Protein AF-I0ELU7-F1 (afdb_monomer_lite)

Sequence (584 aa):
MRRLQNACLILASFFSEGEASPRSGVFVEFGFETGMLETQENSFQKVRKSVERPFVPLGAIQKMGSELFSNADSISKLKFSAKNPIQASFNSANNTILIQNFLPYNLDKVKIKLIDTQGNTHDIGILDALPKQSLMSIPKDIFDSLKGVDLTQAHFEVEVSQLSNTMTQRVFQAIDSINADIFLQYENVSYNPGLYCPNKDCNVEFNKEWAGLYTDLILNMAYVYSTDEWKNAILNAPFEFTNNSSNSEGNDAVPNSQGITSNSQYIVPKEEVIKNFTDTMTIQAHLIKENPQVEGYGAHLSSSSGALAISTNNLLPSNLYSPDYKEIKYALSVILHEYSHTRGYAHNGNMTYPVNGETYDVCATHPNYPNCAKVPAGFVGVTRMVWNDLLQKNALPINYADLKTQQDLLAPSQLATNTLISTISESISAIQSSSKSHKLALVGANFKLGYQQYFNRYFALAYYALVKYNYAKAPMIKQINQIGVGVGAEMLLDFTKSFGIFMGARALYKRYTLLKQSQNTGNIDFVGGINFWGKKSKYSIGVSIPLIPQNLKVSFNHGDIYGNIVLKESASHFNVFFNYGWVF

Secondary structure (DSSP, 8-state):
--SSHHHHHHHGGG-------TT-EEEEEEEEEEEEEEEEEEEEE------SS-EE-THHHHHHEEESS-SHHHHTT-EEESS-SEEEEEETTTTEEEEEE-SSS-EEEEEEEEEPTTS-EEEEEEEEEE-TTEEEEEEGGGSGGGTT---TT-EEEEEE-TTS-HHHHHHHHHHHT--S-EEEEE--S----GGG--SS--EE---HHHHHHHHHHHHHHHHHHHSHHHHHHHHT-SS--BEE---S--TTSS--TTS--S-GGGBPPHHHHHHHHHS-EEEEEEEE--BTTBSEEEEEEETTEEEEEEEHHHHSHHHHB-TTSSSB-HHHHHHHHHHHHHTT--SEESSS---S--EE--TTT-TTSTTGGGEEPHHHHHHHHHHHHHHHTT-SS--HHHHTT---SSS--TTTTSHHHHHHHHHS---EEEEEEEEEEEEEEEEEEEEEEESSSSEEEEEEEEEEEEEEEETTTEEEEEEEEEEEEEEEEEEETTEEEEEEEEEEEEEEEETTEEEEEEEEEEEEEEEEEETTEEEEEEEEEESS-EEEEEEEEETTEEEEEEEEESTTSPEEEEEEEEE-

pLDDT: mean 81.48, std 17.81, range [32.56, 98.62]

Foldseek 3Di:
DPPPVVVVVVVVVQQDDDDFPLQFFWKKKKWKWKWKWKKKWKKWFQPPPVPVFQEDDLLQFLVQKDACFAFLVSLLPDKAKLLCQWAWDADPVQQWIKIFHLALDWWAFKWKWKQDPVRDIDGQHTYRTHFHNIIGTGHQVSRVVCVPPDCPVIGMDIGDDPPIDPLNVLLRVQSNLQQQMEMEREDQDDDDPPPQCPDPDQFDRDGSVLSSLVSQLVSLLSSLLSDPLLLVLLVPQLAFFFFDLDPDPDLQAAADLQRYGPDPVGTDDSVNVSCLRRYAAYEHETEGEDDPRDQKAKAAPDSRYIYIYGYPVLSDVVQQADPLQLAGHLSVLQRQLRVLNNSSGDPRTQQNDDSHQAAHQNCVPCVPPVPSHGHRTGSSRSSRVSSSVCSVVVNGSDDPVVSVPHDRSNDPDPPSPPCVVVVVVVVSGPTPIDMDMDIWMKMWMKMWIWGKGDSHPFKIKIKIKMWMWIKTQDPPQRIKIKIKTWMWMKIWGAPDPFKTKIWTKIWIWMWIATPNDIDIDIFIWIKIFMWTDDSQKIKTWIKIFTDDWDWDWDWDDDPSMTIIMTIIRGRSIMMIMIMMMGGD

Radius of gyration: 44.96 Å; chains: 1; bounding box: 108×69×118 Å

Organism: Helicobacter cetorum (strain ATCC BAA-429 / MIT 00-7128) (NCBI:txid182217)

Structure (mmCIF, N/CA/C/O backbone):
data_AF-I0ELU7-F1
#
_entry.id   AF-I0ELU7-F1
#
loop_
_atom_site.group_PDB
_atom_site.id
_atom_site.type_symbol
_atom_site.label_atom_id
_atom_site.label_alt_id
_atom_site.label_comp_id
_atom_site.label_asym_id
_atom_site.label_entity_id
_atom_site.label_seq_id
_atom_site.pdbx_PDB_ins_code
_atom_site.Cartn_x
_atom_site.Cartn_y
_atom_site.Cartn_z
_atom_site.occupancy
_atom_site.B_iso_or_equiv
_atom_site.auth_seq_id
_atom_site.auth_comp_id
_atom_site.auth_asym_id
_atom_site.auth_atom_id
_atom_site.pdbx_PDB_model_num
ATOM 1 N N . MET A 1 1 ? -73.081 45.009 45.986 1.00 40.38 1 MET A N 1
ATOM 2 C CA . MET A 1 1 ? -72.390 43.702 46.101 1.00 40.38 1 MET A CA 1
ATOM 3 C C . MET A 1 1 ? -73.123 42.800 47.097 1.00 40.38 1 MET A C 1
ATOM 5 O O . MET A 1 1 ? -72.653 42.552 48.192 1.00 40.38 1 MET A O 1
ATOM 9 N N . ARG A 1 2 ? -74.329 42.354 46.718 1.00 38.94 2 ARG A N 1
ATOM 10 C CA . ARG A 1 2 ? -75.345 41.712 47.581 1.00 38.94 2 ARG A CA 1
ATOM 11 C C . ARG A 1 2 ? -75.603 40.239 47.193 1.00 38.94 2 ARG A C 1
ATOM 13 O O . ARG A 1 2 ? -76.700 39.735 47.381 1.00 38.94 2 ARG A O 1
ATOM 20 N N . ARG A 1 3 ? -74.620 39.556 46.584 1.00 40.62 3 ARG A N 1
ATOM 21 C CA . ARG A 1 3 ? -74.780 38.182 46.046 1.00 40.62 3 ARG A CA 1
ATOM 22 C C . ARG A 1 3 ? -73.632 37.198 46.330 1.00 40.62 3 ARG A C 1
ATOM 24 O O . ARG A 1 3 ? -73.681 36.083 45.836 1.00 40.62 3 ARG A O 1
ATOM 31 N N . LEU A 1 4 ? -72.651 37.557 47.163 1.00 36.66 4 LEU A N 1
ATOM 32 C CA . LEU A 1 4 ? -71.567 36.641 47.581 1.00 36.66 4 LEU A CA 1
ATOM 33 C C . LEU A 1 4 ? -71.612 36.249 49.069 1.00 36.66 4 LEU A C 1
ATOM 35 O O . LEU A 1 4 ? -70.936 35.309 49.469 1.00 36.66 4 LEU A O 1
ATOM 39 N N . GLN A 1 5 ? -72.465 36.885 49.880 1.00 35.56 5 GLN A N 1
ATOM 40 C CA . GLN A 1 5 ? -72.640 36.514 51.293 1.00 35.56 5 GLN A CA 1
ATOM 41 C C . GLN A 1 5 ? -73.420 35.201 51.490 1.00 35.56 5 GLN A C 1
ATOM 43 O O . GLN A 1 5 ? -73.221 34.531 52.496 1.00 35.56 5 GLN A O 1
ATOM 48 N N . ASN A 1 6 ? -74.223 34.758 50.515 1.00 38.69 6 ASN A N 1
ATOM 49 C CA . ASN A 1 6 ? -75.064 33.563 50.680 1.00 38.69 6 ASN A CA 1
ATOM 50 C C . ASN A 1 6 ? -74.369 32.233 50.328 1.00 38.69 6 ASN A C 1
ATOM 52 O O . ASN A 1 6 ? -74.920 31.182 50.634 1.00 38.69 6 ASN A O 1
ATOM 56 N N . ALA A 1 7 ? -73.167 32.249 49.736 1.00 41.06 7 ALA A N 1
ATOM 57 C CA . ALA A 1 7 ? -72.394 31.025 49.483 1.00 41.06 7 ALA A CA 1
ATOM 58 C C . ALA A 1 7 ? -71.485 30.654 50.674 1.00 41.06 7 ALA A C 1
ATOM 60 O O . ALA A 1 7 ? -71.398 29.485 51.042 1.00 41.06 7 ALA A O 1
ATOM 61 N N . CYS A 1 8 ? -70.887 31.643 51.354 1.00 37.69 8 CYS A N 1
ATOM 62 C CA . CYS A 1 8 ? -70.111 31.403 52.579 1.00 37.69 8 CYS A CA 1
ATOM 63 C C . CYS A 1 8 ? -70.988 31.065 53.796 1.00 37.69 8 CYS A C 1
ATOM 65 O O . CYS A 1 8 ? -70.530 30.352 54.685 1.00 37.69 8 CYS A O 1
ATOM 67 N N . LEU A 1 9 ? -72.252 31.504 53.834 1.00 38.78 9 LEU A N 1
ATOM 68 C CA . LEU A 1 9 ? -73.166 31.171 54.935 1.00 38.78 9 LEU A CA 1
ATOM 69 C C . LEU A 1 9 ? -73.667 29.712 54.924 1.00 38.78 9 LEU A C 1
ATOM 71 O O . LEU A 1 9 ? -74.124 29.232 55.959 1.00 38.78 9 LEU A O 1
ATOM 75 N N . ILE A 1 10 ? -73.532 28.981 53.810 1.00 43.50 10 ILE A N 1
ATOM 76 C CA . ILE A 1 10 ? -73.858 27.541 53.748 1.00 43.50 10 ILE A CA 1
ATOM 77 C C . ILE A 1 10 ? -72.664 26.676 54.197 1.00 43.50 10 ILE A C 1
ATOM 79 O O . ILE A 1 10 ? -72.863 25.601 54.748 1.00 43.50 10 ILE A O 1
ATOM 83 N N . LEU A 1 11 ? -71.423 27.162 54.068 1.00 41.25 11 LEU A N 1
ATOM 84 C CA . LEU A 1 11 ? -70.240 26.510 54.656 1.00 41.25 11 LEU A CA 1
ATOM 85 C C . LEU A 1 11 ? -70.050 26.855 56.145 1.00 41.25 11 LEU A C 1
ATOM 87 O O . LEU A 1 11 ? -69.582 26.018 56.912 1.00 41.25 11 LEU A O 1
ATOM 91 N N . ALA A 1 12 ? -70.457 28.053 56.574 1.00 43.47 12 ALA A N 1
ATOM 92 C CA . ALA A 1 12 ? -70.317 28.507 57.961 1.00 43.47 12 ALA A CA 1
ATOM 93 C C . ALA A 1 12 ? -71.417 27.999 58.918 1.00 43.47 12 ALA A C 1
ATOM 95 O O . ALA A 1 12 ? -71.263 28.117 60.129 1.00 43.47 12 ALA A O 1
ATOM 96 N N . SER A 1 13 ? -72.502 27.399 58.414 1.00 42.72 13 SER A N 1
ATOM 97 C CA . SER A 1 13 ? -73.583 26.820 59.237 1.00 42.72 13 SER A CA 1
ATOM 98 C C . SER A 1 13 ? -73.374 25.341 59.609 1.00 42.72 13 SER A C 1
ATOM 100 O O . SER A 1 13 ? -74.171 24.781 60.357 1.00 42.72 13 SER A O 1
ATOM 102 N N . PHE A 1 14 ? -72.272 24.713 59.175 1.00 44.00 14 PHE A N 1
ATOM 103 C CA . PHE A 1 14 ? -71.883 23.349 59.577 1.00 44.00 14 PHE A CA 1
ATOM 104 C C . PHE A 1 14 ? -71.070 23.271 60.882 1.00 44.00 14 PHE A C 1
ATOM 106 O O . PHE A 1 14 ? -70.670 22.178 61.290 1.00 44.00 14 PHE A O 1
ATOM 113 N N . PHE A 1 15 ? -70.831 24.409 61.537 1.00 48.88 15 PHE A N 1
ATOM 114 C CA . PHE A 1 15 ? -70.110 24.507 62.806 1.00 48.88 15 PHE A CA 1
ATOM 115 C C . PHE A 1 15 ? -71.053 25.013 63.905 1.00 48.88 15 PHE A C 1
ATOM 117 O O . PHE A 1 15 ? -70.924 26.129 64.398 1.00 48.88 15 PHE A O 1
ATOM 124 N N . SER A 1 16 ? -72.036 24.187 64.265 1.00 39.50 16 SER A N 1
ATOM 125 C CA . SER A 1 16 ? -72.879 24.369 65.449 1.00 39.50 16 SER A CA 1
ATOM 126 C C . SER A 1 16 ? -72.699 23.154 66.366 1.00 39.50 16 SER A C 1
ATOM 128 O O . SER A 1 16 ? -72.884 22.018 65.939 1.00 39.50 16 SER A O 1
ATOM 130 N N . GLU A 1 17 ? -72.245 23.452 67.585 1.00 40.66 17 GLU A N 1
ATOM 131 C CA . GLU A 1 17 ? -72.324 22.684 68.837 1.00 40.66 17 GLU A CA 1
ATOM 132 C C . GLU A 1 17 ? -71.969 21.176 68.811 1.00 40.66 17 GLU A C 1
ATOM 134 O O . GLU A 1 17 ? -72.775 20.298 68.528 1.00 40.66 17 GLU A O 1
ATOM 139 N N . GLY A 1 18 ? -70.743 20.868 69.251 1.00 53.31 18 GLY A N 1
ATOM 140 C CA . GLY A 1 18 ? -70.582 20.446 70.648 1.00 53.31 18 GLY A CA 1
ATOM 141 C C . GLY A 1 18 ? -70.979 19.024 71.056 1.00 53.31 18 GLY A C 1
ATOM 142 O O . GLY A 1 18 ? -71.391 18.840 72.192 1.00 53.31 18 GLY A O 1
ATOM 143 N N . GLU A 1 19 ? -70.776 18.011 70.217 1.00 44.19 19 GLU A N 1
ATOM 144 C CA . GLU A 1 19 ? -70.513 16.648 70.704 1.00 44.19 19 GLU A CA 1
ATOM 145 C C . GLU A 1 19 ? -69.273 16.116 69.988 1.00 44.19 19 GLU A C 1
ATOM 147 O O . GLU A 1 19 ? -69.250 16.022 68.757 1.00 44.19 19 GLU A O 1
ATOM 152 N N . ALA A 1 20 ? -68.225 15.767 70.742 1.00 51.53 20 ALA A N 1
ATOM 153 C CA . ALA A 1 20 ? -67.120 14.997 70.190 1.00 51.53 20 ALA A CA 1
ATOM 154 C C . ALA A 1 20 ? -67.715 13.711 69.605 1.00 51.53 20 ALA A C 1
ATOM 156 O O . ALA A 1 20 ? -68.236 12.872 70.341 1.00 51.53 20 ALA A O 1
ATOM 157 N N . SER A 1 21 ? -67.701 13.585 68.274 1.00 65.31 21 SER A N 1
ATOM 158 C CA . SER A 1 21 ? -68.142 12.358 67.617 1.00 65.31 21 SER A CA 1
ATOM 159 C C . SER A 1 21 ? -67.416 11.189 68.287 1.00 65.31 21 SER A C 1
ATOM 161 O O . SER A 1 21 ? -66.198 11.275 68.449 1.00 65.31 21 SER A O 1
ATOM 163 N N . PRO A 1 22 ? -68.086 10.073 68.627 1.00 66.62 22 PRO A N 1
ATOM 164 C CA . PRO A 1 22 ? -67.431 8.893 69.207 1.00 66.62 22 PRO A CA 1
ATOM 165 C C . PRO A 1 22 ? -66.422 8.232 68.246 1.00 66.62 22 PRO A C 1
ATOM 167 O O . PRO A 1 22 ? -65.869 7.178 68.547 1.00 66.62 22 PRO A O 1
ATOM 170 N N . ARG A 1 23 ? -66.230 8.830 67.063 1.00 77.19 23 ARG A N 1
ATOM 171 C CA . ARG A 1 23 ? -65.236 8.495 66.046 1.00 77.19 23 ARG A CA 1
ATOM 172 C C . ARG A 1 23 ? -64.035 9.431 66.052 1.00 77.19 23 ARG A C 1
ATOM 174 O O . ARG A 1 23 ? -63.113 9.177 65.293 1.00 77.19 23 ARG A O 1
ATOM 181 N N . SER A 1 24 ? -64.026 10.517 66.815 1.00 88.31 24 SER A N 1
ATOM 182 C CA . SER A 1 24 ? -62.791 11.270 67.018 1.00 88.31 24 SER A CA 1
ATOM 183 C C . SER A 1 24 ? -61.901 10.472 67.956 1.00 88.31 24 SER A C 1
ATOM 185 O O . SER A 1 24 ? -62.354 10.072 69.025 1.00 88.31 24 SER A O 1
ATOM 187 N N . GLY A 1 25 ? -60.662 10.217 67.555 1.00 90.44 25 GLY A N 1
ATOM 188 C CA . GLY A 1 25 ? -59.775 9.387 68.353 1.00 90.44 25 GLY A CA 1
ATOM 189 C C . GLY A 1 25 ? -58.559 8.887 67.598 1.00 90.44 25 GLY A C 1
ATOM 190 O O . GLY A 1 25 ? -58.414 9.059 66.381 1.00 90.44 25 GLY A O 1
ATOM 191 N N . VAL A 1 26 ? -57.679 8.245 68.362 1.00 94.06 26 VAL A N 1
ATOM 192 C CA . VAL A 1 26 ? -56.556 7.489 67.813 1.00 94.06 26 VAL A CA 1
ATOM 193 C C . VAL A 1 26 ? -57.122 6.264 67.115 1.00 94.06 26 VAL A C 1
ATOM 195 O O . VAL A 1 26 ? -57.989 5.580 67.654 1.00 94.06 26 VAL A O 1
ATOM 198 N N . PHE A 1 27 ? -56.632 5.972 65.920 1.00 94.62 27 PHE A N 1
ATOM 199 C CA . PHE A 1 27 ? -57.029 4.788 65.185 1.00 94.62 27 PHE A CA 1
ATOM 200 C C . PHE A 1 27 ? -55.825 3.957 64.781 1.00 94.62 27 PHE A C 1
ATOM 202 O O . PHE A 1 27 ? -54.735 4.468 64.515 1.00 94.62 27 PHE A O 1
ATOM 209 N N . VAL A 1 28 ? -56.073 2.658 64.689 1.00 94.31 28 VAL A N 1
ATOM 210 C CA . VAL A 1 28 ? -55.160 1.691 64.092 1.00 94.31 28 VAL A CA 1
ATOM 211 C C . VAL A 1 28 ? -55.901 1.004 62.960 1.00 94.31 28 VAL A C 1
ATOM 213 O O . VAL A 1 28 ? -57.014 0.531 63.171 1.00 94.31 28 VAL A O 1
ATOM 216 N N . GLU A 1 29 ? -55.298 0.942 61.777 1.00 94.12 29 GLU A N 1
ATOM 217 C CA . GLU A 1 29 ? -55.792 0.151 60.649 1.00 94.12 29 GLU A CA 1
ATOM 218 C C . GLU A 1 29 ? -54.735 -0.865 60.223 1.00 94.12 29 GLU A C 1
ATOM 220 O O . GLU A 1 29 ? -53.553 -0.546 60.114 1.00 94.12 29 GLU A O 1
ATOM 225 N N . PHE A 1 30 ? -55.174 -2.078 59.919 1.00 94.38 30 PHE A N 1
ATOM 226 C CA . PHE A 1 30 ? -54.374 -3.092 59.253 1.00 94.38 30 PHE A CA 1
ATOM 227 C C . PHE A 1 30 ? -55.146 -3.616 58.051 1.00 94.38 30 PHE A C 1
ATOM 229 O O . PHE A 1 30 ? -56.367 -3.787 58.104 1.00 94.38 30 PHE A O 1
ATOM 236 N N . GLY A 1 31 ? -54.448 -3.881 56.958 1.00 92.25 31 GLY A N 1
ATOM 237 C CA . GLY A 1 31 ? -55.107 -4.360 55.761 1.00 92.25 31 GLY A CA 1
ATOM 238 C C . GLY A 1 31 ? -54.177 -4.946 54.731 1.00 92.25 31 GLY A C 1
ATOM 239 O O . GLY A 1 31 ? -52.956 -4.933 54.876 1.00 92.25 31 GLY A O 1
ATOM 240 N N . PHE A 1 32 ? -54.791 -5.447 53.670 1.00 92.38 32 PHE A N 1
ATOM 241 C CA . PHE A 1 32 ? -54.095 -5.993 52.519 1.00 92.38 32 PHE A CA 1
ATOM 242 C C . PHE A 1 32 ? -54.245 -5.042 51.343 1.00 92.38 32 PHE A C 1
ATOM 244 O O . PHE A 1 32 ? -55.262 -4.361 51.199 1.00 92.38 32 PHE A O 1
ATOM 251 N N . GLU A 1 33 ? -53.228 -4.994 50.496 1.00 89.25 33 GLU A N 1
ATOM 252 C CA . GLU A 1 33 ? -53.287 -4.259 49.244 1.00 89.25 33 GLU A CA 1
ATOM 253 C C . GLU A 1 33 ? -52.908 -5.153 48.071 1.00 89.25 33 GLU A C 1
ATOM 255 O O . GLU A 1 33 ? -52.072 -6.050 48.179 1.00 89.25 33 GLU A O 1
ATOM 260 N N . THR A 1 34 ? -53.570 -4.913 46.947 1.00 86.44 34 THR A N 1
ATOM 261 C CA . THR A 1 34 ? -53.265 -5.532 45.665 1.00 86.44 34 THR A CA 1
ATOM 262 C C . THR A 1 34 ? -53.080 -4.439 44.632 1.00 86.44 34 THR A C 1
ATOM 264 O O . THR A 1 34 ? -53.749 -3.408 44.666 1.00 86.44 34 THR A O 1
ATOM 267 N N . GLY A 1 35 ? -52.183 -4.655 43.687 1.00 84.50 35 GLY A N 1
ATOM 268 C CA . GLY A 1 35 ? -51.900 -3.673 42.653 1.00 84.50 35 GLY A CA 1
ATOM 269 C C . GLY A 1 35 ? -51.281 -4.307 41.430 1.00 84.50 35 GLY A C 1
ATOM 270 O O . GLY A 1 35 ? -51.118 -5.525 41.345 1.00 84.50 35 GLY A O 1
ATOM 271 N N . MET A 1 36 ? -50.917 -3.461 40.480 1.00 81.44 36 MET A N 1
ATOM 272 C CA . MET A 1 36 ? -50.205 -3.875 39.283 1.00 81.44 36 MET A CA 1
ATOM 273 C C . MET A 1 36 ? -48.907 -3.088 39.177 1.00 81.44 36 MET A C 1
ATOM 275 O O . MET A 1 36 ? -48.919 -1.866 39.285 1.00 81.44 36 MET A O 1
ATOM 279 N N . LEU A 1 37 ? -47.802 -3.785 38.932 1.00 79.44 37 LEU A N 1
ATOM 280 C CA . LEU A 1 37 ? -46.502 -3.190 38.643 1.00 79.44 37 LEU A CA 1
ATOM 281 C C . LEU A 1 37 ? -46.106 -3.536 37.213 1.00 79.44 37 LEU A C 1
ATOM 283 O O . LEU A 1 37 ? -46.014 -4.715 36.869 1.00 79.44 37 LEU A O 1
ATOM 287 N N . GLU A 1 38 ? -45.858 -2.529 36.382 1.00 80.06 38 GLU A N 1
ATOM 288 C CA . GLU A 1 38 ? -45.261 -2.760 35.071 1.00 80.06 38 GLU A CA 1
ATOM 289 C C . GLU A 1 38 ? -43.743 -2.779 35.190 1.00 80.06 38 GLU A C 1
ATOM 291 O O . GLU A 1 38 ? -43.107 -1.871 35.738 1.00 80.06 38 GLU A O 1
ATOM 296 N N . THR A 1 39 ? -43.164 -3.835 34.637 1.00 74.56 39 THR A N 1
ATOM 297 C CA . THR A 1 39 ? -41.725 -3.996 34.510 1.00 74.56 39 THR A CA 1
ATOM 298 C C . THR A 1 39 ? -41.376 -4.085 33.039 1.00 74.56 39 THR A C 1
ATOM 300 O O . THR A 1 39 ? -41.941 -4.910 32.321 1.00 74.56 39 THR A O 1
ATOM 303 N N . GLN A 1 40 ? -40.435 -3.264 32.596 1.00 71.12 40 GLN A N 1
ATOM 304 C CA . GLN A 1 40 ? -39.855 -3.362 31.267 1.00 71.12 40 GLN A CA 1
ATOM 305 C C . GLN A 1 40 ? -38.442 -3.914 31.394 1.00 71.12 40 GLN A C 1
ATOM 307 O O . GLN A 1 40 ? -37.579 -3.289 32.005 1.00 71.12 40 GLN A O 1
ATOM 312 N N . GLU A 1 41 ? -38.221 -5.093 30.834 1.00 64.94 41 GLU A N 1
ATOM 313 C CA . GLU A 1 41 ? -36.905 -5.704 30.752 1.00 64.94 41 GLU A CA 1
ATOM 314 C C . GLU A 1 41 ? -36.294 -5.362 29.401 1.00 64.94 41 GLU A C 1
ATOM 316 O O . GLU A 1 41 ? -36.883 -5.651 28.361 1.00 64.94 41 GLU A O 1
ATOM 321 N N . ASN A 1 42 ? -35.114 -4.752 29.427 1.00 60.59 42 ASN A N 1
ATOM 322 C CA . ASN A 1 42 ? -34.266 -4.616 28.256 1.00 60.59 42 ASN A CA 1
ATOM 323 C C . ASN A 1 42 ? -33.055 -5.508 28.480 1.00 60.59 42 ASN A C 1
ATOM 325 O O . ASN A 1 42 ? -32.206 -5.205 29.323 1.00 60.59 42 ASN A O 1
ATOM 329 N N . SER A 1 43 ? -32.999 -6.611 27.745 1.00 48.72 43 SER A N 1
ATOM 330 C CA . SER A 1 43 ? -31.867 -7.523 27.769 1.00 48.72 43 SER A CA 1
ATOM 331 C C . SER A 1 43 ? -31.080 -7.417 26.471 1.00 48.72 43 SER A C 1
ATOM 333 O O . SER A 1 43 ? -31.628 -7.320 25.368 1.00 48.72 43 SER A O 1
ATOM 335 N N . PHE A 1 44 ? -29.766 -7.410 26.639 1.00 48.75 44 PHE A N 1
ATOM 336 C CA . PHE A 1 44 ? -28.776 -7.389 25.585 1.00 48.75 44 PHE A CA 1
ATOM 337 C C . PHE A 1 44 ? -27.990 -8.684 25.692 1.00 48.75 44 PHE A C 1
ATOM 339 O O . PHE A 1 44 ? -27.326 -8.953 26.699 1.00 48.75 44 PHE A O 1
ATOM 346 N N . GLN A 1 45 ? -28.092 -9.509 24.658 1.00 43.72 45 GLN A N 1
ATOM 347 C CA . GLN A 1 45 ? -27.226 -10.666 24.545 1.00 43.72 45 GLN A CA 1
ATOM 348 C C . GLN A 1 45 ? -25.850 -10.180 24.087 1.00 43.72 45 GLN A C 1
ATOM 350 O O . GLN A 1 45 ? -25.732 -9.497 23.068 1.00 43.72 45 GLN A O 1
ATOM 355 N N . LYS A 1 46 ? -24.803 -10.537 24.834 1.00 43.25 46 LYS A N 1
ATOM 356 C CA . LYS A 1 46 ? -23.428 -10.526 24.341 1.00 43.25 46 LYS A CA 1
ATOM 357 C C . LYS A 1 46 ? -23.379 -11.572 23.242 1.00 43.25 46 LYS A C 1
ATOM 359 O O . LYS A 1 46 ? -23.151 -12.754 23.486 1.00 43.25 46 LYS A O 1
ATOM 364 N N . VAL A 1 47 ? -23.656 -11.146 22.019 1.00 38.88 47 VAL A N 1
ATOM 365 C CA . VAL A 1 47 ? -23.354 -11.963 20.858 1.00 38.88 47 VAL A CA 1
ATOM 366 C C . VAL A 1 47 ? -21.835 -11.989 20.785 1.00 38.88 47 VAL A C 1
ATOM 368 O O . VAL A 1 47 ? -21.213 -11.054 20.288 1.00 38.88 47 VAL A O 1
ATOM 371 N N . ARG A 1 48 ? -21.220 -13.069 21.280 1.00 37.62 48 ARG A N 1
ATOM 372 C CA . ARG A 1 48 ? -19.945 -13.493 20.711 1.00 37.62 48 ARG A CA 1
ATOM 373 C C . ARG A 1 48 ? -20.266 -13.843 19.270 1.00 37.62 48 ARG A C 1
ATOM 375 O O . ARG A 1 48 ? -20.621 -14.978 18.966 1.00 37.62 48 ARG A O 1
ATOM 382 N N . LYS A 1 49 ? -20.158 -12.869 18.367 1.00 32.56 49 LYS A N 1
ATOM 383 C CA . LYS A 1 49 ? -19.776 -13.243 17.019 1.00 32.56 49 LYS A CA 1
ATOM 384 C C . LYS A 1 49 ? -18.436 -13.932 17.230 1.00 32.56 49 LYS A C 1
ATOM 386 O O . LYS A 1 49 ? -17.471 -13.284 17.627 1.00 32.56 49 LYS A O 1
ATOM 391 N N . SER A 1 50 ? -18.374 -15.233 16.974 1.00 35.88 50 SER A N 1
ATOM 392 C CA . SER A 1 50 ? -17.197 -15.745 16.298 1.00 35.88 50 SER A CA 1
ATOM 393 C C . SER A 1 50 ? -17.134 -14.951 14.997 1.00 35.88 50 SER A C 1
ATOM 395 O O . SER A 1 50 ? -17.706 -15.337 13.979 1.00 35.88 50 SER A O 1
ATOM 397 N N . VAL A 1 51 ? -16.562 -13.745 15.051 1.00 37.56 51 VAL A N 1
ATOM 398 C CA . VAL A 1 51 ? -16.009 -13.178 13.841 1.00 37.56 51 VAL A CA 1
ATOM 399 C C . VAL A 1 51 ? -14.923 -14.183 13.535 1.00 37.56 51 VAL A C 1
ATOM 401 O O . VAL A 1 51 ? -13.953 -14.298 14.276 1.00 37.56 51 VAL A O 1
ATOM 404 N N . GLU A 1 52 ? -15.163 -14.999 12.517 1.00 38.28 52 GLU A N 1
ATOM 405 C CA . GLU A 1 52 ? -14.267 -16.072 12.089 1.00 38.28 52 GLU A CA 1
ATOM 406 C C . GLU A 1 52 ? -12.855 -15.544 11.771 1.00 38.28 52 GLU A C 1
ATOM 408 O O . GLU A 1 52 ? -11.941 -16.325 11.547 1.00 38.28 52 GLU A O 1
ATOM 413 N N . ARG A 1 53 ? -12.662 -14.215 11.775 1.00 40.94 53 ARG A N 1
ATOM 414 C CA . ARG A 1 53 ? -11.384 -13.525 11.640 1.00 40.94 53 ARG A CA 1
ATOM 415 C C . ARG A 1 53 ? -11.335 -12.303 12.566 1.00 40.94 53 ARG A C 1
ATOM 417 O O . ARG A 1 53 ? -12.246 -11.478 12.499 1.00 40.94 53 ARG A O 1
ATOM 424 N N . PRO A 1 54 ? -10.312 -12.136 13.415 1.00 46.28 54 PRO A N 1
ATOM 425 C CA . PRO A 1 54 ? -10.196 -10.956 14.266 1.00 46.28 54 PRO A CA 1
ATOM 426 C C . PRO A 1 54 ? -10.056 -9.702 13.389 1.00 46.28 54 PRO A C 1
ATOM 428 O O . PRO A 1 54 ? -9.154 -9.571 12.564 1.00 46.28 54 PRO A O 1
ATOM 431 N N . PHE A 1 55 ? -11.013 -8.794 13.521 1.00 48.12 55 PHE A N 1
ATOM 432 C CA . PHE A 1 55 ? -11.014 -7.502 12.849 1.00 48.12 55 PHE A CA 1
ATOM 433 C C . PHE A 1 55 ? -10.280 -6.503 13.745 1.00 48.12 55 PHE A C 1
ATOM 435 O O . PHE A 1 55 ? -10.618 -6.397 14.923 1.00 48.12 55 PHE A O 1
ATOM 442 N N . VAL A 1 56 ? -9.287 -5.786 13.221 1.00 53.59 56 VAL A N 1
ATOM 443 C CA . VAL A 1 56 ? -8.577 -4.720 13.942 1.00 53.59 56 VAL A CA 1
ATOM 444 C C . VAL A 1 56 ? -9.222 -3.383 13.543 1.00 53.59 56 VAL A C 1
ATOM 446 O O . VAL A 1 56 ? -8.966 -2.899 12.437 1.00 53.59 56 VAL A O 1
ATOM 449 N N . PRO A 1 57 ? -10.097 -2.789 14.383 1.00 51.88 57 PRO A N 1
ATOM 450 C CA . PRO A 1 57 ? -10.859 -1.601 14.009 1.00 51.88 57 PRO A CA 1
ATOM 451 C C . PRO A 1 57 ? -10.012 -0.318 13.962 1.00 51.88 57 PRO A C 1
ATOM 453 O O . PRO A 1 57 ? -9.022 -0.158 14.681 1.00 51.88 57 PRO A O 1
ATOM 456 N N . LEU A 1 58 ? -10.495 0.625 13.148 1.00 44.59 58 LEU A N 1
ATOM 457 C CA . LEU A 1 58 ? -9.957 1.929 12.720 1.00 44.59 58 LEU A CA 1
ATOM 458 C C . LEU A 1 58 ? -9.218 2.823 13.750 1.00 44.59 58 LEU A C 1
ATOM 460 O O . LEU A 1 58 ? -8.488 3.726 13.353 1.00 44.59 58 LEU A O 1
ATOM 464 N N . GLY A 1 59 ? -9.379 2.619 15.062 1.00 46.62 59 GLY A N 1
ATOM 465 C CA . GLY A 1 59 ? -8.691 3.421 16.093 1.00 46.62 59 GLY A CA 1
ATOM 466 C C . GLY A 1 59 ? -7.252 2.987 16.353 1.00 46.62 59 GLY A C 1
ATOM 467 O O . GLY A 1 59 ? -6.434 3.732 16.891 1.00 46.62 59 GLY A O 1
ATOM 468 N N . ALA A 1 60 ? -6.951 1.766 15.945 1.00 40.84 60 ALA A N 1
ATOM 469 C CA . ALA A 1 60 ? -5.610 1.264 15.889 1.00 40.84 60 ALA A CA 1
ATOM 470 C C . ALA A 1 60 ? -4.803 2.193 15.043 1.00 40.84 60 ALA A C 1
ATOM 472 O O . ALA A 1 60 ? -3.756 2.726 15.403 1.00 40.84 60 ALA A O 1
ATOM 473 N N . ILE A 1 61 ? -5.315 2.258 13.843 1.00 51.06 61 ILE A N 1
ATOM 474 C CA . ILE A 1 61 ? -4.279 2.170 12.885 1.00 51.06 61 ILE A CA 1
ATOM 475 C C . ILE A 1 61 ? -3.673 3.579 12.787 1.00 51.06 61 ILE A C 1
ATOM 477 O O . ILE A 1 61 ? -2.461 3.707 12.765 1.00 51.06 61 ILE A O 1
ATOM 481 N N . GLN A 1 62 ? -4.457 4.631 13.036 1.00 48.41 62 GLN A N 1
ATOM 482 C CA . GLN A 1 62 ? -3.926 5.987 13.179 1.00 48.41 62 GLN A CA 1
ATOM 483 C C . GLN A 1 62 ? -3.020 6.201 14.409 1.00 48.41 62 GLN A C 1
ATOM 485 O O . GLN A 1 62 ? -2.051 6.941 14.315 1.00 48.41 62 GLN A O 1
ATOM 490 N N . LYS A 1 63 ? -3.288 5.574 15.568 1.00 55.38 63 LYS A N 1
ATOM 491 C CA . LYS A 1 63 ? -2.444 5.728 16.779 1.00 55.38 63 LYS A CA 1
ATOM 492 C C . LYS A 1 63 ? -1.240 4.783 16.831 1.00 55.38 63 LYS A C 1
ATOM 494 O O . LYS A 1 63 ? -0.332 5.006 17.625 1.00 55.38 63 LYS A O 1
ATOM 499 N N . MET A 1 64 ? -1.266 3.712 16.046 1.00 68.88 64 MET A N 1
ATOM 500 C CA . MET A 1 64 ? -0.224 2.684 15.956 1.00 68.88 64 MET A CA 1
ATOM 501 C C . MET A 1 64 ? 0.614 2.818 14.679 1.00 68.88 64 MET A C 1
ATOM 503 O O . MET A 1 64 ? 1.569 2.064 14.491 1.00 68.88 64 MET A O 1
ATOM 507 N N . GLY A 1 65 ? 0.231 3.739 13.797 1.00 75.06 65 GLY A N 1
ATOM 508 C CA . GLY A 1 65 ? 0.914 4.059 12.558 1.00 75.06 65 GLY A CA 1
ATOM 509 C C . GLY A 1 65 ? 1.758 5.314 12.690 1.00 75.06 65 GLY A C 1
ATOM 510 O O . GLY A 1 65 ? 1.367 6.279 13.342 1.00 75.06 65 GLY A O 1
ATOM 511 N N . SER A 1 66 ? 2.908 5.309 12.036 1.00 84.62 66 SER A N 1
ATOM 512 C CA . SER A 1 66 ? 3.700 6.505 11.775 1.00 84.62 66 SER A CA 1
ATOM 513 C C . SER A 1 66 ? 3.914 6.665 10.277 1.00 84.62 66 SER A C 1
ATOM 515 O O . SER A 1 66 ? 3.684 5.740 9.496 1.00 84.62 66 SER A O 1
ATOM 517 N N . GLU A 1 67 ? 4.382 7.837 9.863 1.00 88.94 67 GLU A N 1
ATOM 518 C CA . GLU A 1 67 ? 4.835 8.031 8.488 1.00 88.94 67 GLU A CA 1
ATOM 519 C C . GLU A 1 67 ? 6.005 7.082 8.198 1.00 88.94 67 GLU A C 1
ATOM 521 O O . GLU A 1 67 ? 6.920 6.950 9.016 1.00 88.94 67 GLU A O 1
ATOM 526 N N . LEU A 1 68 ? 5.959 6.399 7.050 1.00 93.19 68 LEU A N 1
ATOM 527 C CA . LEU A 1 68 ? 7.038 5.517 6.605 1.00 93.19 68 LEU A CA 1
ATOM 528 C C . LEU A 1 68 ? 8.255 6.341 6.175 1.00 93.19 68 LEU A C 1
ATOM 530 O O . LEU A 1 68 ? 9.374 6.097 6.623 1.00 93.19 68 LEU A O 1
ATOM 534 N N . PHE A 1 69 ? 8.012 7.344 5.330 1.00 92.88 69 PHE A N 1
ATOM 535 C CA . PHE A 1 69 ? 9.018 8.301 4.888 1.00 92.88 69 PHE A CA 1
ATOM 536 C C . PHE A 1 69 ? 9.022 9.502 5.835 1.00 92.88 69 PHE A C 1
ATOM 538 O O . PHE A 1 69 ? 8.222 10.421 5.682 1.00 92.88 69 PHE A O 1
ATOM 545 N N . SER A 1 70 ? 9.895 9.472 6.840 1.00 87.75 70 SER A N 1
ATOM 546 C CA . SER A 1 70 ? 9.948 10.499 7.886 1.00 87.75 70 SER A CA 1
ATOM 547 C C . SER A 1 70 ? 11.042 11.541 7.629 1.00 87.75 70 SER A C 1
ATOM 549 O O . SER A 1 70 ? 10.759 12.679 7.270 1.00 87.75 70 SER A O 1
ATOM 551 N N . ASN A 1 71 ? 12.307 11.158 7.789 1.00 90.00 71 ASN A N 1
ATOM 552 C CA . ASN A 1 71 ? 13.482 11.994 7.534 1.00 90.00 71 ASN A CA 1
ATOM 553 C C . ASN A 1 71 ? 14.513 11.238 6.693 1.00 90.00 71 ASN A C 1
ATOM 555 O O . ASN A 1 71 ? 14.467 10.009 6.617 1.00 90.00 71 ASN A O 1
ATOM 559 N N . ALA A 1 72 ? 15.455 11.979 6.107 1.00 89.56 72 ALA A N 1
ATOM 560 C CA . ALA A 1 72 ? 16.493 11.456 5.225 1.00 89.56 72 ALA A CA 1
ATOM 561 C C . ALA A 1 72 ? 17.202 10.216 5.813 1.00 89.56 72 ALA A C 1
ATOM 563 O O . ALA A 1 72 ? 17.242 9.171 5.164 1.00 89.56 72 ALA A O 1
ATOM 564 N N . ASP A 1 73 ? 17.666 10.278 7.066 1.00 90.38 73 ASP A N 1
ATOM 565 C CA . ASP A 1 73 ? 18.377 9.177 7.743 1.00 90.38 73 ASP A CA 1
ATOM 566 C C . ASP A 1 73 ? 17.540 7.910 7.956 1.00 90.38 73 ASP A C 1
ATOM 568 O O . ASP A 1 73 ? 18.073 6.803 8.061 1.00 90.38 73 ASP A O 1
ATOM 572 N N . SER A 1 74 ? 16.228 8.065 8.122 1.00 91.44 74 SER A N 1
ATOM 573 C CA . SER A 1 74 ? 15.310 6.935 8.272 1.00 91.44 74 SER A CA 1
ATOM 574 C C . SER A 1 74 ? 14.965 6.350 6.908 1.00 91.44 74 SER A C 1
ATOM 576 O O . SER A 1 74 ? 14.921 5.130 6.766 1.00 91.44 74 SER A O 1
ATOM 578 N N . ILE A 1 75 ? 14.790 7.214 5.902 1.00 94.31 75 ILE A N 1
ATOM 579 C CA . ILE A 1 75 ? 14.514 6.833 4.515 1.00 94.31 75 ILE A CA 1
ATOM 580 C C . ILE A 1 75 ? 15.680 6.027 3.929 1.00 94.31 75 ILE A C 1
ATOM 582 O O . ILE A 1 75 ? 15.437 4.986 3.325 1.00 94.31 75 ILE A O 1
ATOM 586 N N . SER A 1 76 ? 16.935 6.414 4.182 1.00 93.50 76 SER A N 1
ATOM 587 C CA . SER A 1 76 ? 18.115 5.687 3.675 1.00 93.50 76 SER A CA 1
ATOM 588 C C . SER A 1 76 ? 18.276 4.266 4.221 1.00 93.50 76 SER A C 1
ATOM 590 O O . SER A 1 76 ? 19.013 3.455 3.667 1.00 93.50 76 SER A O 1
ATOM 592 N N . LYS A 1 77 ? 17.570 3.931 5.306 1.00 94.06 77 LYS A N 1
ATOM 593 C CA . LYS A 1 77 ? 17.555 2.584 5.897 1.00 94.06 77 LYS A CA 1
ATOM 594 C C . LYS A 1 77 ? 16.409 1.722 5.372 1.00 94.06 77 LYS A C 1
ATOM 596 O O . LYS A 1 77 ? 16.381 0.522 5.657 1.00 94.06 77 LYS A O 1
ATOM 601 N N . LEU A 1 78 ? 15.454 2.310 4.650 1.00 94.81 78 LEU A N 1
ATOM 602 C CA . LEU A 1 78 ? 14.345 1.573 4.056 1.00 94.81 78 LEU A CA 1
ATOM 603 C C . LEU A 1 78 ? 14.843 0.715 2.894 1.00 94.81 78 LEU A C 1
ATOM 605 O O . LEU A 1 78 ? 15.732 1.101 2.139 1.00 94.81 78 LEU A O 1
ATOM 609 N N . LYS A 1 79 ? 14.218 -0.450 2.736 1.00 91.81 79 LYS A N 1
ATOM 610 C CA . LYS A 1 79 ? 14.425 -1.341 1.596 1.00 91.81 79 LYS A CA 1
ATOM 611 C C . LYS A 1 79 ? 13.089 -1.549 0.911 1.00 91.81 79 LYS A C 1
ATOM 613 O O . LYS A 1 79 ? 12.196 -2.176 1.473 1.00 91.81 79 LYS A O 1
ATOM 618 N N . PHE A 1 80 ? 12.947 -1.014 -0.289 1.00 97.06 80 PHE A N 1
ATOM 619 C CA . PHE A 1 80 ? 11.750 -1.224 -1.093 1.00 97.06 80 PHE A CA 1
ATOM 620 C C . PHE A 1 80 ? 12.005 -2.313 -2.138 1.00 97.06 80 PHE A C 1
ATOM 622 O O . PHE A 1 80 ? 13.107 -2.404 -2.672 1.00 97.06 80 PHE A O 1
ATOM 629 N N . SER A 1 81 ? 10.979 -3.116 -2.415 1.00 97.25 81 SER A N 1
ATOM 630 C CA . SER A 1 81 ? 10.922 -4.108 -3.493 1.00 97.25 81 SER A CA 1
ATOM 631 C C . SER A 1 81 ? 9.636 -3.859 -4.263 1.00 97.25 81 SER A C 1
ATOM 633 O O . SER A 1 81 ? 8.567 -3.795 -3.653 1.00 97.25 81 SER A O 1
ATOM 635 N N . ALA A 1 82 ? 9.722 -3.738 -5.585 1.00 97.44 82 ALA A N 1
ATOM 636 C CA . ALA A 1 82 ? 8.542 -3.536 -6.417 1.00 97.44 82 ALA A CA 1
ATOM 637 C C . ALA A 1 82 ? 7.595 -4.748 -6.406 1.00 97.44 82 ALA A C 1
ATOM 639 O O . ALA A 1 82 ? 6.391 -4.568 -6.561 1.00 97.44 82 ALA A O 1
ATOM 640 N N . LYS A 1 83 ? 8.113 -5.962 -6.163 1.00 95.69 83 LYS A N 1
ATOM 641 C CA . LYS A 1 83 ? 7.285 -7.160 -5.928 1.00 95.69 83 LYS A CA 1
ATOM 642 C C . LYS A 1 83 ? 6.570 -7.160 -4.586 1.00 95.69 83 LYS A C 1
ATOM 644 O O . LYS A 1 83 ? 5.510 -7.754 -4.458 1.00 95.69 83 LYS A O 1
ATOM 649 N N . ASN A 1 84 ? 7.163 -6.520 -3.582 1.00 94.88 84 ASN A N 1
ATOM 650 C CA . ASN A 1 84 ? 6.638 -6.489 -2.221 1.00 94.88 84 ASN A CA 1
ATOM 651 C C . ASN A 1 84 ? 6.519 -5.034 -1.739 1.00 94.88 84 ASN A C 1
ATOM 653 O O . ASN A 1 84 ? 7.255 -4.621 -0.834 1.00 94.88 84 ASN A O 1
ATOM 657 N N . PRO A 1 85 ? 5.617 -4.229 -2.340 1.00 96.94 85 PRO A N 1
ATOM 658 C CA . PRO A 1 85 ? 5.423 -2.831 -1.956 1.00 96.94 85 PRO A CA 1
ATOM 659 C C . PRO A 1 85 ? 4.670 -2.691 -0.623 1.00 96.94 85 PRO A C 1
ATOM 661 O O . PRO A 1 85 ? 4.617 -1.603 -0.047 1.00 96.94 85 PRO A O 1
ATOM 664 N N . ILE A 1 86 ? 4.099 -3.786 -0.116 1.00 97.19 86 ILE A N 1
ATOM 665 C CA . ILE A 1 86 ? 3.607 -3.909 1.253 1.00 97.19 86 ILE A CA 1
ATOM 666 C C . ILE A 1 86 ? 4.420 -5.012 1.920 1.00 97.19 86 ILE A C 1
ATOM 668 O O . ILE A 1 86 ? 4.415 -6.151 1.462 1.00 97.19 86 ILE A O 1
ATOM 672 N N . GLN A 1 87 ? 5.129 -4.678 2.992 1.00 95.06 87 GLN A N 1
ATOM 673 C CA . GLN A 1 87 ? 6.011 -5.614 3.687 1.00 95.06 87 GLN A CA 1
ATOM 674 C C . GLN A 1 87 ? 5.508 -5.822 5.104 1.00 95.06 87 GLN A C 1
ATOM 676 O O . GLN A 1 87 ? 5.224 -4.849 5.801 1.00 95.06 87 GLN A O 1
ATOM 681 N N . ALA A 1 88 ? 5.416 -7.074 5.542 1.00 91.94 88 ALA A N 1
ATOM 682 C CA . ALA A 1 88 ? 5.043 -7.411 6.907 1.00 91.94 88 ALA A CA 1
ATOM 683 C C . ALA A 1 88 ? 6.129 -8.260 7.575 1.00 91.94 88 ALA A C 1
ATOM 685 O O . ALA A 1 88 ? 6.703 -9.164 6.974 1.00 91.94 88 ALA A O 1
ATOM 686 N N . SER A 1 89 ? 6.439 -7.951 8.831 1.00 90.94 89 SER A N 1
ATOM 687 C CA . SER A 1 89 ? 7.473 -8.646 9.603 1.00 90.94 89 SER A CA 1
ATOM 688 C C . SER A 1 89 ? 7.167 -8.617 11.097 1.00 90.94 89 SER A C 1
ATOM 690 O O . SER A 1 89 ? 6.321 -7.851 11.556 1.00 90.94 89 SER A O 1
ATOM 692 N N . PHE A 1 90 ? 7.858 -9.447 11.876 1.00 85.50 90 PHE A N 1
ATOM 693 C CA . PHE A 1 90 ? 7.752 -9.437 13.332 1.00 85.50 90 PHE A CA 1
ATOM 694 C C . PHE A 1 90 ? 8.975 -8.782 13.971 1.00 85.50 90 PHE A C 1
ATOM 696 O O . PHE A 1 90 ? 10.115 -9.160 13.710 1.00 85.50 90 PHE A O 1
ATOM 703 N N . ASN A 1 91 ? 8.730 -7.814 14.851 1.00 85.31 91 ASN A N 1
ATOM 704 C CA . ASN A 1 91 ? 9.744 -7.198 15.689 1.00 85.31 91 ASN A CA 1
ATOM 705 C C . ASN A 1 91 ? 9.704 -7.821 17.089 1.00 85.31 91 ASN A C 1
ATOM 707 O O . ASN A 1 91 ? 8.846 -7.494 17.915 1.00 85.31 91 ASN A O 1
ATOM 711 N N . SER A 1 92 ? 10.675 -8.692 17.365 1.00 82.94 92 SER A N 1
ATOM 712 C CA . SER A 1 92 ? 10.803 -9.397 18.643 1.00 82.94 92 SER A CA 1
ATOM 713 C C . SER A 1 92 ? 11.164 -8.487 19.819 1.00 82.94 92 SER A C 1
ATOM 715 O O . SER A 1 92 ? 10.795 -8.802 20.947 1.00 82.94 92 SER A O 1
ATOM 717 N N . ALA A 1 93 ? 11.823 -7.345 19.586 1.00 84.81 93 ALA A N 1
ATOM 718 C CA . ALA A 1 93 ? 12.200 -6.422 20.659 1.00 84.81 93 ALA A CA 1
ATOM 719 C C . ALA A 1 93 ? 10.969 -5.796 21.329 1.00 84.81 93 ALA A C 1
ATOM 721 O O . ALA A 1 93 ? 10.941 -5.625 22.547 1.00 84.81 93 ALA A O 1
ATOM 722 N N . ASN A 1 94 ? 9.936 -5.508 20.533 1.00 81.31 94 ASN A N 1
ATOM 723 C CA . ASN A 1 94 ? 8.721 -4.838 20.996 1.00 81.31 94 ASN A CA 1
ATOM 724 C C . ASN A 1 94 ? 7.480 -5.750 20.973 1.00 81.31 94 ASN A C 1
ATOM 726 O O . ASN A 1 94 ? 6.395 -5.301 21.334 1.00 81.31 94 ASN A O 1
ATOM 730 N N . ASN A 1 95 ? 7.622 -7.018 20.563 1.00 80.88 95 ASN A N 1
ATOM 731 C CA . ASN A 1 95 ? 6.518 -7.962 20.349 1.00 80.88 95 ASN A CA 1
ATOM 732 C C . ASN A 1 95 ? 5.410 -7.405 19.431 1.00 80.88 95 ASN A C 1
ATOM 734 O O . ASN A 1 95 ? 4.214 -7.599 19.679 1.00 80.88 95 ASN A O 1
ATOM 738 N N . THR A 1 96 ? 5.807 -6.713 18.360 1.00 84.06 96 THR A N 1
ATOM 739 C CA . THR A 1 96 ? 4.882 -6.098 17.400 1.00 84.06 96 THR A CA 1
ATOM 740 C C . THR A 1 96 ? 5.038 -6.677 15.999 1.00 84.06 96 THR A C 1
ATOM 742 O O . THR A 1 96 ? 6.129 -7.045 15.574 1.00 84.06 96 THR A O 1
ATOM 745 N N . ILE A 1 97 ? 3.929 -6.750 15.269 1.00 85.00 97 ILE A N 1
ATOM 746 C CA . ILE A 1 97 ? 3.906 -6.989 13.828 1.00 85.00 97 ILE A CA 1
ATOM 747 C C . ILE A 1 97 ? 4.063 -5.629 13.151 1.00 85.00 97 ILE A C 1
ATOM 749 O O . ILE A 1 97 ? 3.253 -4.723 13.367 1.00 85.00 97 ILE A O 1
ATOM 753 N N . LEU A 1 98 ? 5.127 -5.481 12.370 1.00 90.88 98 LEU A N 1
ATOM 754 C CA . LEU A 1 98 ? 5.405 -4.299 11.572 1.00 90.88 98 LEU A CA 1
ATOM 755 C C . LEU A 1 98 ? 4.817 -4.484 10.178 1.00 90.88 98 LEU A C 1
ATOM 757 O O . LEU A 1 98 ? 5.089 -5.499 9.545 1.00 90.88 98 LEU A O 1
ATOM 761 N N . ILE A 1 99 ? 4.049 -3.510 9.693 1.00 92.88 99 ILE A N 1
ATOM 762 C CA . ILE A 1 99 ? 3.554 -3.487 8.313 1.00 92.88 99 ILE A CA 1
ATOM 763 C C . ILE A 1 99 ? 3.959 -2.162 7.676 1.00 92.88 99 ILE A C 1
ATOM 765 O O . ILE A 1 99 ? 3.531 -1.099 8.120 1.00 92.88 99 ILE A O 1
ATOM 769 N N . GLN A 1 100 ? 4.790 -2.225 6.644 1.00 95.44 100 GLN A N 1
ATOM 770 C CA . GLN A 1 100 ? 5.228 -1.084 5.852 1.00 95.44 100 GLN A CA 1
ATOM 771 C C . GLN A 1 100 ? 4.396 -1.037 4.578 1.00 95.44 100 GLN A C 1
ATOM 773 O O . GLN A 1 100 ? 4.484 -1.941 3.752 1.00 95.44 100 GLN A O 1
ATOM 778 N N . ASN A 1 101 ? 3.591 0.007 4.419 1.00 96.31 101 ASN A N 1
ATOM 779 C CA . ASN A 1 101 ? 2.876 0.283 3.182 1.00 96.31 101 ASN A CA 1
ATOM 780 C C . ASN A 1 101 ? 3.620 1.378 2.421 1.00 96.31 101 ASN A C 1
ATOM 782 O O . ASN A 1 101 ? 3.523 2.539 2.810 1.00 96.31 101 ASN A O 1
ATOM 786 N N . PHE A 1 102 ? 4.340 1.034 1.353 1.00 97.75 102 PHE A N 1
ATOM 787 C CA . PHE A 1 102 ? 5.024 2.024 0.513 1.00 97.75 102 PHE A CA 1
ATOM 788 C C . PHE A 1 102 ? 4.074 2.730 -0.464 1.00 97.75 102 PHE A C 1
ATOM 790 O O . PHE A 1 102 ? 4.436 3.750 -1.042 1.00 97.75 102 PHE A O 1
ATOM 797 N N . LEU A 1 103 ? 2.852 2.217 -0.630 1.00 97.44 103 LEU A N 1
ATOM 798 C CA . LEU A 1 103 ? 1.900 2.713 -1.615 1.00 97.44 103 LEU A CA 1
ATOM 799 C C . LEU A 1 103 ? 1.284 4.054 -1.187 1.00 97.44 103 LEU A C 1
ATOM 801 O O . LEU A 1 103 ? 1.012 4.269 -0.000 1.00 97.44 103 LEU A O 1
ATOM 805 N N . PRO A 1 104 ? 0.925 4.925 -2.145 1.00 95.56 104 PRO A N 1
ATOM 806 C CA . PRO A 1 104 ? 0.281 6.210 -1.892 1.00 95.56 104 PRO A CA 1
ATOM 807 C C . PRO A 1 104 ? -1.228 6.074 -1.596 1.00 95.56 104 PRO A C 1
ATOM 809 O O . PRO A 1 104 ? -1.956 7.069 -1.577 1.00 95.56 104 PRO A O 1
ATOM 812 N N . TYR A 1 105 ? -1.711 4.858 -1.319 1.00 94.81 105 TYR A N 1
ATOM 813 C CA . TYR A 1 105 ? -3.120 4.532 -1.097 1.00 94.81 105 TYR A CA 1
ATOM 814 C C . TYR A 1 105 ? -3.430 4.172 0.353 1.00 94.81 105 TYR A C 1
ATOM 816 O O . TYR A 1 105 ? -2.711 3.387 0.971 1.00 94.81 105 TYR A O 1
ATOM 824 N N . ASN A 1 106 ? -4.556 4.681 0.865 1.00 90.62 106 ASN A N 1
ATOM 825 C CA . ASN A 1 106 ? -5.192 4.089 2.035 1.00 90.62 106 ASN A CA 1
ATOM 826 C C . ASN A 1 106 ? -5.939 2.830 1.578 1.00 90.62 106 ASN A C 1
ATOM 828 O O . ASN A 1 106 ? -6.949 2.924 0.877 1.00 90.62 106 ASN A O 1
ATOM 832 N N . LEU A 1 107 ? -5.421 1.662 1.940 1.00 92.19 107 LEU A N 1
ATOM 833 C CA . LEU A 1 107 ? -5.963 0.378 1.507 1.00 92.19 107 LEU A CA 1
ATOM 834 C C . LEU A 1 107 ? -7.053 -0.073 2.476 1.00 92.19 107 LEU A C 1
ATOM 836 O O . LEU A 1 107 ? -6.849 -0.086 3.686 1.00 92.19 107 LEU A O 1
ATOM 840 N N . ASP A 1 108 ? -8.214 -0.430 1.943 1.00 88.12 108 ASP A N 1
ATOM 841 C CA . ASP A 1 108 ? -9.405 -0.794 2.711 1.00 88.12 108 ASP A CA 1
ATOM 842 C C . ASP A 1 108 ? -9.438 -2.303 2.974 1.00 88.12 108 ASP A C 1
ATOM 844 O O . ASP A 1 108 ? -9.328 -3.109 2.048 1.00 88.12 108 ASP A O 1
ATOM 848 N N . LYS A 1 109 ? -9.631 -2.692 4.237 1.00 84.56 109 LYS A N 1
ATOM 849 C CA . LYS A 1 109 ? -9.909 -4.076 4.655 1.00 84.56 109 LYS A CA 1
ATOM 850 C C . LYS A 1 109 ? -8.872 -5.094 4.189 1.00 84.56 109 LYS A C 1
ATOM 852 O O . LYS A 1 109 ? -9.233 -6.119 3.623 1.00 84.56 109 LYS A O 1
ATOM 857 N N . VAL A 1 110 ? -7.588 -4.853 4.428 1.00 89.25 110 VAL A N 1
ATOM 858 C CA . VAL A 1 110 ? -6.529 -5.806 4.052 1.00 89.25 110 VAL A CA 1
ATOM 859 C C . VAL A 1 110 ? -6.402 -6.935 5.079 1.00 89.25 110 VAL A C 1
ATOM 861 O O . VAL A 1 110 ? -6.504 -6.711 6.284 1.00 89.25 110 VAL A O 1
ATOM 864 N N . LYS A 1 111 ? -6.205 -8.170 4.618 1.00 86.62 111 LYS A N 1
ATOM 865 C CA . LYS A 1 111 ? -5.955 -9.344 5.464 1.00 86.62 111 LYS A CA 1
ATOM 866 C C . LYS A 1 111 ? -4.479 -9.405 5.830 1.00 86.62 111 LYS A C 1
ATOM 868 O O . LYS A 1 111 ? -3.635 -9.190 4.970 1.00 86.62 111 LYS A O 1
ATOM 873 N N . ILE A 1 112 ? -4.181 -9.768 7.071 1.00 83.19 112 ILE A N 1
ATOM 874 C CA . ILE A 1 112 ? -2.835 -10.149 7.495 1.00 83.19 112 ILE A CA 1
ATOM 875 C C . ILE A 1 112 ? -2.805 -11.666 7.640 1.00 83.19 112 ILE A C 1
ATOM 877 O O . ILE A 1 112 ? -3.672 -12.260 8.293 1.00 83.19 112 ILE A O 1
ATOM 881 N N . LYS A 1 113 ? -1.789 -12.275 7.043 1.00 81.25 113 LYS A N 1
ATOM 882 C CA . LYS A 1 113 ? -1.530 -13.706 7.084 1.00 81.25 113 LYS A CA 1
ATOM 883 C C . LYS A 1 113 ? -0.228 -13.995 7.804 1.00 81.25 113 LYS A C 1
ATOM 885 O O . LYS A 1 113 ? 0.741 -13.257 7.662 1.00 81.25 113 LYS A O 1
ATOM 890 N N . LEU A 1 114 ? -0.233 -15.082 8.561 1.00 77.25 114 LEU A N 1
ATOM 891 C CA . LEU A 1 114 ? 0.947 -15.718 9.121 1.00 77.25 114 LEU A CA 1
ATOM 892 C C . LEU A 1 114 ? 1.257 -16.955 8.284 1.00 77.25 114 LEU A C 1
ATOM 894 O O . LEU A 1 114 ? 0.396 -17.816 8.128 1.00 77.25 114 LEU A O 1
ATOM 898 N N . ILE A 1 115 ? 2.482 -17.061 7.795 1.00 74.31 115 ILE A N 1
ATOM 899 C CA . ILE A 1 115 ? 3.013 -18.280 7.199 1.00 74.31 115 ILE A CA 1
ATOM 900 C C . ILE A 1 115 ? 3.901 -18.937 8.250 1.00 74.31 115 ILE A C 1
ATOM 902 O O . ILE A 1 115 ? 4.880 -18.345 8.718 1.00 74.31 115 ILE A O 1
ATOM 906 N N . ASP A 1 116 ? 3.508 -20.136 8.671 1.00 65.25 116 ASP A N 1
ATOM 907 C CA . ASP A 1 116 ? 4.270 -20.914 9.640 1.00 65.25 116 ASP A CA 1
ATOM 908 C C . ASP A 1 116 ? 5.521 -21.552 9.008 1.00 65.25 116 ASP A C 1
ATOM 910 O O . ASP A 1 116 ? 5.733 -21.528 7.795 1.00 65.25 116 ASP A O 1
ATOM 914 N N . THR A 1 117 ? 6.374 -22.152 9.839 1.00 64.44 117 THR A N 1
ATOM 915 C CA . THR A 1 117 ? 7.627 -22.787 9.395 1.00 64.44 117 THR A CA 1
ATOM 916 C C . THR A 1 117 ? 7.420 -24.022 8.511 1.00 64.44 117 THR A C 1
ATOM 918 O O . THR A 1 117 ? 8.383 -24.529 7.940 1.00 64.44 117 THR A O 1
ATOM 921 N N . GLN A 1 118 ? 6.185 -24.515 8.390 1.00 60.41 118 GLN A N 1
ATOM 922 C CA . GLN A 1 118 ? 5.797 -25.619 7.512 1.00 60.41 118 GLN A CA 1
ATOM 923 C C . GLN A 1 118 ? 5.219 -25.105 6.181 1.00 60.41 118 GLN A C 1
ATOM 925 O O . GLN A 1 118 ? 4.900 -25.909 5.307 1.00 60.41 118 GLN A O 1
ATOM 930 N N . GLY A 1 119 ? 5.109 -23.782 6.013 1.00 64.69 119 GLY A N 1
ATOM 931 C CA . GLY A 1 119 ? 4.541 -23.132 4.838 1.00 64.69 119 GLY A CA 1
ATOM 932 C C . GLY A 1 119 ? 3.014 -23.034 4.856 1.00 64.69 119 GLY A C 1
ATOM 933 O O . GLY A 1 119 ? 2.436 -22.630 3.848 1.00 64.69 119 GLY A O 1
ATOM 934 N N . ASN A 1 120 ? 2.337 -23.383 5.959 1.00 59.94 120 ASN A N 1
ATOM 935 C CA . ASN A 1 120 ? 0.887 -23.225 6.034 1.00 59.94 120 ASN A CA 1
ATOM 936 C C . ASN A 1 120 ? 0.525 -21.775 6.341 1.00 59.94 120 ASN A C 1
ATOM 938 O O . ASN A 1 120 ? 1.104 -21.128 7.217 1.00 59.94 120 ASN A O 1
ATOM 942 N N . THR A 1 121 ? -0.491 -21.291 5.639 1.00 64.19 121 THR A N 1
ATOM 943 C CA . THR A 1 121 ? -1.000 -19.934 5.783 1.00 64.19 121 THR A CA 1
ATOM 944 C C . THR A 1 121 ? -2.169 -19.888 6.760 1.00 64.19 121 THR A C 1
ATOM 946 O O . THR A 1 121 ? -3.158 -20.602 6.596 1.00 64.19 121 THR A O 1
ATOM 949 N N . HIS A 1 122 ? -2.094 -18.980 7.727 1.00 66.56 122 HIS A N 1
ATOM 950 C CA . HIS A 1 122 ? -3.129 -18.730 8.723 1.00 66.56 122 HIS A CA 1
ATOM 951 C C . HIS A 1 122 ? -3.594 -17.278 8.628 1.00 66.56 122 HIS A C 1
ATOM 953 O O . HIS A 1 122 ? -2.793 -16.353 8.759 1.00 66.56 122 HIS A O 1
ATOM 959 N N . ASP A 1 123 ? -4.894 -17.063 8.421 1.00 69.69 123 ASP A N 1
ATOM 960 C CA . ASP A 1 123 ? -5.494 -15.728 8.490 1.00 69.69 123 ASP A CA 1
ATOM 961 C C . ASP A 1 123 ? -5.474 -15.266 9.955 1.00 69.69 123 ASP A C 1
ATOM 963 O O . ASP A 1 123 ? -6.197 -15.800 10.799 1.00 69.69 123 ASP A O 1
ATOM 967 N N . ILE A 1 124 ? -4.651 -14.264 10.268 1.00 68.81 124 ILE A N 1
ATOM 968 C CA . ILE A 1 124 ? -4.504 -13.781 11.645 1.00 68.81 124 ILE A CA 1
ATOM 969 C C . ILE A 1 124 ? -5.327 -12.540 11.934 1.00 68.81 124 ILE A C 1
ATOM 971 O O . ILE A 1 124 ? -5.518 -12.247 13.104 1.00 68.81 124 ILE A O 1
ATOM 975 N N . GLY A 1 125 ? -5.834 -11.839 10.915 1.00 72.00 125 GLY A N 1
ATOM 976 C CA . GLY A 1 125 ? -6.802 -10.758 11.085 1.00 72.00 125 GLY A CA 1
ATOM 977 C C . GLY A 1 125 ? -7.024 -9.899 9.844 1.00 72.00 125 GLY A C 1
ATOM 978 O O . GLY A 1 125 ? -6.376 -10.086 8.819 1.00 72.00 125 GLY A O 1
ATOM 979 N N . ILE A 1 126 ? -7.963 -8.955 9.936 1.00 76.62 126 ILE A N 1
ATOM 980 C CA . ILE A 1 126 ? -8.253 -7.962 8.888 1.00 76.62 126 ILE A CA 1
ATOM 981 C C . ILE A 1 126 ? -8.047 -6.561 9.464 1.00 76.62 126 ILE A C 1
ATOM 983 O O . ILE A 1 126 ? -8.636 -6.233 10.495 1.00 76.62 126 ILE A O 1
ATOM 987 N N . LEU A 1 127 ? -7.242 -5.737 8.797 1.00 77.94 127 LEU A N 1
ATOM 988 C CA . LEU A 1 127 ? -7.105 -4.311 9.082 1.00 77.94 127 LEU A CA 1
ATOM 989 C C . LEU A 1 127 ? -8.192 -3.537 8.359 1.00 77.94 127 LEU A C 1
ATOM 991 O O . LEU A 1 127 ? -8.253 -3.601 7.138 1.00 77.94 127 LEU A O 1
ATOM 995 N N . ASP A 1 128 ? -8.997 -2.768 9.088 1.00 76.50 128 ASP A N 1
ATOM 996 C CA . ASP A 1 128 ? -10.074 -1.965 8.494 1.00 76.50 128 ASP A CA 1
ATOM 997 C C . ASP A 1 128 ? -9.545 -0.957 7.456 1.00 76.50 128 ASP A C 1
ATOM 999 O O . ASP A 1 128 ? -10.083 -0.830 6.360 1.00 76.50 128 ASP A O 1
ATOM 1003 N N . ALA A 1 129 ? -8.415 -0.316 7.760 1.00 81.75 129 ALA A N 1
ATOM 1004 C CA . ALA A 1 129 ? -7.660 0.496 6.817 1.00 81.75 129 ALA A CA 1
ATOM 1005 C C . ALA A 1 129 ? -6.158 0.327 7.067 1.00 81.75 129 ALA A C 1
ATOM 1007 O O . ALA A 1 129 ? -5.741 0.238 8.219 1.00 81.75 129 ALA A O 1
ATOM 1008 N N . LEU A 1 130 ? -5.352 0.335 6.008 1.00 89.56 130 LEU A N 1
ATOM 1009 C CA . LEU A 1 130 ? -3.895 0.451 6.046 1.00 89.56 130 LEU A CA 1
ATOM 1010 C C . LEU A 1 130 ? -3.510 1.800 5.409 1.00 89.56 130 LEU A C 1
ATOM 1012 O O . LEU A 1 130 ? -3.649 1.949 4.193 1.00 89.56 130 LEU A O 1
ATOM 1016 N N . PRO A 1 131 ? -3.092 2.804 6.206 1.00 90.00 131 PRO A N 1
ATOM 1017 C CA . PRO A 1 131 ? -2.794 4.143 5.714 1.00 90.00 131 PRO A CA 1
ATOM 1018 C C . PRO A 1 131 ? -1.718 4.158 4.630 1.00 90.00 131 PRO A C 1
ATOM 1020 O O . PRO A 1 131 ? -0.792 3.342 4.655 1.00 90.00 131 PRO A O 1
ATOM 1023 N N . LYS A 1 132 ? -1.820 5.112 3.703 1.00 91.94 132 LYS A N 1
ATOM 1024 C CA . LYS A 1 132 ? -0.795 5.347 2.676 1.00 91.94 132 LYS A CA 1
ATOM 1025 C C . LYS A 1 132 ? 0.565 5.655 3.296 1.00 91.94 132 LYS A C 1
ATOM 1027 O O . LYS A 1 132 ? 0.614 6.343 4.314 1.00 91.94 132 LYS A O 1
ATOM 1032 N N . GLN A 1 133 ? 1.641 5.192 2.658 1.00 92.94 133 GLN A N 1
ATOM 1033 C CA . GLN A 1 133 ? 3.030 5.537 3.003 1.00 92.94 133 GLN A CA 1
ATOM 1034 C C . GLN A 1 133 ? 3.294 5.475 4.518 1.00 92.94 133 GLN A C 1
ATOM 1036 O O . GLN A 1 133 ? 3.808 6.422 5.121 1.00 92.94 133 GLN A O 1
ATOM 1041 N N . SER A 1 134 ? 2.877 4.373 5.146 1.00 92.38 134 SER A N 1
ATOM 1042 C CA . SER A 1 134 ? 2.834 4.225 6.603 1.00 92.38 134 SER A CA 1
ATOM 1043 C C . SER A 1 134 ? 3.651 3.042 7.107 1.00 92.38 134 SER A C 1
ATOM 1045 O O . SER A 1 134 ? 3.821 2.034 6.420 1.00 92.38 134 SER A O 1
ATOM 1047 N N . LEU A 1 135 ? 4.161 3.181 8.328 1.00 92.38 135 LEU A N 1
ATOM 1048 C CA . LEU A 1 135 ? 4.720 2.101 9.126 1.00 92.38 135 LEU A CA 1
ATOM 1049 C C . LEU A 1 135 ? 3.760 1.826 10.280 1.00 92.38 135 LEU A C 1
ATOM 1051 O O . LEU A 1 135 ? 3.645 2.615 11.216 1.00 92.38 135 LEU A O 1
ATOM 1055 N N . MET A 1 136 ? 3.085 0.690 10.217 1.00 87.00 136 MET A N 1
ATOM 1056 C CA . MET A 1 136 ? 2.211 0.202 11.268 1.00 87.00 136 MET A CA 1
ATOM 1057 C C . MET A 1 136 ? 2.981 -0.672 12.242 1.00 87.00 136 MET A C 1
ATOM 1059 O O . MET A 1 136 ? 3.641 -1.609 11.814 1.00 87.00 136 MET A O 1
ATOM 1063 N N . SER A 1 137 ? 2.855 -0.415 13.544 1.00 86.25 137 SER A N 1
ATOM 1064 C CA . SER A 1 137 ? 3.406 -1.271 14.599 1.00 86.25 137 SER A CA 1
ATOM 1065 C C . SER A 1 137 ? 2.279 -1.810 15.474 1.00 86.25 137 SER A C 1
ATOM 1067 O O . SER A 1 137 ? 1.761 -1.113 16.344 1.00 86.25 137 SER A O 1
ATOM 1069 N N . ILE A 1 138 ? 1.865 -3.051 15.220 1.00 82.69 138 ILE A N 1
ATOM 1070 C CA . ILE A 1 138 ? 0.675 -3.658 15.824 1.00 82.69 138 ILE A CA 1
ATOM 1071 C C . ILE A 1 138 ? 1.106 -4.657 16.906 1.00 82.69 138 ILE A C 1
ATOM 1073 O O . ILE A 1 138 ? 1.736 -5.661 16.576 1.00 82.69 138 ILE A O 1
ATOM 1077 N N . PRO A 1 139 ? 0.778 -4.445 18.193 1.00 80.75 139 PRO A N 1
ATOM 1078 C CA . PRO A 1 139 ? 1.065 -5.414 19.249 1.00 80.75 139 PRO A CA 1
ATOM 1079 C C . PRO A 1 139 ? 0.458 -6.786 18.952 1.00 80.75 139 PRO A C 1
ATOM 1081 O O . PRO A 1 139 ? -0.736 -6.887 18.664 1.00 80.75 139 PRO A O 1
ATOM 1084 N N . LYS A 1 140 ? 1.259 -7.854 19.069 1.00 73.38 140 LYS A N 1
ATOM 1085 C CA . LYS A 1 140 ? 0.803 -9.220 18.752 1.00 73.38 140 LYS A CA 1
ATOM 1086 C C . LYS A 1 140 ? -0.398 -9.661 19.594 1.00 73.38 140 LYS A C 1
ATOM 1088 O O . LYS A 1 140 ? -1.238 -10.410 19.114 1.00 73.38 140 LYS A O 1
ATOM 1093 N N . ASP A 1 141 ? -0.506 -9.152 20.822 1.00 71.12 141 ASP A N 1
ATOM 1094 C CA . ASP A 1 141 ? -1.550 -9.523 21.786 1.00 71.12 141 ASP A CA 1
ATOM 1095 C C . ASP A 1 141 ? -2.955 -9.034 21.396 1.00 71.12 141 ASP A C 1
ATOM 1097 O O . ASP A 1 141 ? -3.941 -9.468 21.998 1.00 71.12 141 ASP A O 1
ATOM 1101 N N . ILE A 1 142 ? -3.056 -8.160 20.383 1.00 71.94 142 ILE A N 1
ATOM 1102 C CA . ILE A 1 142 ? -4.329 -7.799 19.741 1.00 71.94 142 ILE A CA 1
ATOM 1103 C C . ILE A 1 142 ? -4.931 -9.013 19.022 1.00 71.94 142 ILE A C 1
ATOM 1105 O O . ILE A 1 142 ? -6.153 -9.146 18.953 1.00 71.94 142 ILE A O 1
ATOM 1109 N N . PHE A 1 143 ? -4.091 -9.915 18.514 1.00 68.56 143 PHE A N 1
ATOM 1110 C CA . PHE A 1 143 ? -4.521 -11.122 17.828 1.00 68.56 143 PHE A CA 1
ATOM 1111 C C . PHE A 1 143 ? -4.618 -12.274 18.831 1.00 68.56 143 PHE A C 1
ATOM 1113 O O . PHE A 1 143 ? -3.611 -12.847 19.247 1.00 68.56 143 PHE A O 1
ATOM 1120 N N . ASP A 1 144 ? -5.845 -12.641 19.216 1.00 62.97 144 ASP A N 1
ATOM 1121 C CA . ASP A 1 144 ? -6.093 -13.749 20.152 1.00 62.97 144 ASP A CA 1
ATOM 1122 C C . ASP A 1 144 ? -5.446 -15.068 19.691 1.00 62.97 144 ASP A C 1
ATOM 1124 O O . ASP A 1 144 ? -4.963 -15.835 20.522 1.00 62.97 144 ASP A O 1
ATOM 1128 N N . SER A 1 145 ? -5.376 -15.297 18.374 1.00 61.41 145 SER A N 1
ATOM 1129 C CA . SER A 1 145 ? -4.737 -16.462 17.748 1.00 61.41 145 SER A CA 1
ATOM 1130 C C . SER A 1 145 ? -3.220 -16.530 17.950 1.00 61.41 145 SER A C 1
ATOM 1132 O O . SER A 1 145 ? -2.641 -17.603 17.809 1.00 61.41 145 SER A O 1
ATOM 1134 N N . LEU A 1 146 ? -2.570 -15.414 18.294 1.00 63.66 146 LEU A N 1
ATOM 1135 C CA . LEU A 1 146 ? -1.114 -15.314 18.449 1.00 63.66 146 LEU A CA 1
ATOM 1136 C C . LEU A 1 146 ? -0.662 -15.276 19.916 1.00 63.66 146 LEU A C 1
ATOM 1138 O O . LEU A 1 146 ? 0.534 -15.154 20.218 1.00 63.66 146 LEU A O 1
ATOM 1142 N N . LYS A 1 147 ? -1.601 -15.395 20.860 1.00 64.50 147 LYS A N 1
ATOM 1143 C CA . LYS A 1 147 ? -1.291 -15.433 22.291 1.00 64.50 147 LYS A CA 1
ATOM 1144 C C . LYS A 1 147 ? -0.537 -16.714 22.636 1.00 64.50 147 LYS A C 1
ATOM 1146 O O . LYS A 1 147 ? -1.010 -17.817 22.391 1.00 64.50 147 LYS A O 1
ATOM 1151 N N . GLY A 1 148 ? 0.644 -16.555 23.231 1.00 56.91 148 GLY A N 1
ATOM 1152 C CA . GLY A 1 148 ? 1.517 -17.676 23.600 1.00 56.91 148 GLY A CA 1
ATOM 1153 C C . GLY A 1 148 ? 2.262 -18.336 22.432 1.00 56.91 148 GLY A C 1
ATOM 1154 O O . GLY A 1 148 ? 2.964 -19.314 22.665 1.00 56.91 148 GLY A O 1
ATOM 1155 N N . VAL A 1 149 ? 2.148 -17.803 21.209 1.00 63.25 149 VAL A N 1
ATOM 1156 C CA . VAL A 1 149 ? 2.880 -18.294 20.032 1.00 63.25 149 VAL A CA 1
ATOM 1157 C C . VAL A 1 149 ? 4.235 -17.585 19.927 1.00 63.25 149 VAL A C 1
ATOM 1159 O O . VAL A 1 149 ? 4.314 -16.358 20.084 1.00 63.25 149 VAL A O 1
ATOM 1162 N N . ASP A 1 150 ? 5.294 -18.359 19.678 1.00 65.44 150 ASP A N 1
ATOM 1163 C CA . ASP A 1 150 ? 6.612 -17.845 19.297 1.00 65.44 150 ASP A CA 1
ATOM 1164 C C . ASP A 1 150 ? 6.611 -17.506 17.800 1.00 65.44 150 ASP A C 1
ATOM 1166 O O . ASP A 1 150 ? 6.327 -18.354 16.956 1.00 65.44 150 ASP A O 1
ATOM 1170 N N . LEU A 1 151 ? 6.895 -16.242 17.488 1.00 69.88 151 LEU A N 1
ATOM 1171 C CA . LEU A 1 151 ? 6.835 -15.669 16.142 1.00 69.88 151 LEU A CA 1
ATOM 1172 C C . LEU A 1 151 ? 8.224 -15.267 15.627 1.00 69.88 151 LEU A C 1
ATOM 1174 O O . LEU A 1 151 ? 8.337 -14.559 14.634 1.00 69.88 151 LEU A O 1
ATOM 1178 N N . THR A 1 152 ? 9.301 -15.695 16.290 1.00 68.12 152 THR A N 1
ATOM 1179 C CA . THR A 1 152 ? 10.673 -15.316 15.911 1.00 68.12 152 THR A CA 1
ATOM 1180 C C . THR A 1 152 ? 11.086 -15.783 14.512 1.00 68.12 152 THR A C 1
ATOM 1182 O O . THR A 1 152 ? 11.950 -15.156 13.908 1.00 68.12 152 THR A O 1
ATOM 1185 N N . GLN A 1 153 ? 10.465 -16.844 13.988 1.00 66.56 153 GLN A N 1
ATOM 1186 C CA . GLN A 1 153 ? 10.670 -17.368 12.627 1.00 66.56 153 GLN A CA 1
ATOM 1187 C C . GLN A 1 153 ? 9.417 -17.221 11.744 1.00 66.56 153 GLN A C 1
ATOM 1189 O O . GLN A 1 153 ? 9.296 -17.876 10.713 1.00 66.56 153 GLN A O 1
ATOM 1194 N N . ALA A 1 154 ? 8.445 -16.419 12.180 1.00 70.38 154 ALA A N 1
ATOM 1195 C CA . ALA A 1 154 ? 7.187 -16.246 11.472 1.00 70.38 154 ALA A CA 1
ATOM 1196 C C . ALA A 1 154 ? 7.343 -15.308 10.270 1.00 70.38 154 ALA A C 1
ATOM 1198 O O . ALA A 1 154 ? 7.892 -14.209 10.394 1.00 70.38 154 ALA A O 1
ATOM 1199 N N . HIS A 1 155 ? 6.778 -15.712 9.135 1.00 80.00 155 HIS A N 1
ATOM 1200 C CA . HIS A 1 155 ? 6.643 -14.860 7.960 1.00 80.00 155 HIS A CA 1
ATOM 1201 C C . HIS A 1 155 ? 5.237 -14.268 7.911 1.00 80.00 155 HIS A C 1
ATOM 1203 O O . HIS A 1 155 ? 4.263 -14.943 8.241 1.00 80.00 155 HIS A O 1
ATOM 1209 N N . PHE A 1 156 ? 5.128 -13.000 7.521 1.00 84.19 156 PHE A N 1
ATOM 1210 C CA . PHE A 1 156 ? 3.848 -12.310 7.432 1.00 84.19 156 PHE A CA 1
ATOM 1211 C C . PHE A 1 156 ? 3.636 -11.775 6.030 1.00 84.19 156 PHE A C 1
ATOM 1213 O O . PHE A 1 156 ? 4.562 -11.259 5.408 1.00 84.19 156 PHE A O 1
ATOM 1220 N N . GLU A 1 157 ? 2.392 -11.839 5.580 1.00 88.88 157 GLU A N 1
ATOM 1221 C CA . GLU A 1 157 ? 1.963 -11.286 4.302 1.00 88.88 157 GLU A CA 1
ATOM 1222 C C . GLU A 1 157 ? 0.697 -10.458 4.489 1.00 88.88 157 GLU A C 1
ATOM 1224 O O . GLU A 1 157 ? -0.090 -10.673 5.420 1.00 88.88 157 GLU A O 1
ATOM 1229 N N . VAL A 1 158 ? 0.506 -9.496 3.591 1.00 91.38 158 VAL A N 1
ATOM 1230 C CA . VAL A 1 158 ? -0.705 -8.684 3.524 1.00 91.38 158 VAL A CA 1
ATOM 1231 C C . VAL A 1 158 ? -1.381 -8.959 2.195 1.00 91.38 158 VAL A C 1
ATOM 1233 O O . VAL A 1 158 ? -0.762 -8.828 1.148 1.00 91.38 158 VAL A O 1
ATOM 1236 N N . GLU A 1 159 ? -2.663 -9.298 2.241 1.00 90.19 159 GLU A N 1
ATOM 1237 C CA . GLU A 1 159 ? -3.464 -9.587 1.055 1.00 90.19 159 GLU A CA 1
ATOM 1238 C C . GLU A 1 159 ? -4.727 -8.737 1.005 1.00 90.19 159 GLU A C 1
ATOM 1240 O O . GLU A 1 159 ? -5.278 -8.319 2.027 1.00 90.19 159 GLU A O 1
ATOM 1245 N N . VAL A 1 160 ? -5.278 -8.586 -0.194 1.00 91.94 160 VAL A N 1
ATOM 1246 C CA . VAL A 1 160 ? -6.623 -8.043 -0.372 1.00 91.94 160 VAL A CA 1
ATOM 1247 C C . VAL A 1 160 ? -7.692 -8.954 0.237 1.00 91.94 160 VAL A C 1
ATOM 1249 O O . VAL A 1 160 ? -7.663 -10.178 0.092 1.00 91.94 160 VAL A O 1
ATOM 1252 N N . SER A 1 161 ? -8.684 -8.366 0.909 1.00 84.81 161 SER A N 1
ATOM 1253 C CA . SER A 1 161 ? -9.898 -9.076 1.322 1.00 84.81 161 SER A CA 1
ATOM 1254 C C . SER A 1 161 ? -10.971 -8.987 0.246 1.00 84.81 161 SER A C 1
ATOM 1256 O O . SER A 1 161 ? -11.115 -7.976 -0.432 1.00 84.81 161 SER A O 1
ATOM 1258 N N . GLN A 1 162 ? -11.848 -9.988 0.175 1.00 83.94 162 GLN A N 1
ATOM 1259 C CA . GLN A 1 162 ? -13.072 -9.889 -0.634 1.00 83.94 162 GLN A CA 1
ATOM 1260 C C . GLN A 1 162 ? -13.998 -8.748 -0.175 1.00 83.94 162 GLN A C 1
ATOM 1262 O O . GLN A 1 162 ? -14.889 -8.338 -0.911 1.00 83.94 162 GLN A O 1
ATOM 1267 N N . LEU A 1 163 ? -13.801 -8.242 1.047 1.00 82.50 163 LEU A N 1
ATOM 1268 C CA . LEU A 1 163 ? -14.545 -7.110 1.596 1.00 82.50 163 LEU A CA 1
ATOM 1269 C C . LEU A 1 163 ? -13.961 -5.747 1.200 1.00 82.50 163 LEU A C 1
ATOM 1271 O O . LEU A 1 163 ? -14.622 -4.740 1.452 1.00 82.50 163 LEU A O 1
ATOM 1275 N N . SER A 1 164 ? -12.744 -5.716 0.647 1.00 88.00 164 SER A N 1
ATOM 1276 C CA . SER A 1 164 ? -12.046 -4.493 0.254 1.00 88.00 164 SER A CA 1
ATOM 1277 C C . SER A 1 164 ? -12.799 -3.750 -0.843 1.00 88.00 164 SER A C 1
ATOM 1279 O O . SER A 1 164 ? -13.410 -4.365 -1.717 1.00 88.00 164 SER A O 1
ATOM 1281 N N . ASN A 1 165 ? -12.722 -2.423 -0.837 1.00 87.56 165 ASN A N 1
ATOM 1282 C CA . ASN A 1 165 ? -13.275 -1.602 -1.913 1.00 87.56 165 ASN A CA 1
ATOM 1283 C C . ASN A 1 165 ? -12.599 -1.848 -3.284 1.00 87.56 165 ASN A C 1
ATOM 1285 O O . ASN A 1 165 ? -11.504 -2.404 -3.384 1.00 87.56 165 ASN A O 1
ATOM 1289 N N . THR A 1 166 ? -13.245 -1.380 -4.357 1.00 90.56 166 THR A N 1
ATOM 1290 C CA . THR A 1 166 ? -12.794 -1.585 -5.746 1.00 90.56 166 THR A CA 1
ATOM 1291 C C . THR A 1 166 ? -11.393 -1.036 -6.018 1.00 90.56 166 THR A C 1
ATOM 1293 O O . THR A 1 166 ? -10.623 -1.668 -6.734 1.00 90.56 166 THR A O 1
ATOM 1296 N N . MET A 1 167 ? -11.032 0.112 -5.433 1.00 91.56 167 MET A N 1
ATOM 1297 C CA . MET A 1 167 ? -9.695 0.696 -5.596 1.00 91.56 167 MET A CA 1
ATOM 1298 C C . MET A 1 167 ? -8.621 -0.222 -5.004 1.00 91.56 167 MET A C 1
ATOM 1300 O O . MET A 1 167 ? -7.631 -0.508 -5.664 1.00 91.56 167 MET A O 1
ATOM 1304 N N . THR A 1 168 ? -8.834 -0.719 -3.786 1.00 93.75 168 THR A N 1
ATOM 1305 C CA . THR A 1 168 ? -7.895 -1.626 -3.116 1.00 93.75 168 THR A CA 1
ATOM 1306 C C . THR A 1 168 ? -7.754 -2.923 -3.907 1.00 93.75 168 THR A C 1
ATOM 1308 O O . THR A 1 168 ? -6.637 -3.360 -4.152 1.00 93.75 168 THR A O 1
ATOM 1311 N N . GLN A 1 169 ? -8.862 -3.495 -4.391 1.00 94.44 169 GLN A N 1
ATOM 1312 C CA . GLN A 1 169 ? -8.823 -4.687 -5.247 1.00 94.44 169 GLN A CA 1
ATOM 1313 C C . GLN A 1 169 ? -8.015 -4.465 -6.530 1.00 94.44 169 GLN A C 1
ATOM 1315 O O . GLN A 1 169 ? -7.166 -5.289 -6.856 1.00 94.44 169 GLN A O 1
ATOM 1320 N N . ARG A 1 170 ? -8.227 -3.335 -7.216 1.00 93.94 170 ARG A N 1
ATOM 1321 C CA . ARG A 1 170 ? -7.471 -2.955 -8.419 1.00 93.94 170 ARG A CA 1
ATOM 1322 C C . ARG A 1 170 ? -5.973 -2.843 -8.133 1.00 93.94 170 ARG A C 1
ATOM 1324 O O . ARG A 1 170 ? -5.166 -3.362 -8.896 1.00 93.94 170 ARG A O 1
ATOM 1331 N N . VAL A 1 171 ? -5.609 -2.169 -7.040 1.00 96.19 171 VAL A N 1
ATOM 1332 C CA . VAL A 1 171 ? -4.206 -1.979 -6.646 1.00 96.19 171 VAL A CA 1
ATOM 1333 C C . VAL A 1 171 ? -3.543 -3.323 -6.355 1.00 96.19 171 VAL A C 1
ATOM 1335 O O . VAL A 1 171 ? -2.477 -3.579 -6.906 1.00 96.19 171 VAL A O 1
ATOM 1338 N N . PHE A 1 172 ? -4.181 -4.197 -5.565 1.00 96.44 172 PHE A N 1
ATOM 1339 C CA . PHE A 1 172 ? -3.650 -5.534 -5.277 1.00 96.44 172 PHE A CA 1
ATOM 1340 C C . PHE A 1 172 ? -3.509 -6.389 -6.539 1.00 96.44 172 PHE A C 1
ATOM 1342 O O . PHE A 1 172 ? -2.451 -6.955 -6.773 1.00 96.44 172 PHE A O 1
ATOM 1349 N N . GLN A 1 173 ? -4.512 -6.386 -7.421 1.00 95.38 173 GLN A N 1
ATOM 1350 C CA . GLN A 1 173 ? -4.425 -7.093 -8.700 1.00 95.38 173 GLN A CA 1
ATOM 1351 C C . GLN A 1 173 ? -3.210 -6.648 -9.532 1.00 95.38 173 GLN A C 1
ATOM 1353 O O . GLN A 1 173 ? -2.569 -7.476 -10.177 1.00 95.38 173 GLN A O 1
ATOM 1358 N N . ALA A 1 174 ? -2.892 -5.351 -9.526 1.00 96.19 174 ALA A N 1
ATOM 1359 C CA . ALA A 1 174 ? -1.752 -4.828 -10.261 1.00 96.19 174 ALA A CA 1
ATOM 1360 C C . ALA A 1 174 ? -0.419 -5.205 -9.592 1.00 96.19 174 ALA A C 1
ATOM 1362 O O . ALA A 1 174 ? 0.456 -5.745 -10.267 1.00 96.19 174 ALA A O 1
ATOM 1363 N N . ILE A 1 175 ? -0.260 -4.986 -8.281 1.00 97.06 175 ILE A N 1
ATOM 1364 C CA . ILE A 1 175 ? 1.006 -5.289 -7.584 1.00 97.06 175 ILE A CA 1
ATOM 1365 C C . ILE A 1 175 ? 1.303 -6.796 -7.535 1.00 97.06 175 ILE A C 1
ATOM 1367 O O . ILE A 1 175 ? 2.454 -7.178 -7.713 1.00 97.06 175 ILE A O 1
ATOM 1371 N N . ASP A 1 176 ? 0.281 -7.649 -7.408 1.00 95.31 176 ASP A N 1
ATOM 1372 C CA . ASP A 1 176 ? 0.442 -9.111 -7.361 1.00 95.31 176 ASP A CA 1
ATOM 1373 C C . ASP A 1 176 ? 0.900 -9.692 -8.715 1.00 95.31 176 ASP A C 1
ATOM 1375 O O . ASP A 1 176 ? 1.438 -10.796 -8.778 1.00 95.31 176 ASP A O 1
ATOM 1379 N N . SER A 1 177 ? 0.712 -8.951 -9.815 1.00 95.94 177 SER A N 1
ATOM 1380 C CA . SER A 1 177 ? 1.182 -9.345 -11.152 1.00 95.94 177 SER A CA 1
ATOM 1381 C C . SER A 1 177 ? 2.622 -8.920 -11.471 1.00 95.94 177 SER A C 1
ATOM 1383 O O . SER A 1 177 ? 3.142 -9.270 -12.533 1.00 95.94 177 SER A O 1
ATOM 1385 N N . ILE A 1 178 ? 3.287 -8.178 -10.578 1.00 97.31 178 ILE A N 1
ATOM 1386 C CA . ILE A 1 178 ? 4.651 -7.696 -10.814 1.00 97.31 178 ILE A CA 1
ATOM 1387 C C . ILE A 1 178 ? 5.634 -8.871 -10.743 1.00 97.31 178 ILE A C 1
ATOM 1389 O O . ILE A 1 178 ? 5.797 -9.527 -9.715 1.00 97.31 178 ILE A O 1
ATOM 1393 N N . ASN A 1 179 ? 6.347 -9.119 -11.841 1.00 95.25 179 ASN A N 1
ATOM 1394 C CA . ASN A 1 179 ? 7.379 -10.150 -11.951 1.00 95.25 179 ASN A CA 1
ATOM 1395 C C . ASN A 1 179 ? 8.799 -9.568 -12.123 1.00 95.25 179 ASN A C 1
ATOM 1397 O O . ASN A 1 179 ? 9.766 -10.247 -11.762 1.00 95.25 179 ASN A O 1
ATOM 1401 N N . ALA A 1 180 ? 8.920 -8.317 -12.574 1.00 94.88 180 ALA A N 1
ATOM 1402 C CA . ALA A 1 180 ? 10.170 -7.580 -12.705 1.00 94.88 180 ALA A CA 1
ATOM 1403 C C . ALA A 1 180 ? 10.481 -6.851 -11.392 1.00 94.88 180 ALA A C 1
ATOM 1405 O O . ALA A 1 180 ? 9.920 -5.794 -11.110 1.00 94.88 180 ALA A O 1
ATOM 1406 N N . ASP A 1 181 ? 11.342 -7.426 -10.549 1.00 96.75 181 ASP A N 1
ATOM 1407 C CA . ASP A 1 181 ? 11.624 -6.829 -9.239 1.00 96.75 181 ASP A CA 1
ATOM 1408 C C . ASP A 1 181 ? 12.691 -5.739 -9.336 1.00 96.75 181 ASP A C 1
ATOM 1410 O O . ASP A 1 181 ? 13.819 -5.987 -9.772 1.00 96.75 181 ASP A O 1
ATOM 1414 N N . ILE A 1 182 ? 12.345 -4.539 -8.883 1.00 98.06 182 ILE A N 1
ATOM 1415 C CA . ILE A 1 182 ? 13.276 -3.423 -8.748 1.00 98.06 182 ILE A CA 1
ATOM 1416 C C . ILE A 1 182 ? 13.374 -3.095 -7.262 1.00 98.06 182 ILE A C 1
ATOM 1418 O O . ILE A 1 182 ? 12.395 -2.678 -6.640 1.00 98.06 182 ILE A O 1
ATOM 1422 N N . PHE A 1 183 ? 14.561 -3.291 -6.694 1.00 98.00 183 PHE A N 1
ATOM 1423 C CA . PHE A 1 183 ? 14.870 -2.904 -5.326 1.00 98.00 183 PHE A CA 1
ATOM 1424 C C . PHE A 1 183 ? 15.359 -1.463 -5.295 1.00 98.00 183 PHE A C 1
ATOM 1426 O O . PHE A 1 183 ? 16.241 -1.108 -6.072 1.00 98.00 183 PHE A O 1
ATOM 1433 N N . LEU A 1 184 ? 14.842 -0.648 -4.376 1.00 97.50 184 LEU A N 1
ATOM 1434 C CA . LEU A 1 184 ? 15.365 0.701 -4.151 1.00 97.50 184 LEU A CA 1
ATOM 1435 C C . LEU A 1 184 ? 16.201 0.765 -2.880 1.00 97.50 184 LEU A C 1
ATOM 1437 O O . LEU A 1 184 ? 15.773 0.320 -1.810 1.00 97.50 184 LEU A O 1
ATOM 1441 N N . GLN A 1 185 ? 17.378 1.368 -3.025 1.00 96.12 185 GLN A N 1
ATOM 1442 C CA . GLN A 1 185 ? 18.230 1.848 -1.946 1.00 96.12 185 GLN A CA 1
ATOM 1443 C C . GLN A 1 185 ? 18.254 3.372 -2.034 1.00 96.12 185 GLN A C 1
ATOM 1445 O O . GLN A 1 185 ? 18.741 3.926 -3.016 1.00 96.12 185 GLN A O 1
ATOM 1450 N N . TYR A 1 186 ? 17.664 4.045 -1.048 1.00 95.38 186 TYR A N 1
ATOM 1451 C CA . TYR A 1 186 ? 17.575 5.504 -1.038 1.00 95.38 186 TYR A CA 1
ATOM 1452 C C . TYR A 1 186 ? 18.900 6.092 -0.564 1.00 95.38 186 TYR A C 1
ATOM 1454 O O . TYR A 1 186 ? 19.275 5.940 0.599 1.00 95.38 186 TYR A O 1
ATOM 1462 N N . GLU A 1 187 ? 19.602 6.783 -1.452 1.00 90.69 187 GLU A N 1
ATOM 1463 C CA . GLU A 1 187 ? 20.919 7.331 -1.166 1.00 90.69 187 GLU A CA 1
ATOM 1464 C C . GLU A 1 187 ? 20.840 8.849 -0.970 1.00 90.69 187 GLU A C 1
ATOM 1466 O O . GLU A 1 187 ? 20.501 9.598 -1.885 1.00 90.69 187 GLU A O 1
ATOM 1471 N N . ASN A 1 188 ? 21.200 9.312 0.231 1.00 80.75 188 ASN A N 1
ATOM 1472 C CA . ASN A 1 188 ? 21.330 10.746 0.542 1.00 80.75 188 ASN A CA 1
ATOM 1473 C C . ASN A 1 188 ? 22.766 11.259 0.365 1.00 80.75 188 ASN A C 1
ATOM 1475 O O . ASN A 1 188 ? 23.059 12.420 0.645 1.00 80.75 188 ASN A O 1
ATOM 1479 N N . VAL A 1 189 ? 23.690 10.386 -0.039 1.00 69.38 189 VAL A N 1
ATOM 1480 C CA . VAL A 1 189 ? 25.080 10.769 -0.284 1.00 69.38 189 VAL A CA 1
ATOM 1481 C C . VAL A 1 189 ? 25.211 11.494 -1.614 1.00 69.38 189 VAL A C 1
ATOM 1483 O O . VAL A 1 189 ? 24.443 11.268 -2.549 1.00 69.38 189 VAL A O 1
ATOM 1486 N N . SER A 1 190 ? 26.224 12.359 -1.695 1.00 61.78 190 SER A N 1
ATOM 1487 C CA . SER A 1 190 ? 26.488 13.140 -2.895 1.00 61.78 190 SER A CA 1
ATOM 1488 C C . SER A 1 190 ? 26.709 12.236 -4.103 1.00 61.78 190 SER A C 1
ATOM 1490 O O . SER A 1 190 ? 27.752 11.590 -4.204 1.00 61.78 190 SER A O 1
ATOM 1492 N N . TYR A 1 191 ? 25.778 12.263 -5.052 1.00 64.44 191 TYR A N 1
ATOM 1493 C CA . TYR A 1 191 ? 25.957 11.636 -6.349 1.00 64.44 191 TYR A CA 1
ATOM 1494 C C . TYR A 1 191 ? 26.549 12.670 -7.296 1.00 64.44 191 TYR A C 1
ATOM 1496 O O . TYR A 1 191 ? 25.915 13.674 -7.613 1.00 64.44 191 TYR A O 1
ATOM 1504 N N . ASN A 1 192 ? 27.804 12.475 -7.698 1.00 63.44 192 ASN A N 1
ATOM 1505 C CA . ASN A 1 192 ? 28.458 13.376 -8.636 1.00 63.44 192 ASN A CA 1
ATOM 1506 C C . ASN A 1 192 ? 28.399 12.766 -10.046 1.00 63.44 192 ASN A C 1
ATOM 1508 O O . ASN A 1 192 ? 29.251 11.929 -10.348 1.00 63.44 192 ASN A O 1
ATOM 1512 N N . PRO A 1 193 ? 27.464 13.185 -10.924 1.00 58.91 193 PRO A N 1
ATOM 1513 C CA . PRO A 1 193 ? 27.389 12.718 -12.313 1.00 58.91 193 PRO A CA 1
ATOM 1514 C C . PRO A 1 193 ? 28.548 13.244 -13.195 1.00 58.91 193 PRO A C 1
ATOM 1516 O O . PRO A 1 193 ? 28.436 13.328 -14.416 1.00 58.91 193 PRO A O 1
ATOM 1519 N N . GLY A 1 194 ? 29.680 13.635 -12.602 1.00 61.94 194 GLY A N 1
ATOM 1520 C CA . GLY A 1 194 ? 30.862 14.113 -13.307 1.00 61.94 194 GLY A CA 1
ATOM 1521 C C . GLY A 1 194 ? 30.715 15.549 -13.815 1.00 61.94 194 GLY A C 1
ATOM 1522 O O . GLY A 1 194 ? 30.465 16.474 -13.043 1.00 61.94 194 GLY A O 1
ATOM 1523 N N . LEU A 1 195 ? 30.925 15.746 -15.122 1.00 53.47 195 LEU A N 1
ATOM 1524 C CA . LEU A 1 195 ? 31.080 17.055 -15.785 1.00 53.47 195 LEU A CA 1
ATOM 1525 C C . LEU A 1 195 ? 29.878 18.003 -15.639 1.00 53.47 195 LEU A C 1
ATOM 1527 O O . LEU A 1 195 ? 30.025 19.205 -15.851 1.00 53.47 195 LEU A O 1
ATOM 1531 N N . TYR A 1 196 ? 28.710 17.486 -15.264 1.00 59.59 196 TYR A N 1
ATOM 1532 C CA . TYR A 1 196 ? 27.454 18.230 -15.314 1.00 59.59 196 TYR A CA 1
ATOM 1533 C C . TYR A 1 196 ? 26.980 18.806 -13.969 1.00 59.59 196 TYR A C 1
ATOM 1535 O O . TYR A 1 196 ? 25.929 19.443 -13.890 1.00 59.59 196 TYR A O 1
ATOM 1543 N N . CYS A 1 197 ? 27.794 18.653 -12.920 1.00 63.41 197 CYS A N 1
ATOM 1544 C CA . CYS A 1 197 ? 27.621 19.324 -11.629 1.00 63.41 197 CYS A CA 1
ATOM 1545 C C . CYS A 1 197 ? 28.862 20.156 -11.251 1.00 63.41 197 CYS A C 1
ATOM 1547 O O . CYS A 1 197 ? 29.527 19.873 -10.252 1.00 63.41 197 CYS A O 1
ATOM 1549 N N . PRO A 1 198 ? 29.205 21.193 -12.044 1.00 52.69 198 PRO A N 1
ATOM 1550 C CA . PRO A 1 198 ? 30.496 21.881 -11.954 1.00 52.69 198 PRO A CA 1
ATOM 1551 C C . PRO A 1 198 ? 30.688 22.723 -10.680 1.00 52.69 198 PRO A C 1
ATOM 1553 O O . PRO A 1 198 ? 31.827 22.968 -10.288 1.00 52.69 198 PRO A O 1
ATOM 1556 N N . ASN A 1 199 ? 29.612 23.135 -9.997 1.00 54.66 199 ASN A N 1
ATOM 1557 C CA . ASN A 1 199 ? 29.675 23.953 -8.783 1.00 54.66 199 ASN A CA 1
ATOM 1558 C C . ASN A 1 199 ? 28.885 23.289 -7.643 1.00 54.66 199 ASN A C 1
ATOM 1560 O O . ASN A 1 199 ? 27.662 23.253 -7.679 1.00 54.66 199 ASN A O 1
ATOM 1564 N N . LYS A 1 200 ? 29.631 22.749 -6.668 1.00 58.59 200 LYS A N 1
ATOM 1565 C CA . LYS A 1 200 ? 29.238 22.113 -5.393 1.00 58.59 200 LYS A CA 1
ATOM 1566 C C . LYS A 1 200 ? 27.734 22.074 -5.056 1.00 58.59 200 LYS A C 1
ATOM 1568 O O . LYS A 1 200 ? 27.114 23.095 -4.782 1.00 58.59 200 LYS A O 1
ATOM 1573 N N . ASP A 1 201 ? 27.270 20.835 -4.900 1.00 64.00 201 ASP A N 1
ATOM 1574 C CA . ASP A 1 201 ? 25.982 20.381 -4.370 1.00 64.00 201 ASP A CA 1
ATOM 1575 C C . ASP A 1 201 ? 24.774 20.472 -5.319 1.00 64.00 201 ASP A C 1
ATOM 1577 O O . ASP A 1 201 ? 23.873 21.298 -5.167 1.00 64.00 201 ASP A O 1
ATOM 1581 N N . CYS A 1 202 ? 24.723 19.540 -6.272 1.00 71.44 202 CYS A N 1
ATOM 1582 C CA . CYS A 1 202 ? 23.512 19.210 -7.024 1.00 71.44 202 CYS A CA 1
ATOM 1583 C C . CYS A 1 202 ? 22.555 18.296 -6.251 1.00 71.44 202 CYS A C 1
ATOM 1585 O O . CYS A 1 202 ? 21.514 17.940 -6.794 1.00 71.44 202 CYS A O 1
ATOM 1587 N N . ASN A 1 203 ? 22.898 17.869 -5.036 1.00 75.81 203 ASN A N 1
ATOM 1588 C CA . ASN A 1 203 ? 22.169 16.798 -4.378 1.00 75.81 203 ASN A CA 1
ATOM 1589 C C . ASN A 1 203 ? 20.904 17.325 -3.724 1.00 75.81 203 ASN A C 1
ATOM 1591 O O . ASN A 1 203 ? 20.849 18.452 -3.224 1.00 75.81 203 ASN A O 1
ATOM 1595 N N . VAL A 1 204 ? 19.891 16.475 -3.707 1.00 85.75 204 VAL A N 1
ATOM 1596 C CA . VAL A 1 204 ? 18.704 16.674 -2.891 1.00 85.75 204 VAL A CA 1
ATOM 1597 C C . VAL A 1 204 ? 18.597 15.470 -1.969 1.00 85.75 204 VAL A C 1
ATOM 1599 O O . VAL A 1 204 ? 18.682 14.330 -2.414 1.00 85.75 204 VAL A O 1
ATOM 1602 N N . GLU A 1 205 ? 18.445 15.714 -0.673 1.00 89.25 205 GLU A N 1
ATOM 1603 C CA . GLU A 1 205 ? 18.154 14.635 0.267 1.00 89.25 205 GLU A CA 1
ATOM 1604 C C . GLU A 1 205 ? 16.711 14.165 0.091 1.00 89.25 205 GLU A C 1
ATOM 1606 O O . GLU A 1 205 ? 15.803 14.961 -0.182 1.00 89.25 205 GLU A O 1
ATOM 1611 N N . PHE A 1 206 ? 16.475 12.870 0.292 1.00 93.19 206 PHE A N 1
ATOM 1612 C CA . PHE A 1 206 ? 15.115 12.361 0.300 1.00 93.19 206 PHE A CA 1
ATOM 1613 C C . PHE A 1 206 ? 14.336 12.928 1.488 1.00 93.19 206 PHE A C 1
ATOM 1615 O O . PHE A 1 206 ? 14.734 12.830 2.649 1.00 93.19 206 PHE A O 1
ATOM 1622 N N . ASN A 1 207 ? 13.162 13.470 1.183 1.00 92.00 207 ASN A N 1
ATOM 1623 C CA . ASN A 1 207 ? 12.121 13.772 2.153 1.00 92.00 207 ASN A CA 1
ATOM 1624 C C . ASN A 1 207 ? 10.894 12.885 1.872 1.00 92.00 207 ASN A C 1
ATOM 1626 O O . ASN A 1 207 ? 10.906 12.069 0.946 1.00 92.00 207 ASN A O 1
ATOM 1630 N N . LYS A 1 208 ? 9.825 13.058 2.657 1.00 91.88 208 LYS A N 1
ATOM 1631 C CA . LYS A 1 208 ? 8.568 12.312 2.497 1.00 91.88 208 LYS A CA 1
ATOM 1632 C C . LYS A 1 208 ? 8.027 12.333 1.064 1.00 91.88 208 LYS A C 1
ATOM 1634 O O . LYS A 1 208 ? 7.651 11.291 0.536 1.00 91.88 208 LYS A O 1
ATOM 1639 N N . GLU A 1 209 ? 7.986 13.513 0.453 1.00 92.50 209 GLU A N 1
ATOM 1640 C CA . GLU A 1 209 ? 7.422 13.718 -0.882 1.00 92.50 209 GLU A CA 1
ATOM 1641 C C . GLU A 1 209 ? 8.265 13.028 -1.956 1.00 92.50 209 GLU A C 1
ATOM 1643 O O . GLU A 1 209 ? 7.745 12.210 -2.714 1.00 92.50 209 GLU A O 1
ATOM 1648 N N . TRP A 1 210 ? 9.572 13.299 -1.990 1.00 94.69 210 TRP A N 1
ATOM 1649 C CA . TRP A 1 210 ? 10.445 12.758 -3.029 1.00 94.69 210 TRP A CA 1
ATOM 1650 C C . TRP A 1 210 ? 10.638 11.252 -2.914 1.00 94.69 210 TRP A C 1
ATOM 1652 O O . TRP A 1 210 ? 10.662 10.573 -3.937 1.00 94.69 210 TRP A O 1
ATOM 1662 N N . ALA A 1 211 ? 10.720 10.712 -1.694 1.00 96.62 211 ALA A N 1
ATOM 1663 C CA . ALA A 1 211 ? 10.793 9.267 -1.498 1.00 96.62 211 ALA A CA 1
ATOM 1664 C C . ALA A 1 211 ? 9.512 8.587 -1.991 1.00 96.62 211 ALA A C 1
ATOM 1666 O O . ALA A 1 211 ? 9.589 7.596 -2.716 1.00 96.62 211 ALA A O 1
ATOM 1667 N N . GLY A 1 212 ? 8.349 9.167 -1.679 1.00 96.62 212 GLY A N 1
ATOM 1668 C CA . GLY A 1 212 ? 7.061 8.701 -2.179 1.00 96.62 212 GLY A CA 1
ATOM 1669 C C . GLY A 1 212 ? 6.985 8.689 -3.705 1.00 96.62 212 GLY A C 1
ATOM 1670 O O . GLY A 1 212 ? 6.781 7.633 -4.293 1.00 96.62 212 GLY A O 1
ATOM 1671 N N . LEU A 1 213 ? 7.225 9.833 -4.353 1.00 97.06 213 LEU A N 1
ATOM 1672 C CA . LEU A 1 213 ? 7.126 9.960 -5.814 1.00 97.06 213 LEU A CA 1
ATOM 1673 C C . LEU A 1 213 ? 8.119 9.063 -6.565 1.00 97.06 213 LEU A C 1
ATOM 1675 O O . LEU A 1 213 ? 7.765 8.469 -7.584 1.00 97.06 213 LEU A O 1
ATOM 1679 N N . TYR A 1 214 ? 9.349 8.935 -6.060 1.00 97.81 214 TYR A N 1
ATOM 1680 C CA . TYR A 1 214 ? 10.346 8.041 -6.649 1.00 97.81 214 TYR A CA 1
ATOM 1681 C C . TYR A 1 214 ? 9.893 6.577 -6.543 1.00 97.81 214 TYR A C 1
ATOM 1683 O O . TYR A 1 214 ? 9.960 5.829 -7.518 1.00 97.81 214 TYR A O 1
ATOM 1691 N N . THR A 1 215 ? 9.383 6.174 -5.376 1.00 98.19 215 THR A N 1
ATOM 1692 C CA . THR A 1 215 ? 8.860 4.817 -5.151 1.00 98.19 215 THR A CA 1
ATOM 1693 C C . THR A 1 215 ? 7.685 4.509 -6.075 1.00 98.19 215 THR A C 1
ATOM 1695 O O . THR A 1 215 ? 7.663 3.459 -6.716 1.00 98.19 215 THR A O 1
ATOM 1698 N N . ASP A 1 216 ? 6.741 5.444 -6.192 1.00 97.69 216 ASP A N 1
ATOM 1699 C CA . ASP A 1 216 ? 5.549 5.317 -7.032 1.00 97.69 216 ASP A CA 1
ATOM 1700 C C . ASP A 1 216 ? 5.914 5.135 -8.513 1.00 97.69 216 ASP A C 1
ATOM 1702 O O . ASP A 1 216 ? 5.359 4.278 -9.208 1.00 97.69 216 ASP A O 1
ATOM 1706 N N . LEU A 1 217 ? 6.875 5.928 -8.998 1.00 97.94 217 LEU A N 1
ATOM 1707 C CA . LEU A 1 217 ? 7.417 5.827 -10.350 1.00 97.94 217 LEU A CA 1
ATOM 1708 C C . LEU A 1 217 ? 8.011 4.439 -10.607 1.00 97.94 217 LEU A C 1
ATOM 1710 O O . LEU A 1 217 ? 7.649 3.792 -11.589 1.00 97.94 217 LEU A O 1
ATOM 1714 N N . ILE A 1 218 ? 8.896 3.977 -9.725 1.00 98.19 218 ILE A N 1
ATOM 1715 C CA . ILE A 1 218 ? 9.595 2.699 -9.891 1.00 98.19 218 ILE A CA 1
ATOM 1716 C C . ILE A 1 218 ? 8.620 1.527 -9.832 1.00 98.19 218 ILE A C 1
ATOM 1718 O O . ILE A 1 218 ? 8.760 0.585 -10.611 1.00 98.19 218 ILE A O 1
ATOM 1722 N N . LEU A 1 219 ? 7.603 1.595 -8.971 1.00 98.56 219 LEU A N 1
ATOM 1723 C CA . LEU A 1 219 ? 6.560 0.578 -8.915 1.00 98.56 219 LEU A CA 1
ATOM 1724 C C . LEU A 1 219 ? 5.785 0.488 -10.236 1.00 98.56 219 LEU A C 1
ATOM 1726 O O . LEU A 1 219 ? 5.574 -0.608 -10.754 1.00 98.56 219 LEU A O 1
ATOM 1730 N N . ASN A 1 220 ? 5.395 1.628 -10.814 1.00 98.25 220 ASN A N 1
ATOM 1731 C CA . ASN A 1 220 ? 4.751 1.633 -12.125 1.00 98.25 220 ASN A CA 1
ATOM 1732 C C . ASN A 1 220 ? 5.695 1.118 -13.225 1.00 98.25 220 ASN A C 1
ATOM 1734 O O . ASN A 1 220 ? 5.248 0.357 -14.077 1.00 98.25 220 ASN A O 1
ATOM 1738 N N . MET A 1 221 ? 6.988 1.471 -13.198 1.00 98.25 221 MET A N 1
ATOM 1739 C CA . MET A 1 221 ? 7.973 0.955 -14.162 1.00 98.25 221 MET A CA 1
ATOM 1740 C C . MET A 1 221 ? 8.085 -0.569 -14.088 1.00 98.25 221 MET A C 1
ATOM 1742 O O . MET A 1 221 ? 7.974 -1.247 -15.108 1.00 98.25 221 MET A O 1
ATOM 1746 N N . ALA A 1 222 ? 8.247 -1.103 -12.877 1.00 98.56 222 ALA A N 1
ATOM 1747 C CA . ALA A 1 222 ? 8.301 -2.536 -12.616 1.00 98.56 222 ALA A CA 1
ATOM 1748 C C . ALA A 1 222 ? 7.046 -3.252 -13.135 1.00 98.56 222 ALA A C 1
ATOM 1750 O O . ALA A 1 222 ? 7.143 -4.291 -13.790 1.00 98.56 222 ALA A O 1
ATOM 1751 N N . TYR A 1 223 ? 5.869 -2.667 -12.903 1.00 98.62 223 TYR A N 1
ATOM 1752 C CA . TYR A 1 223 ? 4.615 -3.187 -13.431 1.00 98.62 223 TYR A CA 1
ATOM 1753 C C . TYR A 1 223 ? 4.589 -3.211 -14.957 1.00 98.62 223 TYR A C 1
ATOM 1755 O O . TYR A 1 223 ? 4.290 -4.260 -15.519 1.00 98.62 223 TYR A O 1
ATOM 1763 N N . VAL A 1 224 ? 4.957 -2.117 -15.637 1.00 98.56 224 VAL A N 1
ATOM 1764 C CA . VAL A 1 224 ? 4.973 -2.078 -17.110 1.00 98.56 224 VAL A CA 1
ATOM 1765 C C . VAL A 1 224 ? 5.847 -3.194 -17.676 1.00 98.56 224 VAL A C 1
ATOM 1767 O O . VAL A 1 224 ? 5.371 -3.948 -18.522 1.00 98.56 224 VAL A O 1
ATOM 1770 N N . TYR A 1 225 ? 7.067 -3.373 -17.164 1.00 98.38 225 TYR A N 1
ATOM 1771 C CA . TYR A 1 225 ? 7.957 -4.453 -17.613 1.00 98.38 225 TYR A CA 1
ATOM 1772 C C . TYR A 1 225 ? 7.423 -5.856 -17.305 1.00 98.38 225 TYR A C 1
ATOM 1774 O O . TYR A 1 225 ? 7.794 -6.814 -17.978 1.00 98.38 225 TYR A O 1
ATOM 1782 N N . SER A 1 226 ? 6.534 -5.978 -16.319 1.00 98.12 226 SER A N 1
ATOM 1783 C CA . SER A 1 226 ? 5.913 -7.249 -15.944 1.00 98.12 226 SER A CA 1
ATOM 1784 C C . SER A 1 226 ? 4.738 -7.649 -16.838 1.00 98.12 226 SER A C 1
ATOM 1786 O O . SER A 1 226 ? 4.318 -8.805 -16.789 1.00 98.12 226 SER A O 1
ATOM 1788 N N . THR A 1 227 ? 4.204 -6.723 -17.642 1.00 98.38 227 THR A N 1
ATOM 1789 C CA . THR A 1 227 ? 3.020 -6.972 -18.476 1.00 98.38 227 THR A CA 1
ATOM 1790 C C . THR A 1 227 ? 3.328 -7.796 -19.727 1.00 98.38 227 THR A C 1
ATOM 1792 O O . THR A 1 227 ? 4.364 -7.629 -20.381 1.00 98.38 227 THR A O 1
ATOM 1795 N N . ASP A 1 228 ? 2.373 -8.643 -20.120 1.00 97.50 228 ASP A N 1
ATOM 1796 C CA . ASP A 1 228 ? 2.427 -9.346 -21.403 1.00 97.50 228 ASP A CA 1
ATOM 1797 C C . ASP A 1 228 ? 2.332 -8.360 -22.576 1.00 97.50 228 ASP A C 1
ATOM 1799 O O . ASP A 1 228 ? 2.947 -8.584 -23.618 1.00 97.50 228 ASP A O 1
ATOM 1803 N N . GLU A 1 229 ? 1.608 -7.247 -22.421 1.00 97.75 229 GLU A N 1
ATOM 1804 C CA . GLU A 1 229 ? 1.541 -6.166 -23.404 1.00 97.75 229 GLU A CA 1
ATOM 1805 C C . GLU A 1 229 ? 2.929 -5.611 -23.729 1.00 97.75 229 GLU A C 1
ATOM 1807 O O . GLU A 1 229 ? 3.278 -5.498 -24.906 1.00 97.75 229 GLU A O 1
ATOM 1812 N N . TRP A 1 230 ? 3.743 -5.316 -22.710 1.00 98.50 230 TRP A N 1
ATOM 1813 C CA . TRP A 1 230 ? 5.099 -4.809 -22.913 1.00 98.50 230 TRP A CA 1
ATOM 1814 C C . TRP A 1 230 ? 6.002 -5.850 -23.568 1.00 98.50 230 TRP A C 1
ATOM 1816 O O . TRP A 1 230 ? 6.639 -5.571 -24.587 1.00 98.50 230 TRP A O 1
ATOM 1826 N N . LYS A 1 231 ? 5.990 -7.081 -23.049 1.00 98.25 231 LYS A N 1
ATOM 1827 C CA . LYS A 1 231 ? 6.760 -8.195 -23.611 1.00 98.25 231 LYS A CA 1
ATOM 1828 C C . LYS A 1 231 ? 6.432 -8.426 -25.089 1.00 98.25 231 LYS A C 1
ATOM 1830 O O . LYS A 1 231 ? 7.331 -8.531 -25.923 1.00 98.25 231 LYS A O 1
ATOM 1835 N N . ASN A 1 232 ? 5.146 -8.476 -25.427 1.00 98.19 232 ASN A N 1
ATOM 1836 C CA . ASN A 1 232 ? 4.690 -8.674 -26.798 1.00 98.19 232 ASN A CA 1
ATOM 1837 C C . ASN A 1 232 ? 5.020 -7.475 -27.690 1.00 98.19 232 ASN A C 1
ATOM 1839 O O . ASN A 1 232 ? 5.339 -7.675 -28.861 1.00 98.19 232 ASN A O 1
ATOM 1843 N N . ALA A 1 233 ? 4.982 -6.248 -27.169 1.00 97.81 233 ALA A N 1
ATOM 1844 C CA . ALA A 1 233 ? 5.375 -5.067 -27.930 1.00 97.81 233 ALA A CA 1
ATOM 1845 C C . ALA A 1 233 ? 6.870 -5.092 -28.297 1.00 97.81 233 ALA A C 1
ATOM 1847 O O . ALA A 1 233 ? 7.217 -4.749 -29.425 1.00 97.81 233 ALA A O 1
ATOM 1848 N N . ILE A 1 234 ? 7.742 -5.566 -27.399 1.00 98.31 234 ILE A N 1
ATOM 1849 C CA . ILE A 1 234 ? 9.171 -5.759 -27.694 1.00 98.31 234 ILE A CA 1
ATOM 1850 C C . ILE A 1 234 ? 9.378 -6.875 -28.728 1.00 98.31 234 ILE A C 1
ATOM 1852 O O . ILE A 1 234 ? 10.041 -6.6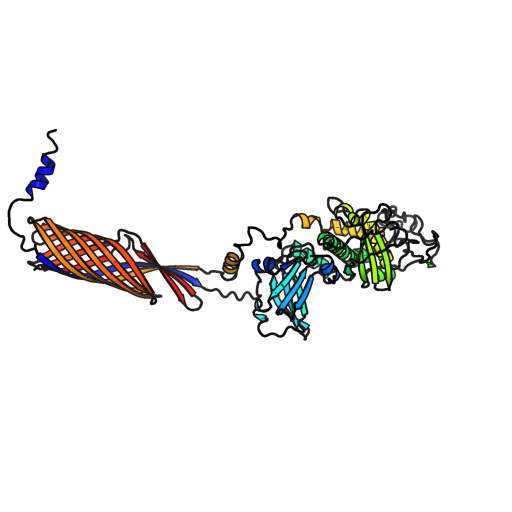47 -29.740 1.00 98.31 234 ILE A O 1
ATOM 1856 N N . LEU A 1 235 ? 8.777 -8.059 -28.536 1.00 98.25 235 LEU A N 1
ATOM 1857 C CA . LEU A 1 235 ? 8.912 -9.187 -29.477 1.00 98.25 235 LEU A CA 1
ATOM 1858 C C . LEU A 1 235 ? 8.439 -8.824 -30.893 1.00 98.25 235 LEU A C 1
ATOM 1860 O O . LEU A 1 235 ? 9.087 -9.165 -31.886 1.00 98.25 235 LEU A O 1
ATOM 1864 N N . ASN A 1 236 ? 7.334 -8.087 -30.992 1.00 96.06 236 ASN A N 1
ATOM 1865 C CA . ASN A 1 236 ? 6.705 -7.743 -32.265 1.00 96.06 236 ASN A CA 1
ATOM 1866 C C . ASN A 1 236 ? 7.160 -6.395 -32.843 1.00 96.06 236 ASN A C 1
ATOM 1868 O O . ASN A 1 236 ? 6.635 -5.988 -33.879 1.00 96.06 236 ASN A O 1
ATOM 1872 N N . ALA A 1 237 ? 8.127 -5.707 -32.224 1.00 96.31 237 ALA A N 1
ATOM 1873 C CA . ALA A 1 237 ? 8.660 -4.453 -32.753 1.00 96.31 237 ALA A CA 1
ATOM 1874 C C . ALA A 1 237 ? 9.167 -4.658 -34.201 1.00 96.31 237 ALA A C 1
ATOM 1876 O O . ALA A 1 237 ? 9.990 -5.549 -34.427 1.00 96.31 237 ALA A O 1
ATOM 1877 N N . PRO A 1 238 ? 8.709 -3.878 -35.197 1.00 95.50 238 PRO A N 1
ATOM 1878 C CA . PRO A 1 238 ? 9.039 -4.085 -36.612 1.00 95.50 238 PRO A CA 1
ATOM 1879 C C . PRO A 1 238 ? 10.390 -3.451 -37.000 1.00 95.50 238 PRO A C 1
ATOM 1881 O O . PRO A 1 238 ? 10.564 -2.957 -38.112 1.00 95.50 238 PRO A O 1
ATOM 1884 N N . PHE A 1 239 ? 11.326 -3.411 -36.054 1.00 94.50 239 PHE A N 1
ATOM 1885 C CA . PHE A 1 239 ? 12.664 -2.845 -36.184 1.00 94.50 239 PHE A CA 1
ATOM 1886 C C . PHE A 1 239 ? 13.635 -3.596 -35.267 1.00 94.50 239 PHE A C 1
ATOM 1888 O O . PHE A 1 239 ? 13.211 -4.301 -34.346 1.00 94.50 239 PHE A O 1
ATOM 1895 N N . GLU A 1 240 ? 14.934 -3.422 -35.505 1.00 92.94 240 GLU A N 1
ATOM 1896 C CA . GLU A 1 240 ? 15.973 -4.038 -34.678 1.00 92.94 240 GLU A CA 1
ATOM 1897 C C . GLU A 1 240 ? 16.335 -3.152 -33.484 1.00 92.94 240 GLU A C 1
ATOM 1899 O O . GLU A 1 240 ? 16.537 -1.940 -33.623 1.00 92.94 240 GLU A O 1
ATOM 1904 N N . PHE A 1 241 ? 16.437 -3.759 -32.301 1.00 95.81 241 PHE A N 1
ATOM 1905 C CA . PHE A 1 241 ? 17.034 -3.098 -31.145 1.00 95.81 241 PHE A CA 1
ATOM 1906 C C . PHE A 1 241 ? 18.548 -3.147 -31.272 1.00 95.81 241 PHE A C 1
ATOM 1908 O O . PHE A 1 241 ? 19.101 -4.183 -31.637 1.00 95.81 241 PHE A O 1
ATOM 1915 N N . THR A 1 242 ? 19.231 -2.046 -30.978 1.00 94.62 242 THR A N 1
ATOM 1916 C CA . THR A 1 242 ? 20.682 -1.962 -31.130 1.00 94.62 242 THR A CA 1
ATOM 1917 C C . THR A 1 242 ? 21.355 -1.233 -29.981 1.00 94.62 242 THR A C 1
ATOM 1919 O O . THR A 1 242 ? 20.811 -0.283 -29.414 1.00 94.62 242 THR A O 1
ATOM 1922 N N . ASN A 1 243 ? 22.568 -1.672 -29.654 1.00 93.31 243 ASN A N 1
ATOM 1923 C CA . ASN A 1 243 ? 23.419 -1.050 -28.653 1.00 93.31 243 ASN A CA 1
ATOM 1924 C C . ASN A 1 243 ? 24.896 -1.263 -28.994 1.00 93.31 243 ASN A C 1
ATOM 1926 O O . ASN A 1 243 ? 25.377 -2.394 -29.048 1.00 93.31 243 ASN A O 1
ATOM 1930 N N . ASN A 1 244 ? 25.628 -0.169 -29.160 1.00 90.50 244 ASN A N 1
ATOM 1931 C CA . ASN A 1 244 ? 27.079 -0.160 -29.225 1.00 90.50 244 ASN A CA 1
ATOM 1932 C C . ASN A 1 244 ? 27.622 0.429 -27.920 1.00 90.50 244 ASN A C 1
ATOM 1934 O O . ASN A 1 244 ? 27.438 1.607 -27.628 1.00 90.50 244 ASN A O 1
ATOM 1938 N N . SER A 1 245 ? 28.326 -0.397 -27.147 1.00 81.50 245 SER A N 1
ATOM 1939 C CA . SER A 1 245 ? 28.893 -0.027 -25.847 1.00 81.50 245 SER A CA 1
ATOM 1940 C C . SER A 1 245 ? 30.079 0.942 -25.930 1.00 81.50 245 SER A C 1
ATOM 1942 O O . SER A 1 245 ? 30.652 1.290 -24.899 1.00 81.50 245 SER A O 1
ATOM 1944 N N . SER A 1 246 ? 30.518 1.334 -27.131 1.00 71.88 246 SER A N 1
ATOM 1945 C CA . SER A 1 246 ? 31.610 2.292 -27.298 1.00 71.88 246 SER A CA 1
ATOM 1946 C C . SER A 1 246 ? 31.161 3.716 -26.944 1.00 71.88 246 SER A C 1
ATOM 1948 O O . SER A 1 246 ? 30.118 4.183 -27.393 1.00 71.88 246 SER A O 1
ATOM 1950 N N . ASN A 1 247 ? 31.992 4.431 -26.181 1.00 58.28 247 ASN A N 1
ATOM 1951 C CA . ASN A 1 247 ? 31.777 5.844 -25.833 1.00 58.28 247 ASN A CA 1
ATOM 1952 C C . ASN A 1 247 ? 32.075 6.807 -27.000 1.00 58.28 247 ASN A C 1
ATOM 1954 O O . ASN A 1 247 ? 31.998 8.022 -26.838 1.00 58.28 247 ASN A O 1
ATOM 1958 N N . SER A 1 248 ? 32.494 6.284 -28.153 1.00 56.56 248 SER A N 1
ATOM 1959 C CA . SER A 1 248 ? 32.747 7.063 -29.361 1.00 56.56 248 SER A CA 1
ATOM 1960 C C . SER A 1 248 ? 31.430 7.409 -30.053 1.00 56.56 248 SER A C 1
ATOM 1962 O O . SER A 1 248 ? 30.640 6.516 -30.350 1.00 56.56 248 SER A O 1
ATOM 1964 N N . GLU A 1 249 ? 31.226 8.698 -30.335 1.00 51.62 249 GLU A N 1
ATOM 1965 C CA . GLU A 1 249 ? 30.102 9.261 -31.100 1.00 51.62 249 GLU A CA 1
ATOM 1966 C C . GLU A 1 249 ? 30.106 8.777 -32.565 1.00 51.62 249 GLU A C 1
ATOM 1968 O O . GLU A 1 249 ? 30.391 9.523 -33.501 1.00 51.62 249 GLU A O 1
ATOM 1973 N N . GLY A 1 250 ? 29.836 7.494 -32.788 1.00 57.84 250 GLY A N 1
ATOM 1974 C CA . GLY A 1 250 ? 29.561 6.939 -34.106 1.00 57.84 250 GLY A CA 1
ATOM 1975 C C . GLY A 1 250 ? 28.082 6.610 -34.204 1.00 57.84 250 GLY A C 1
ATOM 1976 O O . GLY A 1 250 ? 27.596 5.829 -33.411 1.00 57.84 250 GLY A O 1
ATOM 1977 N N . ASN A 1 251 ? 27.349 7.135 -35.183 1.00 64.50 251 ASN A N 1
ATOM 1978 C CA . ASN A 1 251 ? 25.954 6.726 -35.430 1.00 64.50 251 ASN A CA 1
ATOM 1979 C C . ASN A 1 251 ? 25.863 5.343 -36.115 1.00 64.50 251 ASN A C 1
ATOM 1981 O O . ASN A 1 251 ? 24.977 5.103 -36.929 1.00 64.50 251 ASN A O 1
ATOM 1985 N N . ASP A 1 252 ? 26.820 4.450 -35.860 1.00 72.81 252 ASP A N 1
ATOM 1986 C CA . ASP A 1 252 ? 26.996 3.189 -36.582 1.00 72.81 252 ASP A CA 1
ATOM 1987 C C . ASP A 1 252 ? 26.052 2.078 -36.106 1.00 72.81 252 ASP A C 1
ATOM 1989 O O . ASP A 1 252 ? 25.816 1.122 -36.846 1.00 72.81 252 ASP A O 1
ATOM 1993 N N . ALA A 1 253 ? 25.488 2.207 -34.902 1.00 81.94 253 ALA A N 1
ATOM 1994 C CA . ALA A 1 253 ? 24.494 1.279 -34.373 1.00 81.94 253 ALA A CA 1
ATOM 1995 C C . ALA A 1 253 ? 23.055 1.796 -34.474 1.00 81.94 253 ALA A C 1
ATOM 1997 O O . ALA A 1 253 ? 22.125 0.993 -34.404 1.00 81.94 253 ALA A O 1
ATOM 1998 N N . VAL A 1 254 ? 22.847 3.107 -34.633 1.00 84.75 254 VAL A N 1
ATOM 1999 C CA . VAL A 1 254 ? 21.512 3.723 -34.642 1.00 84.75 254 VAL A CA 1
ATOM 2000 C C . VAL A 1 254 ? 20.747 3.301 -35.904 1.00 84.75 254 VAL A C 1
ATOM 2002 O O . VAL A 1 254 ? 21.236 3.530 -37.014 1.00 84.75 254 VAL A O 1
ATOM 2005 N N . PRO A 1 255 ? 19.546 2.704 -35.785 1.00 88.75 255 PRO A N 1
ATOM 2006 C CA . PRO A 1 255 ? 18.750 2.357 -36.954 1.00 88.75 255 PRO A CA 1
ATOM 2007 C C . PRO A 1 255 ? 18.327 3.598 -37.742 1.00 88.75 255 PRO A C 1
ATOM 2009 O O . PRO A 1 255 ? 18.077 4.663 -37.176 1.00 88.75 255 PRO A O 1
ATOM 2012 N N . ASN A 1 256 ? 18.214 3.453 -39.061 1.00 88.44 256 ASN A N 1
ATOM 2013 C CA . ASN A 1 256 ? 17.717 4.516 -39.930 1.00 88.44 256 ASN A CA 1
ATOM 2014 C C . ASN A 1 256 ? 16.211 4.781 -39.708 1.00 88.44 256 ASN A C 1
ATOM 2016 O O . ASN A 1 256 ? 15.549 4.121 -38.907 1.00 88.44 256 ASN A O 1
ATOM 2020 N N . SER A 1 257 ? 15.630 5.717 -40.467 1.00 88.00 257 SER A N 1
ATOM 2021 C CA . SER A 1 257 ? 14.200 6.050 -40.369 1.00 88.00 257 SER A CA 1
ATOM 2022 C C . SER A 1 257 ? 13.249 4.879 -40.656 1.00 88.00 257 SER A C 1
ATOM 2024 O O . SER A 1 257 ? 12.077 4.978 -40.313 1.00 88.00 257 SER A O 1
ATOM 2026 N N . GLN A 1 258 ? 13.733 3.779 -41.243 1.00 89.19 258 GLN A N 1
ATOM 2027 C CA . GLN A 1 258 ? 12.976 2.550 -41.496 1.00 89.19 258 GLN A CA 1
ATOM 2028 C C . GLN A 1 258 ? 13.192 1.471 -40.425 1.00 89.19 258 GLN A C 1
ATOM 2030 O O . GLN A 1 258 ? 12.749 0.338 -40.605 1.00 89.19 258 GLN A O 1
ATOM 2035 N N . GLY A 1 259 ? 13.890 1.789 -39.329 1.00 87.56 259 GLY A N 1
ATOM 2036 C CA . GLY A 1 259 ? 14.160 0.847 -38.243 1.00 87.56 259 GLY A CA 1
ATOM 2037 C C . GLY A 1 259 ? 15.218 -0.213 -38.573 1.00 87.56 259 GLY A C 1
ATOM 2038 O O . GLY A 1 259 ? 15.286 -1.240 -37.899 1.00 87.56 259 GLY A O 1
ATOM 2039 N N . ILE A 1 260 ? 16.044 0.017 -39.600 1.00 86.25 260 ILE A N 1
ATOM 2040 C CA . ILE A 1 260 ? 17.076 -0.923 -40.056 1.00 86.25 260 ILE A CA 1
ATOM 2041 C C . ILE A 1 260 ? 18.455 -0.404 -39.647 1.00 86.25 260 ILE A C 1
ATOM 2043 O O . ILE A 1 260 ? 18.799 0.744 -39.937 1.00 86.25 260 ILE A O 1
ATOM 2047 N N . THR A 1 261 ? 19.264 -1.257 -39.019 1.00 85.50 261 THR A N 1
ATOM 2048 C CA . THR A 1 261 ? 20.684 -0.979 -38.769 1.00 85.50 261 THR A CA 1
ATOM 2049 C C . THR A 1 261 ? 21.559 -1.485 -39.915 1.00 85.50 261 THR A C 1
ATOM 2051 O O . THR A 1 261 ? 21.295 -2.535 -40.500 1.00 85.50 261 THR A O 1
ATOM 2054 N N . SER A 1 262 ? 22.614 -0.741 -40.247 1.00 80.81 262 SER A N 1
ATOM 2055 C CA . SER A 1 262 ? 23.619 -1.155 -41.233 1.00 80.81 262 SER A CA 1
ATOM 2056 C C . SER A 1 262 ? 24.658 -2.118 -40.653 1.00 80.81 262 SER A C 1
ATOM 2058 O O . SER A 1 262 ? 25.399 -2.735 -41.419 1.00 80.81 262 SER A O 1
ATOM 2060 N N . ASN A 1 263 ? 24.713 -2.269 -39.323 1.00 86.12 263 ASN A N 1
ATOM 2061 C CA . ASN A 1 263 ? 25.696 -3.099 -38.643 1.00 86.12 263 ASN A CA 1
ATOM 2062 C C . ASN A 1 263 ? 25.036 -4.097 -37.682 1.00 86.12 263 ASN A C 1
ATOM 2064 O O . ASN A 1 263 ? 24.673 -3.774 -36.550 1.00 86.12 263 ASN A O 1
ATOM 2068 N N . SER A 1 264 ? 24.922 -5.345 -38.138 1.00 86.81 264 SER A N 1
ATOM 2069 C CA . SER A 1 264 ? 24.248 -6.417 -37.403 1.00 86.81 264 SER A CA 1
ATOM 2070 C C . SER A 1 264 ? 24.950 -6.830 -36.107 1.00 86.81 264 SER A C 1
ATOM 2072 O O . SER A 1 264 ? 24.325 -7.478 -35.275 1.00 86.81 264 SER A O 1
ATOM 2074 N N . GLN A 1 265 ? 26.226 -6.473 -35.906 1.00 90.06 265 GLN A N 1
ATOM 2075 C CA . GLN A 1 265 ? 26.972 -6.852 -34.697 1.00 90.06 265 GLN A CA 1
ATOM 2076 C C . GLN A 1 265 ? 26.459 -6.160 -33.426 1.00 90.06 265 GLN A C 1
ATOM 2078 O O . GLN A 1 265 ? 26.745 -6.617 -32.326 1.00 90.06 265 GLN A O 1
ATOM 2083 N N . TYR A 1 266 ? 25.728 -5.053 -33.583 1.00 91.88 266 TYR A N 1
ATOM 2084 C CA . TYR A 1 266 ? 25.172 -4.281 -32.473 1.00 91.88 266 TYR A CA 1
ATOM 2085 C C . TYR A 1 266 ? 23.708 -4.608 -32.192 1.00 91.88 266 TYR A C 1
ATOM 2087 O O . TYR A 1 266 ? 23.107 -3.947 -31.349 1.00 91.88 266 TYR A O 1
ATOM 2095 N N . ILE A 1 267 ? 23.114 -5.571 -32.906 1.00 94.12 267 ILE A N 1
ATOM 2096 C CA . ILE A 1 267 ? 21.730 -5.983 -32.669 1.00 94.12 267 ILE A CA 1
ATOM 2097 C C . ILE A 1 267 ? 21.640 -6.649 -31.297 1.00 94.12 267 ILE A C 1
ATOM 2099 O O . ILE A 1 267 ? 22.369 -7.595 -31.004 1.00 94.12 267 ILE A O 1
ATOM 2103 N N . VAL A 1 268 ? 20.717 -6.157 -30.477 1.00 96.00 268 VAL A N 1
ATOM 2104 C CA . VAL A 1 268 ? 20.343 -6.748 -29.196 1.00 96.00 268 VAL A CA 1
ATOM 2105 C C . VAL A 1 268 ? 19.130 -7.647 -29.444 1.00 96.00 268 VAL A C 1
ATOM 2107 O O . VAL A 1 268 ? 18.080 -7.141 -29.853 1.00 96.00 268 VAL A O 1
ATOM 2110 N N . PRO A 1 269 ? 19.230 -8.967 -29.210 1.00 97.50 269 PRO A N 1
ATOM 2111 C CA . PRO A 1 269 ? 18.091 -9.869 -29.326 1.00 97.50 269 PRO A CA 1
ATOM 2112 C C . PRO A 1 269 ? 16.905 -9.395 -28.478 1.00 97.50 269 PRO A C 1
ATOM 2114 O O . PRO A 1 269 ? 17.065 -8.968 -27.334 1.00 97.50 269 PRO A O 1
ATOM 2117 N N . LYS A 1 270 ? 15.687 -9.502 -29.011 1.00 98.00 270 LYS A N 1
ATOM 2118 C CA . LYS A 1 270 ? 14.468 -9.020 -28.336 1.00 98.00 270 LYS A CA 1
ATOM 2119 C C . LYS A 1 270 ? 14.220 -9.739 -27.010 1.00 98.00 270 LYS A C 1
ATOM 2121 O O . LYS A 1 270 ? 13.786 -9.129 -26.036 1.00 98.00 270 LYS A O 1
ATOM 2126 N N . GLU A 1 271 ? 14.541 -11.027 -26.952 1.00 98.12 271 GLU A N 1
ATOM 2127 C CA . GLU A 1 271 ? 14.488 -11.842 -25.741 1.00 98.12 271 GLU A CA 1
ATOM 2128 C C . GLU A 1 271 ? 15.497 -11.364 -24.693 1.00 98.12 271 GLU A C 1
ATOM 2130 O O . GLU A 1 271 ? 15.196 -11.398 -23.501 1.00 98.12 271 GLU A O 1
ATOM 2135 N N . GLU A 1 272 ? 16.669 -10.889 -25.124 1.00 97.62 272 GLU A N 1
ATOM 2136 C CA . GLU A 1 272 ? 17.671 -10.299 -24.237 1.00 97.62 272 GLU A CA 1
ATOM 2137 C C . GLU A 1 272 ? 17.191 -8.956 -23.687 1.00 97.62 272 GLU A C 1
ATOM 2139 O O . GLU A 1 272 ? 17.331 -8.725 -22.489 1.00 97.62 272 GLU A O 1
ATOM 2144 N N . VAL A 1 273 ? 16.550 -8.117 -24.511 1.00 98.06 273 VAL A N 1
ATOM 2145 C CA . VAL A 1 273 ? 15.900 -6.883 -24.038 1.00 98.06 273 VAL A CA 1
ATOM 2146 C C . VAL A 1 273 ? 14.879 -7.214 -22.950 1.00 98.06 273 VAL A C 1
ATOM 2148 O O . VAL A 1 273 ? 14.964 -6.683 -21.845 1.00 98.06 273 VAL A O 1
ATOM 2151 N N . ILE A 1 274 ? 13.949 -8.135 -23.216 1.00 98.38 274 ILE A N 1
ATOM 2152 C CA . ILE A 1 274 ? 12.932 -8.536 -22.233 1.00 98.38 274 ILE A CA 1
ATOM 2153 C C . ILE A 1 274 ? 13.595 -9.027 -20.954 1.00 98.38 274 ILE A C 1
ATOM 2155 O O . ILE A 1 274 ? 13.319 -8.493 -19.883 1.00 98.38 274 ILE A O 1
ATOM 2159 N N . LYS A 1 275 ? 14.514 -9.990 -21.074 1.00 97.56 275 LYS A N 1
ATOM 2160 C CA . LYS A 1 275 ? 15.218 -10.565 -19.932 1.00 97.56 275 LYS A CA 1
ATOM 2161 C C . LYS A 1 275 ? 15.913 -9.479 -19.115 1.00 97.56 275 LYS A C 1
ATOM 2163 O O . LYS A 1 275 ? 15.698 -9.418 -17.911 1.00 97.56 275 LYS A O 1
ATOM 2168 N N . ASN A 1 276 ? 16.677 -8.593 -19.751 1.00 96.69 276 ASN A N 1
ATOM 2169 C CA . ASN A 1 276 ? 17.452 -7.571 -19.056 1.00 96.69 276 ASN A CA 1
ATOM 2170 C C . ASN A 1 276 ? 16.561 -6.585 -18.287 1.00 96.69 276 ASN A C 1
ATOM 2172 O O . ASN A 1 276 ? 16.926 -6.197 -17.187 1.00 96.69 276 ASN A O 1
ATOM 2176 N N . PHE A 1 277 ? 15.383 -6.209 -18.796 1.00 97.31 277 PHE A N 1
ATOM 2177 C CA . PHE A 1 277 ? 14.468 -5.308 -18.074 1.00 97.31 277 PHE A CA 1
ATOM 2178 C C . PHE A 1 277 ? 13.566 -6.020 -17.050 1.00 97.31 277 PHE A C 1
ATOM 2180 O O . PHE A 1 277 ? 13.113 -5.372 -16.106 1.00 97.31 277 PHE A O 1
ATOM 2187 N N . THR A 1 278 ? 13.350 -7.334 -17.181 1.00 96.69 278 THR A N 1
ATOM 2188 C CA . THR A 1 278 ? 12.606 -8.140 -16.191 1.00 96.69 278 THR A CA 1
ATOM 2189 C C . THR A 1 278 ? 13.481 -8.741 -15.090 1.00 96.69 278 THR A C 1
ATOM 2191 O O . THR A 1 278 ? 12.982 -9.059 -14.011 1.00 96.69 278 THR A O 1
ATOM 2194 N N . ASP A 1 279 ? 14.785 -8.893 -15.332 1.00 96.56 279 ASP A N 1
ATOM 2195 C CA . ASP A 1 279 ? 15.731 -9.396 -14.342 1.00 96.56 279 ASP A CA 1
ATOM 2196 C C . ASP A 1 279 ? 15.803 -8.445 -13.141 1.00 96.56 279 ASP A C 1
ATOM 2198 O O . ASP A 1 279 ? 15.778 -7.212 -13.279 1.00 96.56 279 ASP A O 1
ATOM 2202 N N . THR A 1 280 ? 15.930 -9.035 -11.952 1.00 96.12 280 THR A N 1
ATOM 2203 C CA . THR A 1 280 ? 15.999 -8.296 -10.692 1.00 96.12 280 THR A CA 1
ATOM 2204 C C . THR A 1 280 ? 17.140 -7.283 -10.695 1.00 96.12 280 THR A C 1
ATOM 2206 O O . THR A 1 280 ? 18.290 -7.628 -10.967 1.00 96.12 280 THR A O 1
ATOM 2209 N N . MET A 1 281 ? 16.827 -6.040 -10.328 1.00 96.12 281 MET A N 1
ATOM 2210 C CA . MET A 1 281 ? 17.788 -4.939 -10.286 1.00 96.12 281 MET A CA 1
ATOM 2211 C C . MET A 1 281 ? 17.714 -4.199 -8.963 1.00 96.12 281 MET A C 1
ATOM 2213 O O . MET A 1 281 ? 16.634 -3.822 -8.519 1.00 96.12 281 MET A O 1
ATOM 2217 N N . THR A 1 282 ? 18.868 -3.942 -8.359 1.0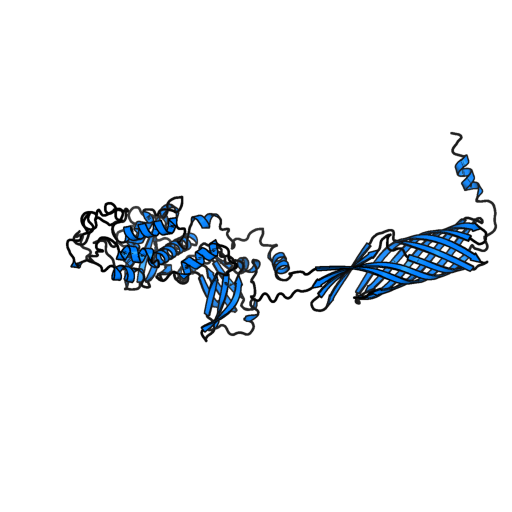0 98.12 282 THR A N 1
ATOM 2218 C CA . THR A 1 282 ? 18.985 -2.990 -7.254 1.00 98.12 282 THR A CA 1
ATOM 2219 C C . THR A 1 282 ? 19.363 -1.625 -7.804 1.00 98.12 282 THR A C 1
ATOM 2221 O O . THR A 1 282 ? 20.392 -1.480 -8.453 1.00 98.12 282 THR A O 1
ATOM 2224 N N . ILE A 1 283 ? 18.542 -0.619 -7.539 1.00 97.44 283 ILE A N 1
ATOM 2225 C CA . ILE A 1 283 ? 18.796 0.762 -7.923 1.00 97.44 283 ILE A CA 1
ATOM 2226 C C . ILE A 1 283 ? 19.200 1.560 -6.687 1.00 97.44 283 ILE A C 1
ATOM 2228 O O . ILE A 1 283 ? 18.432 1.686 -5.730 1.00 97.44 283 ILE A O 1
ATOM 2232 N N . GLN A 1 284 ? 20.403 2.123 -6.744 1.00 95.25 284 GLN A N 1
ATOM 2233 C CA . GLN A 1 284 ? 20.817 3.233 -5.897 1.00 95.25 284 GLN A CA 1
ATOM 2234 C C . GLN A 1 284 ? 20.085 4.482 -6.389 1.00 95.25 284 GLN A C 1
ATOM 2236 O O . GLN A 1 284 ? 20.401 5.044 -7.441 1.00 95.25 284 GLN A O 1
ATOM 2241 N N . ALA A 1 285 ? 19.024 4.842 -5.674 1.00 94.88 285 ALA A N 1
ATOM 2242 C CA . ALA A 1 285 ? 18.159 5.956 -6.008 1.00 94.88 285 ALA A CA 1
ATOM 2243 C C . ALA A 1 285 ? 18.778 7.248 -5.482 1.00 94.88 285 ALA A C 1
ATOM 2245 O O . ALA A 1 285 ? 19.022 7.371 -4.284 1.00 94.88 285 ALA A O 1
ATOM 2246 N N . HIS A 1 286 ? 18.979 8.215 -6.372 1.00 92.44 286 HIS A N 1
ATOM 2247 C CA . HIS A 1 286 ? 19.494 9.538 -6.043 1.00 92.44 286 HIS A CA 1
ATOM 2248 C C . HIS A 1 286 ? 18.547 10.627 -6.553 1.00 92.44 286 HIS A C 1
ATOM 2250 O O . HIS A 1 286 ? 17.838 10.453 -7.548 1.00 92.44 286 HIS A O 1
ATOM 2256 N N . LEU A 1 287 ? 18.569 11.784 -5.897 1.00 90.75 287 LEU A N 1
ATOM 2257 C CA . LEU A 1 287 ? 17.868 12.978 -6.355 1.00 90.75 287 LEU A CA 1
ATOM 2258 C C . LEU A 1 287 ? 18.874 14.064 -6.709 1.00 90.75 287 LEU A C 1
ATOM 2260 O O . LEU A 1 287 ? 19.833 14.309 -5.972 1.00 90.75 287 LEU A O 1
ATOM 2264 N N . ILE A 1 288 ? 18.603 14.757 -7.809 1.00 87.25 288 ILE A N 1
ATOM 2265 C CA . ILE A 1 288 ? 19.363 15.938 -8.210 1.00 87.25 288 ILE A CA 1
ATOM 2266 C C . ILE A 1 288 ? 18.455 17.162 -8.299 1.00 87.25 288 ILE A C 1
ATOM 2268 O O . ILE A 1 288 ? 17.254 17.068 -8.566 1.00 87.25 288 ILE A O 1
ATOM 2272 N N . LYS A 1 289 ? 19.037 18.333 -8.045 1.00 83.25 289 LYS A N 1
ATOM 2273 C CA . LYS A 1 289 ? 18.373 19.626 -8.221 1.00 83.25 289 LYS A CA 1
ATOM 2274 C C . LYS A 1 289 ? 17.992 19.810 -9.688 1.00 83.25 289 LYS A C 1
ATOM 2276 O O . LYS A 1 289 ? 18.595 19.225 -10.587 1.00 83.25 289 LYS A O 1
ATOM 2281 N N . GLU A 1 290 ? 16.987 20.641 -9.928 1.00 77.44 290 GLU A N 1
ATOM 2282 C CA . GLU A 1 290 ? 16.657 21.080 -11.280 1.00 77.44 290 GLU A CA 1
ATOM 2283 C C . GLU A 1 290 ? 17.876 21.757 -11.918 1.00 77.44 290 GLU A C 1
ATOM 2285 O O . GLU A 1 290 ? 18.417 22.728 -11.383 1.00 77.44 290 GLU A O 1
ATOM 2290 N N . ASN A 1 291 ? 18.329 21.211 -13.045 1.00 72.62 291 ASN A N 1
ATOM 2291 C CA . ASN A 1 291 ? 19.445 21.735 -13.813 1.00 72.62 291 ASN A CA 1
ATOM 2292 C C . ASN A 1 291 ? 19.086 21.670 -15.306 1.00 72.62 291 ASN A C 1
ATOM 2294 O O . ASN A 1 291 ? 18.818 20.579 -15.805 1.00 72.62 291 ASN A O 1
ATOM 2298 N N . PRO A 1 292 ? 19.138 22.792 -16.045 1.00 67.44 292 PRO A N 1
ATOM 2299 C CA . PRO A 1 292 ? 18.889 22.805 -17.488 1.00 67.44 292 PRO A CA 1
ATOM 2300 C C . PRO A 1 292 ? 19.815 21.892 -18.309 1.00 67.44 292 PRO A C 1
ATOM 2302 O O . PRO A 1 292 ? 19.537 21.640 -19.475 1.00 67.44 292 PRO A O 1
ATOM 2305 N N . GLN A 1 293 ? 20.943 21.455 -17.739 1.00 68.88 293 GLN A N 1
ATOM 2306 C CA . GLN A 1 293 ? 21.933 20.602 -18.401 1.00 68.88 293 GLN A CA 1
ATOM 2307 C C . GLN A 1 293 ? 21.815 19.118 -18.026 1.00 68.88 293 GLN A C 1
ATOM 2309 O O . GLN A 1 293 ? 22.402 18.291 -18.717 1.00 68.88 293 GLN A O 1
ATOM 2314 N N . VAL A 1 294 ? 21.105 18.778 -16.941 1.00 73.69 294 VAL A N 1
ATOM 2315 C CA . VAL A 1 294 ? 20.966 17.397 -16.447 1.00 73.69 294 VAL A CA 1
ATOM 2316 C C . VAL A 1 294 ? 19.546 17.168 -15.967 1.00 73.69 294 VAL A C 1
ATOM 2318 O O . VAL A 1 294 ? 19.149 17.614 -14.891 1.00 73.69 294 VAL A O 1
ATOM 2321 N N . GLU A 1 295 ? 18.789 16.434 -16.767 1.00 77.44 295 GLU A N 1
ATOM 2322 C CA . GLU A 1 295 ? 17.406 16.065 -16.465 1.00 77.44 295 GLU A CA 1
ATOM 2323 C C . GLU A 1 295 ? 17.317 14.736 -15.684 1.00 77.44 295 GLU A C 1
ATOM 2325 O O . GLU A 1 295 ? 16.334 14.484 -14.976 1.00 77.44 295 GLU A O 1
ATOM 2330 N N . GLY A 1 296 ? 18.377 13.928 -15.749 1.00 86.00 296 GLY A N 1
ATOM 2331 C CA . GLY A 1 296 ? 18.598 12.702 -14.993 1.00 86.00 296 GLY A CA 1
ATOM 2332 C C . GLY A 1 296 ? 20.002 12.151 -15.262 1.00 86.00 296 GLY A C 1
ATOM 2333 O O . GLY A 1 296 ? 20.772 12.748 -16.013 1.00 86.00 296 GLY A O 1
ATOM 2334 N N . TYR A 1 297 ? 20.360 11.062 -14.589 1.00 88.69 297 TYR A N 1
ATOM 2335 C CA . TYR A 1 297 ? 21.594 10.326 -14.851 1.00 88.69 297 TYR A CA 1
ATOM 2336 C C . TYR A 1 297 ? 21.441 8.863 -14.441 1.00 88.69 297 TYR A C 1
ATOM 2338 O O . TYR A 1 297 ? 21.129 8.568 -13.286 1.00 88.69 297 TYR A O 1
ATOM 2346 N N . GLY A 1 298 ? 21.717 7.945 -15.355 1.00 92.06 298 GLY A N 1
ATOM 2347 C CA . GLY A 1 298 ? 21.806 6.519 -15.091 1.00 92.06 298 GLY A CA 1
ATOM 2348 C C . GLY A 1 298 ? 23.226 5.983 -15.239 1.00 92.06 298 GLY A C 1
ATOM 2349 O O . GLY A 1 298 ? 23.952 6.341 -16.163 1.00 92.06 298 GLY A O 1
ATOM 2350 N N . ALA A 1 299 ? 23.621 5.066 -14.359 1.00 91.56 299 ALA A N 1
ATOM 2351 C CA . ALA A 1 299 ? 24.863 4.315 -14.504 1.00 91.56 299 ALA A CA 1
ATOM 2352 C C . ALA A 1 299 ? 24.679 2.833 -14.204 1.00 91.56 299 ALA A C 1
ATOM 2354 O O . ALA A 1 299 ? 24.059 2.443 -13.212 1.00 91.56 299 ALA A O 1
ATOM 2355 N N . HIS A 1 300 ? 25.297 2.012 -15.046 1.00 94.06 300 HIS A N 1
ATOM 2356 C CA . HIS A 1 300 ? 25.465 0.590 -14.807 1.00 94.06 300 HIS A CA 1
ATOM 2357 C C . HIS A 1 300 ? 26.586 0.364 -13.789 1.00 94.06 300 HIS A C 1
ATOM 2359 O O . HIS A 1 300 ? 27.715 0.804 -14.010 1.00 94.06 300 HIS A O 1
ATOM 2365 N N . LEU A 1 301 ? 26.293 -0.323 -12.683 1.00 93.31 301 LEU A N 1
ATOM 2366 C CA . LEU A 1 301 ? 27.296 -0.664 -11.668 1.00 93.31 301 LEU A CA 1
ATOM 2367 C C . LEU A 1 301 ? 27.689 -2.142 -11.754 1.00 93.31 301 LEU A C 1
ATOM 2369 O O . LEU A 1 301 ? 28.863 -2.488 -11.630 1.00 93.31 301 LEU A O 1
ATOM 2373 N N . SER A 1 302 ? 26.709 -3.018 -11.965 1.00 94.56 302 SER A N 1
ATOM 2374 C CA . SER A 1 302 ? 26.889 -4.447 -12.209 1.00 94.56 302 SER A CA 1
ATOM 2375 C C . SER A 1 302 ? 25.660 -5.027 -12.912 1.00 94.56 302 SER A C 1
ATOM 2377 O O . SER A 1 302 ? 24.641 -4.357 -13.059 1.00 94.56 302 SER A O 1
ATOM 2379 N N . SER A 1 303 ? 25.701 -6.310 -13.277 1.00 90.06 303 SER A N 1
ATOM 2380 C CA . SER A 1 303 ? 24.573 -7.004 -13.919 1.00 90.06 303 SER A CA 1
ATOM 2381 C C . SER A 1 303 ? 23.256 -6.980 -13.128 1.00 90.06 303 SER A C 1
ATOM 2383 O O . SER A 1 303 ? 22.204 -7.204 -13.716 1.00 90.06 303 SER A O 1
ATOM 2385 N N . SER A 1 304 ? 23.295 -6.714 -11.819 1.00 94.31 304 SER A N 1
ATOM 2386 C CA . SER A 1 304 ? 22.115 -6.643 -10.945 1.00 94.31 304 SER A CA 1
ATOM 2387 C C . SER A 1 304 ? 22.076 -5.372 -10.087 1.00 94.31 304 SER A C 1
ATOM 2389 O O . SER A 1 304 ? 21.333 -5.325 -9.101 1.00 94.31 304 SER A O 1
ATOM 2391 N N . SER A 1 305 ? 22.909 -4.373 -10.401 1.00 96.56 305 SER A N 1
ATOM 2392 C CA . SER A 1 305 ? 22.955 -3.098 -9.683 1.00 96.56 305 SER A CA 1
ATOM 2393 C C . SER A 1 305 ? 23.187 -1.916 -10.623 1.00 96.56 305 SER A C 1
ATOM 2395 O O . SER A 1 305 ? 24.045 -1.959 -11.506 1.00 96.56 305 SER A O 1
ATOM 2397 N N . GLY A 1 306 ? 22.475 -0.822 -10.385 1.00 95.44 306 GLY A N 1
ATOM 2398 C CA . GLY A 1 306 ? 22.642 0.435 -11.099 1.00 95.44 306 GLY A CA 1
ATOM 2399 C C . GLY A 1 306 ? 22.393 1.633 -10.193 1.00 95.44 306 GLY A C 1
ATOM 2400 O O . GLY A 1 306 ? 21.839 1.497 -9.105 1.00 95.44 306 GLY A O 1
ATOM 2401 N N . ALA A 1 307 ? 22.793 2.814 -10.645 1.00 93.94 307 ALA A N 1
ATOM 2402 C CA . ALA A 1 307 ? 22.479 4.077 -9.987 1.00 93.94 307 ALA A CA 1
ATOM 2403 C C . ALA A 1 307 ? 21.589 4.918 -10.896 1.00 93.94 307 ALA A C 1
ATOM 2405 O O . ALA A 1 307 ? 21.874 5.035 -12.086 1.00 93.94 307 ALA A O 1
ATOM 2406 N N . LEU A 1 308 ? 20.529 5.497 -10.336 1.00 94.50 308 LEU A N 1
ATOM 2407 C CA . LEU A 1 308 ? 19.590 6.342 -11.064 1.00 94.50 308 LEU A CA 1
ATOM 2408 C C . LEU A 1 308 ? 19.348 7.633 -10.284 1.00 94.50 308 LEU A C 1
ATOM 2410 O O . LEU A 1 308 ? 18.688 7.646 -9.242 1.00 94.50 308 LEU A O 1
ATOM 2414 N N . ALA A 1 309 ? 19.871 8.729 -10.813 1.00 92.25 309 ALA A N 1
ATOM 2415 C CA . ALA A 1 309 ? 19.616 10.071 -10.333 1.00 92.25 309 ALA A CA 1
ATOM 2416 C C . ALA A 1 309 ? 18.509 10.720 -11.166 1.00 92.25 309 ALA A C 1
ATOM 2418 O O . ALA A 1 309 ? 18.598 10.769 -12.391 1.00 92.25 309 ALA A O 1
ATOM 2419 N N . ILE A 1 310 ? 17.471 11.237 -10.510 1.00 92.12 310 ILE A N 1
ATOM 2420 C CA . ILE A 1 310 ? 16.356 11.908 -11.192 1.00 92.12 310 ILE A CA 1
ATOM 2421 C C . ILE A 1 310 ? 16.242 13.335 -10.672 1.00 92.12 310 ILE A C 1
ATOM 2423 O O . ILE A 1 310 ? 16.324 13.576 -9.464 1.00 92.12 310 ILE A O 1
ATOM 2427 N N . SER A 1 311 ? 16.050 14.291 -11.583 1.00 90.38 311 SER A N 1
ATOM 2428 C CA . SER A 1 311 ? 15.724 15.655 -11.184 1.00 90.38 311 SER A CA 1
ATOM 2429 C C . SER A 1 311 ? 14.387 15.692 -10.449 1.00 90.38 311 SER A C 1
ATOM 2431 O O . SER A 1 311 ? 13.400 15.132 -10.925 1.00 90.38 311 SER A O 1
ATOM 2433 N N . THR A 1 312 ? 14.317 16.387 -9.314 1.00 90.25 312 THR A N 1
ATOM 2434 C CA . THR A 1 312 ? 13.062 16.520 -8.553 1.00 90.25 312 THR A CA 1
ATOM 2435 C C . THR A 1 312 ? 11.921 17.092 -9.397 1.00 90.25 312 THR A C 1
ATOM 2437 O O . THR A 1 312 ? 10.783 16.646 -9.274 1.00 90.25 312 THR A O 1
ATOM 2440 N N . ASN A 1 313 ? 12.223 18.000 -10.332 1.00 90.50 313 ASN A N 1
ATOM 2441 C CA . ASN A 1 313 ? 11.240 18.526 -11.279 1.00 90.50 313 ASN A CA 1
ATOM 2442 C C . ASN A 1 313 ? 10.663 17.417 -12.183 1.00 90.50 313 ASN A C 1
ATOM 2444 O O . ASN A 1 313 ? 9.460 17.378 -12.433 1.00 90.50 313 ASN A O 1
ATOM 2448 N N . ASN A 1 314 ? 11.489 16.463 -12.614 1.00 92.06 314 ASN A N 1
ATOM 2449 C CA . ASN A 1 314 ? 11.066 15.343 -13.457 1.00 92.06 314 ASN A CA 1
ATOM 2450 C C . ASN A 1 314 ? 10.338 14.230 -12.691 1.00 92.06 314 ASN A C 1
ATOM 2452 O O . ASN A 1 314 ? 9.709 13.392 -13.326 1.00 92.06 314 ASN A O 1
ATOM 2456 N N . LEU A 1 315 ? 10.356 14.236 -11.354 1.00 93.25 315 LEU A N 1
ATOM 2457 C CA . LEU A 1 315 ? 9.563 13.315 -10.528 1.00 93.25 315 LEU A CA 1
ATOM 2458 C C . LEU A 1 315 ? 8.122 13.780 -10.303 1.00 93.25 315 LEU A C 1
ATOM 2460 O O . LEU A 1 315 ? 7.276 12.986 -9.891 1.00 93.25 315 LEU A O 1
ATOM 2464 N N . LEU A 1 316 ? 7.818 15.054 -10.558 1.00 94.31 316 LEU A N 1
ATOM 2465 C CA . LEU A 1 316 ? 6.479 15.587 -10.335 1.00 94.31 316 LEU A CA 1
ATOM 2466 C C . LEU A 1 316 ? 5.463 14.932 -11.288 1.00 94.31 316 LEU A C 1
ATOM 2468 O O . LEU A 1 316 ? 5.659 14.966 -12.508 1.00 94.31 316 LEU A O 1
ATOM 2472 N N . PRO A 1 317 ? 4.315 14.426 -10.793 1.00 94.75 317 PRO A N 1
ATOM 2473 C CA . PRO A 1 317 ? 3.306 13.788 -11.643 1.00 94.75 317 PRO A CA 1
ATOM 2474 C C . PRO A 1 317 ? 2.803 14.683 -12.783 1.00 94.75 317 PRO A C 1
ATOM 2476 O O . PRO A 1 317 ? 2.491 14.193 -13.865 1.00 94.75 317 PRO A O 1
ATOM 2479 N N . SER A 1 318 ? 2.775 16.005 -12.579 1.00 94.56 318 SER A N 1
ATOM 2480 C CA . SER A 1 318 ? 2.406 16.985 -13.608 1.00 94.56 318 SER A CA 1
ATOM 2481 C C . SER A 1 318 ? 3.388 17.055 -14.777 1.00 94.56 318 SER A C 1
ATOM 2483 O O . SER A 1 318 ? 2.993 17.473 -15.866 1.00 94.56 318 SER A O 1
ATOM 2485 N N . ASN A 1 319 ? 4.645 16.665 -14.566 1.00 94.81 319 ASN A N 1
ATOM 2486 C CA . ASN A 1 319 ? 5.692 16.634 -15.587 1.00 94.81 319 ASN A CA 1
ATOM 2487 C C . ASN A 1 319 ? 5.859 15.241 -16.193 1.00 94.81 319 ASN A C 1
ATOM 2489 O O . ASN A 1 319 ? 6.287 15.138 -17.338 1.00 94.81 319 ASN A O 1
ATOM 2493 N N . LEU A 1 320 ? 5.451 14.194 -15.471 1.00 95.12 320 LEU A N 1
ATOM 2494 C CA . LEU A 1 320 ? 5.408 12.817 -15.961 1.00 95.12 320 LEU A CA 1
ATOM 2495 C C . LEU A 1 320 ? 4.188 12.535 -16.846 1.00 95.12 320 LEU A C 1
ATOM 2497 O O . LEU A 1 320 ? 4.304 11.775 -17.805 1.00 95.12 320 LEU A O 1
ATOM 2501 N N . TYR A 1 321 ? 3.039 13.158 -16.562 1.00 95.25 321 TYR A N 1
ATOM 2502 C CA . TYR A 1 321 ? 1.756 12.825 -17.189 1.00 95.25 321 TYR A CA 1
ATOM 2503 C C . TYR A 1 321 ? 0.974 14.054 -17.679 1.00 95.25 321 TYR A C 1
ATOM 2505 O O . TYR A 1 321 ? 1.150 15.184 -17.208 1.00 95.25 321 TYR A O 1
ATOM 2513 N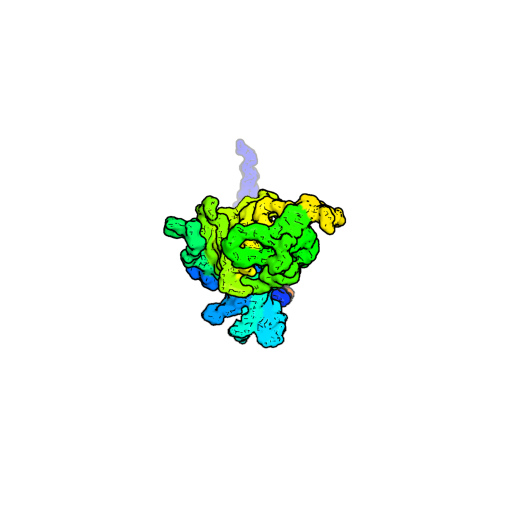 N . SER A 1 322 ? 0.079 13.837 -18.644 1.00 94.50 322 SER A N 1
ATOM 2514 C CA . SER A 1 322 ? -0.961 14.788 -19.045 1.00 94.50 322 SER A CA 1
ATOM 2515 C C . SER A 1 322 ? -1.902 15.109 -17.867 1.00 94.50 322 SER A C 1
ATOM 2517 O O . SER A 1 322 ? -2.036 14.302 -16.947 1.00 94.50 322 SER A O 1
ATOM 2519 N N . PRO A 1 323 ? -2.580 16.277 -17.850 1.00 91.69 323 PRO A N 1
ATOM 2520 C CA . PRO A 1 323 ? -3.467 16.658 -16.740 1.00 91.69 323 PRO A CA 1
ATOM 2521 C C . PRO A 1 323 ? -4.617 15.677 -16.450 1.00 91.69 323 PRO A C 1
ATOM 2523 O O . PRO A 1 323 ? -5.137 15.654 -15.333 1.00 91.69 323 PRO A O 1
ATOM 2526 N N . ASP A 1 324 ? -5.025 14.894 -17.450 1.00 89.69 324 ASP A N 1
ATOM 2527 C CA . ASP A 1 324 ? -6.041 13.843 -17.356 1.00 89.69 324 ASP A CA 1
ATOM 2528 C C . ASP A 1 324 ? -5.459 12.445 -17.071 1.00 89.69 324 ASP A C 1
ATOM 2530 O O . ASP A 1 324 ? -6.223 11.487 -16.979 1.00 89.69 324 ASP A O 1
ATOM 2534 N N . TYR A 1 325 ? -4.136 12.338 -16.893 1.00 90.25 325 TYR A N 1
ATOM 2535 C CA . TYR A 1 325 ? -3.395 11.104 -16.613 1.00 90.25 325 TYR A CA 1
ATOM 2536 C C . TYR A 1 325 ? -3.613 9.992 -17.650 1.00 90.25 325 TYR A C 1
ATOM 2538 O O . TYR A 1 325 ? -3.682 8.818 -17.299 1.00 90.25 325 TYR A O 1
ATOM 2546 N N . LYS A 1 326 ? -3.726 10.355 -18.932 1.00 90.69 326 LYS A N 1
ATOM 2547 C CA . LYS A 1 326 ? -3.904 9.397 -20.040 1.00 90.69 326 LYS A CA 1
ATOM 2548 C C . LYS A 1 326 ? -2.689 9.247 -20.940 1.00 90.69 326 LYS A C 1
ATOM 2550 O O . LYS A 1 326 ? -2.588 8.256 -21.658 1.00 90.69 326 LYS A O 1
ATOM 2555 N N . GLU A 1 327 ? -1.781 10.212 -20.900 1.00 92.56 327 GLU A N 1
ATOM 2556 C CA . GLU A 1 327 ? -0.579 10.215 -21.718 1.00 92.56 327 GLU A CA 1
ATOM 2557 C C . GLU A 1 327 ? 0.635 10.582 -20.876 1.00 92.56 327 GLU A C 1
ATOM 2559 O O . GLU A 1 327 ? 0.575 11.442 -19.994 1.00 92.56 327 GLU A O 1
ATOM 2564 N N . ILE A 1 328 ? 1.761 9.952 -21.171 1.00 94.38 328 ILE A N 1
ATOM 2565 C CA . ILE A 1 328 ? 3.040 10.291 -20.566 1.00 94.38 328 ILE A CA 1
ATOM 2566 C C . ILE A 1 328 ? 3.724 11.437 -21.316 1.00 94.38 328 ILE A C 1
ATOM 2568 O O . ILE A 1 328 ? 3.688 11.551 -22.546 1.00 94.38 328 ILE A O 1
ATOM 2572 N N . LYS A 1 329 ? 4.435 12.266 -20.567 1.00 94.94 329 LYS A N 1
ATOM 2573 C CA . LYS A 1 329 ? 5.178 13.424 -21.064 1.00 94.94 329 LYS A CA 1
ATOM 2574 C C . LYS A 1 329 ? 6.655 13.103 -21.278 1.00 94.94 329 LYS A C 1
ATOM 2576 O O . LYS A 1 329 ? 7.099 11.967 -21.115 1.00 94.94 329 LYS A O 1
ATOM 2581 N N . TYR A 1 330 ? 7.401 14.117 -21.700 1.00 93.88 330 TYR A N 1
ATOM 2582 C CA . TYR A 1 330 ? 8.824 14.026 -22.005 1.00 93.88 330 TYR A CA 1
ATOM 2583 C C . TYR A 1 330 ? 9.679 13.611 -20.794 1.00 93.88 330 TYR A C 1
ATOM 2585 O O . TYR A 1 330 ? 10.527 12.739 -20.943 1.00 93.88 330 TYR A O 1
ATOM 2593 N N . ALA A 1 331 ? 9.399 14.115 -19.586 1.00 94.50 331 ALA A N 1
ATOM 2594 C CA . ALA A 1 331 ? 10.186 13.781 -18.391 1.00 94.50 331 ALA A CA 1
ATOM 2595 C C . ALA A 1 331 ? 10.256 12.266 -18.118 1.00 94.50 331 ALA A C 1
ATOM 2597 O O . ALA A 1 331 ? 11.311 11.745 -17.762 1.00 94.50 331 ALA A O 1
ATOM 2598 N N . LEU A 1 332 ? 9.161 11.529 -18.358 1.00 95.94 332 LEU A N 1
ATOM 2599 C CA . LEU A 1 332 ? 9.176 10.073 -18.212 1.00 95.94 332 LEU A CA 1
ATOM 2600 C C . LEU A 1 332 ? 10.018 9.387 -19.301 1.00 95.94 332 LEU A C 1
ATOM 2602 O O . LEU A 1 332 ? 10.654 8.384 -19.008 1.00 95.94 332 LEU A O 1
ATOM 2606 N N . SER A 1 333 ? 10.091 9.926 -20.528 1.00 95.69 333 SER A N 1
ATOM 2607 C CA . SER A 1 333 ? 11.041 9.409 -21.533 1.00 95.69 333 SER A CA 1
ATOM 2608 C C . SER A 1 333 ? 12.474 9.500 -21.051 1.00 95.69 333 SER A C 1
ATOM 2610 O O . SER A 1 333 ? 13.233 8.559 -21.251 1.00 95.69 333 SER A O 1
ATOM 2612 N N . VAL A 1 334 ? 12.835 10.639 -20.458 1.00 94.75 334 VAL A N 1
ATOM 2613 C CA . VAL A 1 334 ? 14.186 10.877 -19.954 1.00 94.75 334 VAL A CA 1
ATOM 2614 C C . VAL A 1 334 ? 14.498 9.864 -18.864 1.00 94.75 334 VAL A C 1
ATOM 2616 O O . VAL A 1 334 ? 15.517 9.197 -18.916 1.00 94.75 334 VAL A O 1
ATOM 2619 N N . ILE A 1 335 ? 13.571 9.636 -17.937 1.00 96.81 335 ILE A N 1
ATOM 2620 C CA . ILE A 1 335 ? 13.748 8.621 -16.893 1.00 96.81 335 ILE A CA 1
ATOM 2621 C C . ILE A 1 335 ? 13.896 7.212 -17.481 1.00 96.81 335 ILE A C 1
ATOM 2623 O O . ILE A 1 335 ? 14.743 6.456 -17.016 1.00 96.81 335 ILE A O 1
ATOM 2627 N N . LEU A 1 336 ? 13.106 6.840 -18.495 1.00 97.69 336 LEU A N 1
ATOM 2628 C CA . LEU A 1 336 ? 13.251 5.544 -19.172 1.00 97.69 336 LEU A CA 1
ATOM 2629 C C . LEU A 1 336 ? 14.618 5.415 -19.857 1.00 97.69 336 LEU A C 1
ATOM 2631 O O . LEU A 1 336 ? 15.235 4.355 -19.788 1.00 97.69 336 LEU A O 1
ATOM 2635 N N . HIS A 1 337 ? 15.098 6.495 -20.472 1.00 95.75 337 HIS A N 1
ATOM 2636 C CA . HIS A 1 337 ? 16.434 6.597 -21.051 1.00 95.75 337 HIS A CA 1
ATOM 2637 C C . HIS A 1 337 ? 17.529 6.400 -19.995 1.00 95.75 337 HIS A C 1
ATOM 2639 O O . HIS A 1 337 ? 18.377 5.523 -20.151 1.00 95.75 337 HIS A O 1
ATOM 2645 N N . GLU A 1 338 ? 17.464 7.124 -18.877 1.00 95.50 338 GLU A N 1
ATOM 2646 C CA . GLU A 1 338 ? 18.433 6.974 -17.788 1.00 95.50 338 GLU A CA 1
ATOM 2647 C C . GLU A 1 338 ? 18.362 5.578 -17.163 1.00 95.50 338 GLU A C 1
ATOM 2649 O O . GLU A 1 338 ? 19.375 4.958 -16.843 1.00 95.50 338 GLU A O 1
ATOM 2654 N N . TYR A 1 339 ? 17.163 5.011 -17.044 1.00 97.44 339 TYR A N 1
ATOM 2655 C CA . TYR A 1 339 ? 17.003 3.649 -16.561 1.00 97.44 339 TYR A CA 1
ATOM 2656 C C . TYR A 1 339 ? 17.657 2.623 -17.497 1.00 97.44 339 TYR A C 1
ATOM 2658 O O . TYR A 1 339 ? 18.280 1.677 -17.013 1.00 97.44 339 TYR A O 1
ATOM 2666 N N . SER A 1 340 ? 17.614 2.820 -18.818 1.00 96.81 340 SER A N 1
ATOM 2667 C CA . SER A 1 340 ? 18.355 1.978 -19.766 1.00 96.81 340 SER A CA 1
ATOM 2668 C C . SER A 1 340 ? 19.869 1.999 -19.517 1.00 96.81 340 SER A C 1
ATOM 2670 O O . SER A 1 340 ? 20.513 0.954 -19.641 1.00 96.81 340 SER A O 1
ATOM 2672 N N . HIS A 1 341 ? 20.446 3.124 -19.080 1.00 95.25 341 HIS A N 1
ATOM 2673 C CA . HIS A 1 341 ? 21.857 3.166 -18.677 1.00 95.25 341 HIS A CA 1
ATOM 2674 C C . HIS A 1 341 ? 22.150 2.296 -17.461 1.00 95.25 341 HIS A C 1
ATOM 2676 O O . HIS A 1 341 ? 23.180 1.626 -17.427 1.00 95.25 341 HIS A O 1
ATOM 2682 N N . THR A 1 342 ? 21.231 2.210 -16.497 1.00 96.00 342 THR A N 1
ATOM 2683 C CA . THR A 1 342 ? 21.381 1.287 -15.354 1.00 96.00 342 THR A CA 1
ATOM 2684 C C . THR A 1 342 ? 21.455 -0.178 -15.793 1.00 96.00 342 THR A C 1
ATOM 2686 O O . THR A 1 342 ? 22.094 -1.003 -15.139 1.00 96.00 342 THR A O 1
ATOM 2689 N N . ARG A 1 343 ? 20.868 -0.489 -16.955 1.00 95.81 343 ARG A N 1
ATOM 2690 C CA . ARG A 1 343 ? 20.841 -1.810 -17.593 1.00 95.81 343 ARG A CA 1
ATOM 2691 C C . ARG A 1 343 ? 22.015 -2.062 -18.551 1.00 95.81 343 ARG A C 1
ATOM 2693 O O . ARG A 1 343 ? 22.040 -3.102 -19.204 1.00 95.81 343 ARG A O 1
ATOM 2700 N N . GLY A 1 344 ? 22.993 -1.154 -18.615 1.00 94.25 344 GLY A N 1
ATOM 2701 C CA . GLY A 1 344 ? 24.217 -1.321 -19.408 1.00 94.25 344 GLY A CA 1
ATOM 2702 C C . GLY A 1 344 ? 24.107 -0.878 -20.868 1.00 94.25 344 GLY A C 1
ATOM 2703 O O . GLY A 1 344 ? 25.029 -1.116 -21.649 1.00 94.25 344 GLY A O 1
ATOM 2704 N N . TYR A 1 345 ? 23.008 -0.227 -21.253 1.00 94.31 345 TYR A N 1
ATOM 2705 C CA . TYR A 1 345 ? 22.859 0.327 -22.596 1.00 94.31 345 TYR A CA 1
ATOM 2706 C C . TYR A 1 345 ? 23.511 1.709 -22.691 1.00 94.31 345 TYR A C 1
ATOM 2708 O O . TYR A 1 345 ? 23.424 2.504 -21.761 1.00 94.31 345 TYR A O 1
ATOM 2716 N N . ALA A 1 346 ? 24.183 1.996 -23.803 1.00 91.69 346 ALA A N 1
ATOM 2717 C CA . ALA A 1 346 ? 24.867 3.260 -24.067 1.00 91.69 346 ALA A CA 1
ATOM 2718 C C . ALA A 1 346 ? 23.985 4.212 -24.897 1.00 91.69 346 ALA A C 1
ATOM 2720 O O . ALA A 1 346 ? 22.874 3.864 -25.297 1.00 91.69 346 ALA A O 1
ATOM 2721 N N . HIS A 1 347 ? 24.475 5.425 -25.175 1.00 89.25 347 HIS A N 1
ATOM 2722 C CA . HIS A 1 347 ? 23.792 6.380 -26.065 1.00 89.25 347 HIS A CA 1
ATOM 2723 C C . HIS A 1 347 ? 23.781 5.945 -27.537 1.00 89.25 347 HIS A C 1
ATOM 2725 O O . HIS A 1 347 ? 22.945 6.411 -28.307 1.00 89.25 347 HIS A O 1
ATOM 2731 N N . ASN A 1 348 ? 24.712 5.082 -27.948 1.00 87.88 348 ASN A N 1
ATOM 2732 C CA . ASN A 1 348 ? 24.844 4.670 -29.338 1.00 87.88 348 ASN A CA 1
ATOM 2733 C C . ASN A 1 348 ? 23.972 3.441 -29.631 1.00 87.88 348 ASN A C 1
ATOM 2735 O O . ASN A 1 348 ? 24.332 2.309 -29.312 1.00 87.88 348 ASN A O 1
ATOM 2739 N N . GLY A 1 349 ? 22.813 3.681 -30.234 1.00 89.62 349 GLY A N 1
ATOM 2740 C CA . GLY A 1 349 ? 21.804 2.671 -30.532 1.00 89.62 349 GLY A CA 1
ATOM 2741 C C . GLY A 1 349 ? 20.402 3.223 -30.297 1.00 89.62 349 GLY A C 1
ATOM 2742 O O . GLY A 1 349 ? 20.217 4.438 -30.223 1.00 89.62 349 GLY A O 1
ATOM 2743 N N . ASN A 1 350 ? 19.412 2.341 -30.164 1.00 93.69 350 ASN A N 1
ATOM 2744 C CA . ASN A 1 350 ? 18.024 2.740 -29.894 1.00 93.69 350 ASN A CA 1
ATOM 2745 C C . ASN A 1 350 ? 17.461 2.219 -28.555 1.00 93.69 350 ASN A C 1
ATOM 2747 O O . ASN A 1 350 ? 16.246 2.168 -28.343 1.00 93.69 350 ASN A O 1
ATOM 2751 N N . MET A 1 351 ? 18.346 1.814 -27.641 1.00 95.19 351 MET A N 1
ATOM 2752 C CA . MET A 1 351 ? 17.967 1.377 -26.291 1.00 95.19 351 MET A CA 1
ATOM 2753 C C . MET A 1 351 ? 17.771 2.542 -25.309 1.00 95.19 351 MET A C 1
ATOM 2755 O O . MET A 1 351 ? 17.068 2.402 -24.309 1.00 95.19 351 MET A O 1
ATOM 2759 N N . THR A 1 352 ? 18.366 3.696 -25.600 1.00 91.94 352 THR A N 1
ATOM 2760 C CA . THR A 1 352 ? 18.322 4.923 -24.785 1.00 91.94 352 THR A CA 1
ATOM 2761 C C . THR A 1 352 ? 17.683 6.075 -25.565 1.00 91.94 352 THR A C 1
ATOM 2763 O O . THR A 1 352 ? 16.894 6.836 -25.012 1.00 91.94 352 THR A O 1
ATOM 2766 N N . TYR A 1 353 ? 17.943 6.173 -26.868 1.00 87.75 353 TYR A N 1
ATOM 2767 C CA . TYR A 1 353 ? 17.285 7.104 -27.785 1.00 87.75 353 TYR A CA 1
ATOM 2768 C C . TYR A 1 353 ? 16.321 6.378 -28.736 1.00 87.75 353 TYR A C 1
ATOM 2770 O O . TYR A 1 353 ? 16.436 5.171 -28.926 1.00 87.75 353 TYR A O 1
ATOM 2778 N N . PRO A 1 354 ? 15.370 7.081 -29.366 1.00 87.25 354 PRO A N 1
ATOM 2779 C CA . PRO A 1 354 ? 15.018 8.482 -29.153 1.00 87.25 354 PRO A CA 1
ATOM 2780 C C . PRO A 1 354 ? 14.126 8.699 -27.923 1.00 87.25 354 PRO A C 1
ATOM 2782 O O . PRO A 1 354 ? 13.261 7.888 -27.597 1.00 87.25 354 PRO A O 1
ATOM 2785 N N . VAL A 1 355 ? 14.294 9.851 -27.266 1.00 84.38 355 VAL A N 1
ATOM 2786 C CA . VAL A 1 355 ? 13.509 10.247 -26.078 1.00 84.38 355 VAL A CA 1
ATOM 2787 C C . VAL A 1 355 ? 12.291 11.112 -26.419 1.00 84.38 355 VAL A C 1
ATOM 2789 O O . VAL A 1 355 ? 11.293 11.108 -25.698 1.00 84.38 355 VAL A O 1
ATOM 2792 N N . ASN A 1 356 ? 12.313 11.802 -27.561 1.00 83.94 356 ASN A N 1
ATOM 2793 C CA . ASN A 1 356 ? 11.303 12.793 -27.960 1.00 83.94 356 ASN A CA 1
ATOM 2794 C C . ASN A 1 356 ? 10.061 12.201 -28.649 1.00 83.94 356 ASN A C 1
ATOM 2796 O O . ASN A 1 356 ? 9.319 12.920 -29.312 1.00 83.94 356 ASN A O 1
ATOM 2800 N N . GLY A 1 357 ? 9.820 10.894 -28.507 1.00 79.44 357 GLY A N 1
ATOM 2801 C CA . GLY A 1 357 ? 8.684 10.229 -29.153 1.00 79.44 357 GLY A CA 1
ATOM 2802 C C . GLY A 1 357 ? 8.798 10.170 -30.677 1.00 79.44 357 GLY A C 1
ATOM 2803 O O . GLY A 1 357 ? 7.780 10.144 -31.364 1.00 79.44 357 GLY A O 1
ATOM 2804 N N . GLU A 1 358 ? 10.024 10.167 -31.201 1.00 89.56 358 GLU A N 1
ATOM 2805 C CA . GLU A 1 358 ? 10.271 9.946 -32.623 1.00 89.56 358 GLU A CA 1
ATOM 2806 C C . GLU A 1 358 ? 9.744 8.573 -33.060 1.00 89.56 358 GLU A C 1
ATOM 2808 O O . GLU A 1 358 ? 9.579 7.643 -32.260 1.00 89.56 358 GLU A O 1
ATOM 2813 N N . THR A 1 359 ? 9.466 8.456 -34.354 1.00 93.19 359 THR A N 1
ATOM 2814 C CA . THR A 1 359 ? 8.872 7.259 -34.941 1.00 93.19 359 THR A CA 1
ATOM 2815 C C . THR A 1 359 ? 9.643 6.797 -36.164 1.00 93.19 359 THR A C 1
ATOM 2817 O O . THR A 1 359 ? 10.141 7.623 -36.928 1.00 93.19 359 THR A O 1
ATOM 2820 N N . TYR A 1 360 ? 9.661 5.489 -36.393 1.00 95.06 360 TYR A N 1
ATOM 2821 C CA . TYR A 1 360 ? 10.118 4.884 -37.636 1.00 95.06 360 TYR A CA 1
ATOM 2822 C C . TYR A 1 360 ? 8.969 4.747 -38.645 1.00 95.06 360 TYR A C 1
ATOM 2824 O O . TYR A 1 360 ? 7.825 4.467 -38.273 1.00 95.06 360 TYR A O 1
ATOM 2832 N N . ASP A 1 361 ? 9.301 4.905 -39.926 1.00 95.31 361 ASP A N 1
ATOM 2833 C CA . ASP A 1 361 ? 8.471 4.521 -41.067 1.00 95.31 361 ASP A CA 1
ATOM 2834 C C . ASP A 1 361 ? 8.954 3.174 -41.611 1.00 95.31 361 ASP A C 1
ATOM 2836 O O . ASP A 1 361 ? 9.841 3.081 -42.462 1.00 95.31 361 ASP A O 1
ATOM 2840 N N . VAL A 1 362 ? 8.354 2.109 -41.092 1.00 95.00 362 VAL A N 1
ATOM 2841 C CA . VAL A 1 362 ? 8.677 0.727 -41.450 1.00 95.00 362 VAL A CA 1
ATOM 2842 C C . VAL A 1 362 ? 7.790 0.201 -42.579 1.00 95.00 362 VAL A C 1
ATOM 2844 O O . VAL A 1 362 ? 7.844 -0.988 -42.875 1.00 95.00 362 VAL A O 1
ATOM 2847 N N . CYS A 1 363 ? 6.958 1.025 -43.232 1.00 94.81 363 CYS A N 1
ATOM 2848 C CA . CYS A 1 363 ? 5.996 0.530 -44.228 1.00 94.81 363 CYS A CA 1
ATOM 2849 C C . CYS A 1 363 ? 6.660 -0.197 -45.405 1.00 94.81 363 CYS A C 1
ATOM 2851 O O . CYS A 1 363 ? 6.057 -1.089 -45.998 1.00 94.81 363 CYS A O 1
ATOM 2853 N N . ALA A 1 364 ? 7.904 0.158 -45.734 1.00 92.12 364 ALA A N 1
ATOM 2854 C CA . ALA A 1 364 ? 8.662 -0.505 -46.789 1.00 92.12 364 ALA A CA 1
ATOM 2855 C C . ALA A 1 364 ? 9.034 -1.959 -46.440 1.00 92.12 364 ALA A C 1
ATOM 2857 O O . ALA A 1 364 ? 9.063 -2.808 -47.328 1.00 92.12 364 ALA A O 1
ATOM 2858 N N . THR A 1 365 ? 9.311 -2.254 -45.166 1.00 90.06 365 THR A N 1
ATOM 2859 C CA . THR A 1 365 ? 9.724 -3.588 -44.695 1.00 90.06 365 THR A CA 1
ATOM 2860 C C . THR A 1 365 ? 8.573 -4.381 -44.078 1.00 90.06 365 THR A C 1
ATOM 2862 O O . THR A 1 365 ? 8.526 -5.601 -44.210 1.00 90.06 365 THR A O 1
ATOM 2865 N N . HIS A 1 366 ? 7.613 -3.694 -43.460 1.00 92.50 366 HIS A N 1
ATOM 2866 C CA . HIS A 1 366 ? 6.468 -4.263 -42.755 1.00 92.50 366 HIS A CA 1
ATOM 2867 C C . HIS A 1 366 ? 5.162 -3.549 -43.161 1.00 92.50 366 HIS A C 1
ATOM 2869 O O . HIS A 1 366 ? 4.523 -2.896 -42.331 1.00 92.50 366 HIS A O 1
ATOM 2875 N N . PRO A 1 367 ? 4.713 -3.679 -44.426 1.00 91.19 367 PRO A N 1
ATOM 2876 C CA . PRO A 1 367 ? 3.565 -2.929 -44.959 1.00 91.19 367 PRO A CA 1
ATOM 2877 C C . PRO A 1 367 ? 2.233 -3.230 -44.257 1.00 91.19 367 PRO A C 1
ATOM 2879 O O . PRO A 1 367 ? 1.317 -2.415 -44.298 1.00 91.19 367 PRO A O 1
ATOM 2882 N N . ASN A 1 368 ? 2.122 -4.388 -43.601 1.00 92.62 368 ASN A N 1
ATOM 2883 C CA . ASN A 1 368 ? 0.915 -4.806 -42.882 1.00 92.62 368 ASN A CA 1
ATOM 2884 C C . ASN A 1 368 ? 0.943 -4.447 -41.385 1.00 92.62 368 ASN A C 1
ATOM 2886 O O . ASN A 1 368 ? -0.005 -4.772 -40.671 1.00 92.62 368 ASN A O 1
ATOM 2890 N N . TYR A 1 369 ? 2.015 -3.820 -40.886 1.00 91.12 369 TYR A N 1
ATOM 2891 C CA . TYR A 1 369 ? 2.088 -3.417 -39.484 1.00 91.12 369 TYR A CA 1
ATOM 2892 C C . TYR A 1 369 ? 1.131 -2.238 -39.222 1.00 91.12 369 TYR A C 1
ATOM 2894 O O . TYR A 1 369 ? 1.142 -1.267 -39.990 1.00 91.12 369 TYR A O 1
ATOM 2902 N N . PRO A 1 370 ? 0.303 -2.272 -38.160 1.00 90.81 370 PRO A N 1
ATOM 2903 C CA . PRO A 1 370 ? -0.615 -1.180 -37.853 1.00 90.81 370 PRO A CA 1
ATOM 2904 C C . PRO A 1 370 ? 0.119 0.159 -37.717 1.00 90.81 370 PRO A C 1
ATOM 2906 O O . PRO A 1 370 ? 1.053 0.281 -36.930 1.00 90.81 370 PRO A O 1
ATOM 2909 N N . ASN A 1 371 ? -0.310 1.172 -38.477 1.00 91.94 371 ASN A N 1
ATOM 2910 C CA . ASN A 1 371 ? 0.344 2.485 -38.531 1.00 91.94 371 ASN A CA 1
ATOM 2911 C C . ASN A 1 371 ? 1.858 2.406 -38.820 1.00 91.94 371 ASN A C 1
ATOM 2913 O O . ASN A 1 371 ? 2.638 3.136 -38.210 1.00 91.94 371 ASN A O 1
ATOM 2917 N N . CYS A 1 372 ? 2.269 1.559 -39.774 1.00 93.38 372 CYS A N 1
ATOM 2918 C CA . CYS A 1 372 ? 3.674 1.337 -40.145 1.00 93.38 372 CYS A CA 1
ATOM 2919 C C . CYS A 1 372 ? 4.498 2.617 -40.405 1.00 93.38 372 CYS A C 1
ATOM 2921 O O . CYS A 1 372 ? 5.708 2.590 -40.232 1.00 93.38 372 CYS A O 1
ATOM 2923 N N . ALA A 1 373 ? 3.872 3.746 -40.757 1.00 94.38 373 ALA A N 1
ATOM 2924 C CA . ALA A 1 373 ? 4.561 5.016 -41.011 1.00 94.38 373 ALA A CA 1
ATOM 2925 C C . ALA A 1 373 ? 4.944 5.795 -39.736 1.00 94.38 373 ALA A C 1
ATOM 2927 O O . ALA A 1 373 ? 5.637 6.807 -39.812 1.00 94.38 373 ALA A O 1
ATOM 2928 N N . LYS A 1 374 ? 4.415 5.396 -38.573 1.00 94.06 374 LYS A N 1
ATOM 2929 C CA . LYS A 1 374 ? 4.572 6.096 -37.289 1.00 94.06 374 LYS A CA 1
ATOM 2930 C C . LYS A 1 374 ? 4.759 5.107 -36.139 1.00 94.06 374 LYS A C 1
ATOM 2932 O O . LYS A 1 374 ? 4.080 5.195 -35.115 1.00 94.06 374 LYS A O 1
ATOM 2937 N N . VAL A 1 375 ? 5.661 4.146 -36.312 1.00 95.12 375 VAL A N 1
ATOM 2938 C CA . VAL A 1 375 ? 5.972 3.166 -35.265 1.00 95.12 375 VAL A CA 1
ATOM 2939 C C . VAL A 1 375 ? 6.850 3.820 -34.199 1.00 95.12 375 VAL A C 1
ATOM 2941 O O . VAL A 1 375 ? 7.890 4.366 -34.558 1.00 95.12 375 VAL A O 1
ATOM 2944 N N . PRO A 1 376 ? 6.494 3.773 -32.904 1.00 94.75 376 PRO A N 1
ATOM 2945 C CA . PRO A 1 376 ? 7.328 4.321 -31.835 1.00 94.75 376 PRO A CA 1
ATOM 2946 C C . PRO A 1 376 ? 8.747 3.746 -31.866 1.00 94.75 376 PRO A C 1
ATOM 2948 O O . PRO A 1 376 ? 8.923 2.528 -31.851 1.00 94.75 376 PRO A O 1
ATOM 2951 N N . ALA A 1 377 ? 9.752 4.617 -31.931 1.00 93.88 377 ALA A N 1
ATOM 2952 C CA . ALA A 1 377 ? 11.132 4.205 -32.151 1.00 93.88 377 ALA A CA 1
ATOM 2953 C C . ALA A 1 377 ? 11.842 3.786 -30.854 1.00 93.88 377 ALA A C 1
ATOM 2955 O O . ALA A 1 377 ? 11.740 4.455 -29.822 1.00 93.88 377 ALA A O 1
ATOM 2956 N N . GLY A 1 378 ? 12.612 2.698 -30.937 1.00 95.38 378 GLY A N 1
ATOM 2957 C CA . GLY A 1 378 ? 13.489 2.232 -29.864 1.00 95.38 378 GLY A CA 1
ATOM 2958 C C . GLY A 1 378 ? 12.764 1.725 -28.614 1.00 95.38 378 GLY A C 1
ATOM 2959 O O . GLY A 1 378 ? 11.536 1.631 -28.554 1.00 95.38 378 GLY A O 1
ATOM 2960 N N . PHE A 1 379 ? 13.549 1.394 -27.588 1.00 97.50 379 PHE A N 1
ATOM 2961 C CA . PHE A 1 379 ? 13.042 0.894 -26.305 1.00 97.50 379 PHE A CA 1
ATOM 2962 C C . PHE A 1 379 ? 12.121 1.909 -25.621 1.00 97.50 379 PHE A C 1
ATOM 2964 O O . PHE A 1 379 ? 11.033 1.552 -25.157 1.00 97.50 379 PHE A O 1
ATOM 2971 N N . VAL A 1 380 ? 12.538 3.180 -25.590 1.00 96.81 380 VAL A N 1
ATOM 2972 C CA . VAL A 1 380 ? 11.759 4.253 -24.967 1.00 96.81 380 VAL A CA 1
ATOM 2973 C C . VAL A 1 380 ? 10.426 4.398 -25.698 1.00 96.81 380 VAL A C 1
ATOM 2975 O O . VAL A 1 380 ? 9.386 4.323 -25.054 1.00 96.81 380 VAL A O 1
ATOM 2978 N N . GLY A 1 381 ? 10.409 4.504 -27.031 1.00 95.81 381 GLY A N 1
ATOM 2979 C CA . GLY A 1 381 ? 9.171 4.630 -27.807 1.00 95.81 381 GLY A CA 1
ATOM 2980 C C . GLY A 1 381 ? 8.189 3.474 -27.597 1.00 95.81 381 GLY A C 1
ATOM 2981 O O . GLY A 1 381 ? 7.005 3.714 -27.342 1.00 95.81 381 GLY A O 1
ATOM 2982 N N . VAL A 1 382 ? 8.664 2.226 -27.647 1.00 96.94 382 VAL A N 1
ATOM 2983 C CA . VAL A 1 382 ? 7.812 1.041 -27.431 1.00 96.94 382 VAL A CA 1
ATOM 2984 C C . VAL A 1 382 ? 7.247 1.017 -26.011 1.00 96.94 382 VAL A C 1
ATOM 2986 O O . VAL A 1 382 ? 6.044 0.830 -25.824 1.00 96.94 382 VAL A O 1
ATOM 2989 N N . THR A 1 383 ? 8.083 1.285 -25.007 1.00 97.94 383 THR A N 1
ATOM 2990 C CA . THR A 1 383 ? 7.646 1.331 -23.605 1.00 97.94 383 THR A CA 1
ATOM 2991 C C . THR A 1 383 ? 6.641 2.460 -23.377 1.00 97.94 383 THR A C 1
ATOM 2993 O O . THR A 1 383 ? 5.625 2.249 -22.718 1.00 97.94 383 THR A O 1
ATOM 2996 N N . ARG A 1 384 ? 6.859 3.634 -23.986 1.00 95.88 384 ARG A N 1
ATOM 2997 C CA . ARG A 1 384 ? 5.936 4.778 -23.936 1.00 95.88 384 ARG A CA 1
ATOM 2998 C C . ARG A 1 384 ? 4.542 4.419 -24.457 1.00 95.88 384 ARG A C 1
ATOM 3000 O O . ARG A 1 384 ? 3.539 4.770 -23.839 1.00 95.88 384 ARG A O 1
ATOM 3007 N N . MET A 1 385 ? 4.484 3.720 -25.590 1.00 95.06 385 MET A N 1
ATOM 3008 C CA . MET A 1 385 ? 3.231 3.278 -26.204 1.00 95.06 385 MET A CA 1
ATOM 3009 C C . MET A 1 385 ? 2.437 2.365 -25.266 1.00 95.06 385 MET A C 1
ATOM 3011 O O . MET A 1 385 ? 1.251 2.603 -25.043 1.00 95.06 385 MET A O 1
ATOM 3015 N N . VAL A 1 386 ? 3.095 1.357 -24.689 1.00 97.69 386 VAL A N 1
ATOM 3016 C CA . VAL A 1 386 ? 2.452 0.413 -23.763 1.00 97.69 386 VAL A CA 1
ATOM 3017 C C . VAL A 1 386 ? 2.012 1.119 -22.484 1.00 97.69 386 VAL A C 1
ATOM 3019 O O . VAL A 1 386 ? 0.897 0.915 -22.014 1.00 97.69 386 VAL A O 1
ATOM 3022 N N . TRP A 1 387 ? 2.839 2.018 -21.952 1.00 97.62 387 TRP A N 1
ATOM 3023 C CA . TRP A 1 387 ? 2.494 2.800 -20.768 1.00 97.62 387 TRP A CA 1
ATOM 3024 C C . TRP A 1 387 ? 1.228 3.644 -20.977 1.00 97.62 387 TRP A C 1
ATOM 3026 O O . TRP A 1 387 ? 0.354 3.667 -20.112 1.00 97.62 387 TRP A O 1
ATOM 3036 N N . ASN A 1 388 ? 1.094 4.304 -22.131 1.00 95.94 388 ASN A N 1
ATOM 3037 C CA . ASN A 1 388 ? -0.109 5.066 -22.480 1.00 95.94 388 ASN A CA 1
ATOM 3038 C C . ASN A 1 388 ? -1.359 4.177 -22.565 1.00 95.94 388 ASN A C 1
ATOM 3040 O O . ASN A 1 388 ? -2.416 4.562 -22.068 1.00 95.94 388 ASN A O 1
ATOM 3044 N N . ASP A 1 389 ? -1.249 2.982 -23.149 1.00 96.25 389 ASP A N 1
ATOM 3045 C CA . ASP A 1 389 ? -2.353 2.015 -23.197 1.00 96.25 389 ASP A CA 1
ATOM 3046 C C . ASP A 1 389 ? -2.782 1.573 -21.782 1.00 96.25 389 ASP A C 1
ATOM 3048 O O . ASP A 1 389 ? -3.969 1.577 -21.446 1.00 96.25 389 ASP A O 1
ATOM 3052 N N . LEU A 1 390 ? -1.816 1.304 -20.898 1.00 96.75 390 LEU A N 1
ATOM 3053 C CA . LEU A 1 390 ? -2.081 0.961 -19.497 1.00 96.75 390 LEU A CA 1
ATOM 3054 C C . LEU A 1 390 ? -2.719 2.119 -18.711 1.00 96.75 390 LEU A C 1
ATOM 3056 O O . LEU A 1 390 ? -3.602 1.875 -17.883 1.00 96.75 390 LEU A O 1
ATOM 3060 N N . LEU A 1 391 ? -2.333 3.372 -18.980 1.00 94.69 391 LEU A N 1
ATOM 3061 C CA . LEU A 1 391 ? -2.989 4.557 -18.409 1.00 94.69 391 LEU A CA 1
ATOM 3062 C C . LEU A 1 391 ? -4.451 4.655 -18.852 1.00 94.69 391 LEU A C 1
ATOM 3064 O O . LEU A 1 391 ? -5.338 4.832 -18.017 1.00 94.69 391 LEU A O 1
ATOM 3068 N N . GLN A 1 392 ? -4.726 4.484 -20.148 1.00 93.75 392 GLN A N 1
ATOM 3069 C CA . GLN A 1 392 ? -6.090 4.534 -20.685 1.00 93.75 392 GLN A CA 1
ATOM 3070 C C . GLN A 1 392 ? -6.994 3.448 -20.089 1.00 93.75 392 GLN A C 1
ATOM 3072 O O . GLN A 1 392 ? -8.178 3.696 -19.854 1.00 93.75 392 GLN A O 1
ATOM 3077 N N . LYS A 1 393 ? -6.432 2.270 -19.799 1.00 93.50 393 LYS A N 1
ATOM 3078 C CA . LYS A 1 393 ? -7.126 1.151 -19.145 1.00 93.50 393 LYS A CA 1
ATOM 3079 C C . LYS A 1 393 ? -7.230 1.283 -17.621 1.00 93.50 393 LYS A C 1
ATOM 3081 O O . LYS A 1 393 ? -7.883 0.448 -17.001 1.00 93.50 393 LYS A O 1
ATOM 3086 N N . ASN A 1 394 ? -6.607 2.296 -17.010 1.00 91.94 394 ASN A N 1
ATOM 3087 C CA . ASN A 1 394 ? -6.454 2.413 -15.555 1.00 91.94 394 ASN A CA 1
ATOM 3088 C C . ASN A 1 394 ? -5.816 1.156 -14.914 1.00 91.94 394 ASN A C 1
ATOM 3090 O O . ASN A 1 394 ? -6.244 0.685 -13.858 1.00 91.94 394 ASN A O 1
ATOM 3094 N N . ALA A 1 395 ? -4.819 0.577 -15.587 1.00 94.19 395 ALA A N 1
ATOM 3095 C CA . ALA A 1 395 ? -4.206 -0.692 -15.195 1.00 94.19 395 ALA A CA 1
ATOM 3096 C C . ALA A 1 395 ? -2.988 -0.526 -14.269 1.00 94.19 395 ALA A C 1
ATOM 3098 O O . ALA A 1 395 ? -2.700 -1.419 -13.477 1.00 94.19 395 ALA A O 1
ATOM 3099 N N . LEU A 1 396 ? -2.289 0.616 -14.331 1.00 96.12 396 LEU A N 1
ATOM 3100 C CA . LEU A 1 396 ? -1.089 0.854 -13.519 1.00 96.12 396 LEU A CA 1
ATOM 3101 C C . LEU A 1 396 ? -1.387 0.777 -12.013 1.00 96.12 396 LEU A C 1
ATOM 3103 O O . LEU A 1 396 ? -2.412 1.317 -11.588 1.00 96.12 396 LEU A O 1
ATOM 3107 N N . PRO A 1 397 ? -0.490 0.213 -11.180 1.00 96.31 397 PRO A N 1
ATOM 3108 C CA . PRO A 1 397 ? -0.663 0.173 -9.731 1.00 96.31 397 PRO A CA 1
ATOM 3109 C C . PRO A 1 397 ? -0.967 1.559 -9.161 1.00 96.31 397 PRO A C 1
ATOM 3111 O O . PRO A 1 397 ? -1.971 1.739 -8.465 1.00 96.31 397 PRO A O 1
ATOM 3114 N N . ILE A 1 398 ? -0.158 2.554 -9.539 1.00 96.00 398 ILE A N 1
ATOM 3115 C CA . ILE A 1 398 ? -0.335 3.947 -9.145 1.00 96.00 398 ILE A CA 1
ATOM 3116 C C . ILE A 1 398 ? -1.012 4.731 -10.266 1.00 96.00 398 ILE A C 1
ATOM 3118 O O . ILE A 1 398 ? -0.417 5.017 -11.307 1.00 96.00 398 ILE A O 1
ATOM 3122 N N . ASN A 1 399 ? -2.243 5.150 -9.997 1.00 91.12 399 ASN A N 1
ATOM 3123 C CA . ASN A 1 399 ? -2.955 6.173 -10.744 1.00 91.12 399 ASN A CA 1
ATOM 3124 C C . ASN A 1 399 ? -3.134 7.429 -9.877 1.00 91.12 399 ASN A C 1
ATOM 3126 O O . ASN A 1 399 ? -3.910 7.446 -8.920 1.00 91.12 399 ASN A O 1
ATOM 3130 N N . TYR A 1 400 ? -2.449 8.508 -10.259 1.00 90.12 400 TYR A N 1
ATOM 3131 C CA . TYR A 1 400 ? -2.483 9.801 -9.573 1.00 90.12 400 TYR A CA 1
ATOM 3132 C C . TYR A 1 400 ? -3.855 10.497 -9.619 1.00 90.12 400 TYR A C 1
ATOM 3134 O O . TYR A 1 400 ? -4.128 11.366 -8.786 1.00 90.12 400 TYR A O 1
ATOM 3142 N N . ALA A 1 401 ? -4.747 10.111 -10.539 1.00 86.31 401 ALA A N 1
ATOM 3143 C CA . ALA A 1 401 ? -6.135 10.570 -10.537 1.00 86.31 401 ALA A CA 1
ATOM 3144 C C . ALA A 1 401 ? -6.882 10.111 -9.271 1.00 86.31 401 ALA A C 1
ATOM 3146 O O . ALA A 1 401 ? -7.624 10.903 -8.686 1.00 86.31 401 ALA A O 1
ATOM 3147 N N . ASP A 1 402 ? -6.616 8.884 -8.807 1.00 84.75 402 ASP A N 1
ATOM 3148 C CA . ASP A 1 402 ? -7.245 8.277 -7.624 1.00 84.75 402 ASP A CA 1
ATOM 3149 C C . ASP A 1 402 ? -6.741 8.901 -6.307 1.00 84.75 402 ASP A C 1
ATOM 3151 O O . ASP A 1 402 ? -7.390 8.806 -5.263 1.00 84.75 402 ASP A O 1
ATOM 3155 N N . LEU A 1 403 ? -5.570 9.550 -6.333 1.00 87.31 403 LEU A N 1
ATOM 3156 C CA . LEU A 1 403 ? -4.913 10.076 -5.132 1.00 87.31 403 LEU A CA 1
ATOM 3157 C C . LEU A 1 403 ? -5.509 11.398 -4.643 1.00 87.31 403 LEU A C 1
ATOM 3159 O O . LEU A 1 403 ? -5.397 11.719 -3.459 1.00 87.31 403 LEU A O 1
ATOM 3163 N N . LYS A 1 404 ? -6.193 12.148 -5.517 1.00 77.00 404 LYS A N 1
ATOM 3164 C CA . LYS A 1 404 ? -6.775 13.463 -5.187 1.00 77.00 404 LYS A CA 1
ATOM 3165 C C . LYS A 1 404 ? -7.819 13.399 -4.066 1.00 77.00 404 LYS A C 1
ATOM 3167 O O . LYS A 1 404 ? -8.040 14.396 -3.386 1.00 77.00 404 LYS A O 1
ATOM 3172 N N . THR A 1 405 ? -8.457 12.247 -3.867 1.00 74.75 405 THR A N 1
ATOM 3173 C CA . THR A 1 405 ? -9.512 12.044 -2.861 1.00 74.75 405 THR A CA 1
ATOM 3174 C C . THR A 1 405 ? -9.014 11.362 -1.583 1.00 74.75 405 THR A C 1
ATOM 3176 O O . THR A 1 405 ? -9.799 11.143 -0.661 1.00 74.75 405 THR A O 1
ATOM 3179 N N . GLN A 1 406 ? -7.727 11.002 -1.508 1.00 79.56 406 GLN A N 1
ATOM 3180 C CA . GLN A 1 406 ? -7.152 10.274 -0.375 1.00 79.56 406 GLN A CA 1
ATOM 3181 C C . GLN A 1 406 ? -6.875 11.210 0.808 1.00 79.56 406 GLN A C 1
ATOM 3183 O O . GLN A 1 406 ? -5.965 12.040 0.757 1.00 79.56 406 GLN A O 1
ATOM 3188 N N . GLN A 1 407 ? -7.605 11.022 1.909 1.00 79.12 407 GLN A N 1
ATOM 3189 C CA . GLN A 1 407 ? -7.356 11.728 3.169 1.00 79.12 407 GLN A CA 1
ATOM 3190 C C . GLN A 1 407 ? -6.042 11.274 3.823 1.00 79.12 407 GLN A C 1
ATOM 3192 O O . GLN A 1 407 ? -5.560 10.164 3.583 1.00 79.12 407 GLN A O 1
ATOM 3197 N N . ASP A 1 408 ? -5.455 12.133 4.656 1.00 77.81 408 ASP A N 1
ATOM 3198 C CA . ASP A 1 408 ? -4.340 11.748 5.519 1.00 77.81 408 ASP A CA 1
ATOM 3199 C C . ASP A 1 408 ? -4.887 11.112 6.803 1.00 77.81 408 ASP A C 1
ATOM 3201 O O . ASP A 1 408 ? -5.465 11.792 7.651 1.00 77.81 408 ASP A O 1
ATOM 3205 N N . LEU A 1 409 ? -4.740 9.790 6.913 1.00 76.44 409 LEU A N 1
ATOM 3206 C CA . LEU A 1 409 ? -5.186 9.029 8.078 1.00 76.44 409 LEU A CA 1
ATOM 3207 C C . LEU A 1 409 ? -4.178 9.071 9.238 1.00 76.44 409 LEU A C 1
ATOM 3209 O O . LEU A 1 409 ? -4.527 8.643 10.329 1.00 76.44 409 LEU A O 1
ATOM 3213 N N . LEU A 1 410 ? -2.949 9.553 9.039 1.00 74.62 410 LEU A N 1
ATOM 3214 C CA . LEU A 1 410 ? -1.946 9.665 10.107 1.00 74.62 410 LEU A CA 1
ATOM 3215 C C . LEU A 1 410 ? -1.966 11.046 10.778 1.00 74.62 410 LEU A C 1
ATOM 3217 O O . LEU A 1 410 ? -1.476 11.202 11.897 1.00 74.62 410 LEU A O 1
ATOM 3221 N N . ALA A 1 411 ? -2.560 12.047 10.124 1.00 64.88 411 ALA A N 1
ATOM 3222 C CA . ALA A 1 411 ? -2.727 13.373 10.699 1.00 64.88 411 ALA A CA 1
ATOM 3223 C C . ALA A 1 411 ? -3.652 13.335 11.938 1.00 64.88 411 ALA A C 1
ATOM 3225 O O . ALA A 1 411 ? -4.728 12.727 11.892 1.00 64.88 411 ALA A O 1
ATOM 3226 N N . PRO A 1 412 ? -3.302 14.022 13.043 1.00 51.84 412 PRO A N 1
ATOM 3227 C CA . PRO A 1 412 ? -4.163 14.118 14.216 1.00 51.84 412 PRO A CA 1
ATOM 3228 C C . PRO A 1 412 ? -5.415 14.944 13.883 1.00 51.84 412 PRO A C 1
ATOM 3230 O O . PRO A 1 412 ? -5.437 16.166 14.017 1.00 51.84 412 PRO A O 1
ATOM 3233 N N . SER A 1 413 ? -6.477 14.287 13.416 1.00 44.81 413 SER A N 1
ATOM 3234 C CA . SER A 1 413 ? -7.745 14.961 13.143 1.00 44.81 413 SER A CA 1
ATOM 3235 C C . SER A 1 413 ? -8.475 15.289 14.453 1.00 44.81 413 SER A C 1
ATOM 3237 O O . SER A 1 413 ? -8.523 14.481 15.382 1.00 44.81 413 SER A O 1
ATOM 3239 N N . GLN A 1 414 ? -9.121 16.459 14.521 1.00 40.09 414 GLN A N 1
ATOM 3240 C CA . GLN A 1 414 ? -10.033 16.829 15.619 1.00 40.09 414 GLN A CA 1
ATOM 3241 C C . GLN A 1 414 ? -11.229 15.857 15.766 1.00 40.09 414 GLN A C 1
ATOM 3243 O O . GLN A 1 414 ? -11.944 15.912 16.764 1.00 40.09 414 GLN A O 1
ATOM 3248 N N . LEU A 1 415 ? -11.433 14.947 14.801 1.00 40.00 415 LEU A N 1
ATOM 3249 C CA . LEU A 1 415 ? -12.433 13.874 14.826 1.00 40.00 415 LEU A CA 1
ATOM 3250 C C . LEU A 1 415 ? -11.930 12.555 15.459 1.00 40.00 415 LEU A C 1
ATOM 3252 O O . LEU A 1 415 ? -12.741 11.665 15.717 1.00 40.00 415 LEU A O 1
ATOM 3256 N N . ALA A 1 416 ? -10.630 12.409 15.745 1.00 44.38 416 ALA A N 1
ATOM 3257 C CA . ALA A 1 416 ? -10.022 11.146 16.188 1.00 44.38 416 ALA A CA 1
ATOM 3258 C C . ALA A 1 416 ? -10.164 10.835 17.696 1.00 44.38 416 ALA A C 1
ATOM 3260 O O . ALA A 1 416 ? -9.641 9.829 18.182 1.00 44.38 416 ALA A O 1
ATOM 3261 N N . THR A 1 417 ? -10.865 11.666 18.471 1.00 36.16 417 THR A N 1
ATOM 3262 C CA . THR A 1 417 ? -11.067 11.439 19.914 1.00 36.16 417 THR A CA 1
ATOM 3263 C C . THR A 1 417 ? -12.319 10.626 20.253 1.00 36.16 417 THR A C 1
ATOM 3265 O O . THR A 1 417 ? -12.359 10.037 21.331 1.00 36.16 417 THR A O 1
ATOM 3268 N N . ASN A 1 418 ? -13.294 10.493 19.342 1.00 34.72 418 ASN A N 1
ATOM 3269 C CA . ASN A 1 418 ? -14.593 9.862 19.645 1.00 34.72 418 ASN A CA 1
ATOM 3270 C C . ASN A 1 418 ? -14.866 8.520 18.936 1.00 34.72 418 ASN A C 1
ATOM 3272 O O . ASN A 1 418 ? -15.860 7.857 19.245 1.00 34.72 418 ASN A O 1
ATOM 3276 N N . THR A 1 419 ? -13.997 8.074 18.026 1.00 39.28 419 THR A N 1
ATOM 3277 C CA . THR A 1 419 ? -14.189 6.829 17.253 1.00 39.28 419 THR A CA 1
ATOM 3278 C C . THR A 1 419 ? -13.656 5.578 17.953 1.00 39.28 419 THR A C 1
ATOM 3280 O O . THR A 1 419 ? -14.198 4.497 17.759 1.00 39.28 419 THR A O 1
ATOM 3283 N N . LEU A 1 420 ? -12.672 5.693 18.857 1.00 39.72 420 LEU A N 1
ATOM 3284 C CA . LEU A 1 420 ? -12.152 4.525 19.586 1.00 39.72 420 LEU A CA 1
ATOM 3285 C C . LEU A 1 420 ? -13.239 3.867 20.458 1.00 39.72 420 LEU A C 1
ATOM 3287 O O . LEU A 1 420 ? -13.370 2.651 20.458 1.00 39.72 420 LEU A O 1
ATOM 3291 N N . ILE A 1 421 ? -14.048 4.655 21.176 1.00 39.00 421 ILE A N 1
ATOM 3292 C CA . ILE A 1 421 ? -15.074 4.112 22.084 1.00 39.00 421 ILE A CA 1
ATOM 3293 C C . ILE A 1 421 ? -16.356 3.736 21.331 1.00 39.00 421 ILE A C 1
ATOM 3295 O O . ILE A 1 421 ? -16.949 2.706 21.638 1.00 39.00 421 ILE A O 1
ATOM 3299 N N . SER A 1 422 ? -16.768 4.513 20.324 1.00 32.56 422 SER A N 1
ATOM 3300 C CA . SER A 1 422 ? -17.974 4.204 19.540 1.00 32.56 422 SER A CA 1
ATOM 3301 C C . SER A 1 422 ? -17.773 2.988 18.633 1.00 32.56 422 SER A C 1
ATOM 3303 O O . SER A 1 422 ? -18.606 2.091 18.653 1.00 32.56 422 SER A O 1
ATOM 3305 N N . THR A 1 423 ? -16.633 2.862 17.947 1.00 36.66 423 THR A N 1
ATOM 3306 C CA . THR A 1 423 ? -16.378 1.741 17.028 1.00 36.66 423 THR A CA 1
ATOM 3307 C C . THR A 1 423 ? -15.978 0.452 17.753 1.00 36.66 423 THR A C 1
ATOM 3309 O O . THR A 1 423 ? -16.368 -0.625 17.310 1.00 36.66 423 THR A O 1
ATOM 3312 N N . ILE A 1 424 ? -15.289 0.504 18.905 1.00 40.69 424 ILE A N 1
ATOM 3313 C CA . ILE A 1 424 ? -15.106 -0.687 19.767 1.00 40.69 424 ILE A CA 1
ATOM 3314 C C . ILE A 1 424 ? -16.454 -1.116 20.368 1.00 40.69 424 ILE A C 1
ATOM 3316 O O . ILE A 1 424 ? -16.734 -2.309 20.463 1.00 40.69 424 ILE A O 1
ATOM 3320 N N . SER A 1 425 ? -17.336 -0.166 20.699 1.00 33.25 425 SER A N 1
ATOM 3321 C CA . SER A 1 425 ? -18.697 -0.471 21.157 1.00 33.25 425 SER A CA 1
ATOM 3322 C C . SER A 1 425 ? -19.582 -1.056 20.042 1.00 33.25 425 SER A C 1
ATOM 3324 O O . SER A 1 425 ? -20.387 -1.946 20.320 1.00 33.25 425 SER A O 1
ATOM 3326 N N . GLU A 1 426 ? -19.426 -0.608 18.793 1.00 32.78 426 GLU A N 1
ATOM 3327 C CA . GLU A 1 426 ? -20.189 -1.085 17.628 1.00 32.78 426 GLU A CA 1
ATOM 3328 C C . GLU A 1 426 ? -19.660 -2.411 17.050 1.00 32.78 426 GLU A C 1
ATOM 3330 O O . GLU A 1 426 ? -20.453 -3.256 16.640 1.00 32.78 426 GLU A O 1
ATOM 3335 N N . SER A 1 427 ? -18.344 -2.657 17.072 1.00 34.62 427 SER A N 1
ATOM 3336 C CA . SER A 1 427 ? -17.740 -3.908 16.569 1.00 34.62 427 SER A CA 1
ATOM 3337 C C . SER A 1 427 ? -17.839 -5.081 17.555 1.00 34.62 427 SER A C 1
ATOM 3339 O O . SER A 1 427 ? -17.931 -6.230 17.124 1.00 34.62 427 SER A O 1
ATOM 3341 N N . ILE A 1 428 ? -17.913 -4.815 18.866 1.00 37.47 428 ILE A N 1
ATOM 3342 C CA . ILE A 1 428 ? -18.118 -5.846 19.904 1.00 37.47 428 ILE A CA 1
ATOM 3343 C C . ILE A 1 428 ? -19.603 -6.202 20.086 1.00 37.47 428 ILE A C 1
ATOM 3345 O O . ILE A 1 428 ? -19.932 -7.209 20.714 1.00 37.47 428 ILE A O 1
ATOM 3349 N N . SER A 1 429 ? -20.526 -5.440 19.497 1.00 35.12 429 SER A N 1
ATOM 3350 C CA . SER A 1 429 ? -21.937 -5.573 19.844 1.00 35.12 429 SER A CA 1
ATOM 3351 C C . SER A 1 429 ? -22.836 -5.553 18.609 1.00 35.12 429 SER A C 1
ATOM 3353 O O . SER A 1 429 ? -23.505 -4.567 18.313 1.00 35.12 429 SER A O 1
ATOM 3355 N N . ALA A 1 430 ? -22.968 -6.703 17.941 1.00 36.81 430 ALA A N 1
ATOM 3356 C CA . ALA A 1 430 ? -24.236 -7.015 17.285 1.00 36.81 430 ALA A CA 1
ATOM 3357 C C . ALA A 1 430 ? -25.271 -7.231 18.403 1.00 36.81 430 ALA A C 1
ATOM 3359 O O . ALA A 1 430 ? -25.508 -8.352 18.844 1.00 36.81 430 ALA A O 1
ATOM 3360 N N . ILE A 1 431 ? -25.799 -6.135 18.951 1.00 41.72 431 ILE A N 1
ATOM 3361 C CA . ILE A 1 431 ? -26.741 -6.168 20.067 1.00 41.72 431 ILE A CA 1
ATOM 3362 C C . ILE A 1 431 ? -28.057 -6.715 19.536 1.00 41.72 431 ILE A C 1
ATOM 3364 O O . ILE A 1 431 ? -28.874 -5.986 18.972 1.00 41.72 431 ILE A O 1
ATOM 3368 N N . GLN A 1 432 ? -28.290 -8.005 19.753 1.00 42.44 432 GLN A N 1
ATOM 3369 C CA . GLN A 1 432 ? -29.640 -8.528 19.677 1.00 42.44 432 GLN A CA 1
ATOM 3370 C C . GLN A 1 432 ? -30.369 -8.023 20.925 1.00 42.44 432 GLN A C 1
ATOM 3372 O O . GLN A 1 432 ? -30.140 -8.491 22.043 1.00 42.44 432 GLN A O 1
ATOM 3377 N N . SER A 1 433 ? -31.166 -6.970 20.739 1.00 41.41 433 SER A N 1
ATOM 3378 C CA . SER A 1 433 ? -31.965 -6.381 21.806 1.00 41.41 433 SER A CA 1
ATOM 3379 C C . SER A 1 433 ? -33.300 -7.108 21.887 1.00 41.41 433 SER A C 1
ATOM 3381 O O . SER A 1 433 ? -33.990 -7.304 20.886 1.00 41.41 433 SER A O 1
ATOM 3383 N N . SER A 1 434 ? -33.669 -7.526 23.093 1.00 48.69 434 SER A N 1
ATOM 3384 C CA . SER A 1 434 ? -35.024 -7.982 23.369 1.00 48.69 434 SER A CA 1
ATOM 3385 C C . SER A 1 434 ? -35.612 -7.100 24.462 1.00 48.69 434 SER A C 1
ATOM 3387 O O . SER A 1 434 ? -35.020 -6.928 25.529 1.00 48.69 434 SER A O 1
ATOM 3389 N N . SER A 1 435 ? -36.754 -6.478 24.163 1.00 47.66 435 SER A N 1
ATOM 3390 C CA . SER A 1 435 ? -37.522 -5.701 25.133 1.00 47.66 435 SER A CA 1
ATOM 3391 C C . SER A 1 435 ? -38.825 -6.433 25.404 1.00 47.66 435 SER A C 1
ATOM 3393 O O . SER A 1 435 ? -39.600 -6.689 24.481 1.00 47.66 435 SER A O 1
ATOM 3395 N N . LYS A 1 436 ? -39.060 -6.806 26.662 1.00 64.62 436 LYS A N 1
ATOM 3396 C CA . LYS A 1 436 ? -40.310 -7.440 27.093 1.00 64.62 436 LYS A CA 1
ATOM 3397 C C . LYS A 1 436 ? -40.926 -6.626 28.217 1.00 64.62 436 LYS A C 1
ATOM 3399 O O . LYS A 1 436 ? -40.263 -6.298 29.200 1.00 64.62 436 LYS A O 1
ATOM 3404 N N . SER A 1 437 ? -42.204 -6.296 28.070 1.00 69.00 437 SER A N 1
ATOM 3405 C CA . SER A 1 437 ? -42.999 -5.700 29.136 1.00 69.00 437 SER A CA 1
ATOM 3406 C C . SER A 1 437 ? -43.811 -6.783 29.838 1.00 69.00 437 SER A C 1
ATOM 3408 O O . SER A 1 437 ? -44.436 -7.640 29.212 1.00 69.00 437 SER A O 1
ATOM 3410 N N . HIS A 1 438 ? -43.800 -6.746 31.164 1.00 74.31 438 HIS A N 1
ATOM 3411 C CA . HIS A 1 438 ? -44.596 -7.625 32.005 1.00 74.31 438 HIS A CA 1
ATOM 3412 C C . HIS A 1 438 ? -45.437 -6.783 32.957 1.00 74.31 438 HIS A C 1
ATOM 3414 O O . HIS A 1 438 ? -44.951 -5.824 33.554 1.00 74.31 438 HIS A O 1
ATOM 3420 N N . LYS A 1 439 ? -46.705 -7.165 33.105 1.00 79.00 439 LYS A N 1
ATOM 3421 C CA . LYS A 1 439 ? -47.595 -6.658 34.149 1.00 79.00 439 LYS A CA 1
ATOM 3422 C C . LYS A 1 439 ? -47.601 -7.680 35.276 1.00 79.00 439 LYS A C 1
ATOM 3424 O O . LYS A 1 439 ? -47.992 -8.825 35.063 1.00 79.00 439 LYS A O 1
ATOM 3429 N N . LEU A 1 440 ? -47.122 -7.283 36.446 1.00 79.94 440 LEU A N 1
ATOM 3430 C CA . LEU A 1 440 ? -47.021 -8.141 37.619 1.00 79.94 440 LEU A CA 1
ATOM 3431 C C . LEU A 1 440 ? -48.119 -7.778 38.612 1.00 79.94 440 LEU A C 1
ATOM 3433 O O . LEU A 1 440 ? -48.306 -6.603 38.923 1.00 79.94 440 LEU A O 1
ATOM 3437 N N . ALA A 1 441 ? -48.815 -8.785 39.133 1.00 80.88 441 ALA A N 1
ATOM 3438 C CA . ALA A 1 441 ? -49.707 -8.595 40.267 1.00 80.88 441 ALA A CA 1
ATOM 3439 C C . ALA A 1 441 ? -48.869 -8.414 41.542 1.00 80.88 441 ALA A C 1
ATOM 3441 O O . ALA A 1 441 ? -48.020 -9.251 41.862 1.00 80.88 441 ALA A O 1
ATOM 3442 N N . LEU A 1 442 ? -49.104 -7.312 42.247 1.00 82.94 442 LEU A N 1
ATOM 3443 C CA . LEU A 1 442 ? -48.576 -7.052 43.579 1.00 82.94 442 LEU A CA 1
ATOM 3444 C C . LEU A 1 442 ? -49.600 -7.503 44.609 1.00 82.94 442 LEU A C 1
ATOM 3446 O O . LEU A 1 442 ? -50.778 -7.184 44.474 1.00 82.94 442 LEU A O 1
ATOM 3450 N N . VAL A 1 443 ? -49.132 -8.175 45.653 1.00 88.31 443 VAL A N 1
ATOM 3451 C CA . VAL A 1 443 ? -49.910 -8.467 46.858 1.00 88.31 443 VAL A CA 1
ATOM 3452 C C . VAL A 1 443 ? -49.111 -8.040 48.077 1.00 88.31 443 VAL A C 1
ATOM 3454 O O . VAL A 1 443 ? -47.894 -8.217 48.125 1.00 88.31 443 VAL A O 1
ATOM 3457 N N . GLY A 1 444 ? -49.776 -7.469 49.068 1.00 91.69 444 GLY A N 1
ATOM 3458 C CA . GLY A 1 444 ? -49.087 -6.959 50.237 1.00 91.69 444 GLY A CA 1
ATOM 3459 C C . GLY A 1 444 ? -49.996 -6.624 51.396 1.00 91.69 444 GLY A C 1
ATOM 3460 O O . GLY A 1 444 ? -51.203 -6.861 51.362 1.00 91.69 444 GLY A O 1
ATOM 3461 N N . ALA A 1 445 ? -49.382 -6.083 52.439 1.00 93.19 445 ALA A N 1
ATOM 3462 C CA . ALA A 1 445 ? -50.042 -5.681 53.666 1.00 93.19 445 ALA A CA 1
ATOM 3463 C C . ALA A 1 445 ? -49.607 -4.274 54.073 1.00 93.19 445 ALA A C 1
ATOM 3465 O O . ALA A 1 445 ? -48.472 -3.855 53.827 1.00 93.19 445 ALA A O 1
ATOM 3466 N N . ASN A 1 446 ? -50.514 -3.546 54.714 1.00 93.19 446 ASN A N 1
ATOM 3467 C CA . ASN A 1 446 ? -50.266 -2.216 55.233 1.00 93.19 446 ASN A CA 1
ATOM 3468 C C . ASN A 1 446 ? -50.791 -2.065 56.662 1.00 93.19 446 ASN A C 1
ATOM 3470 O O . ASN A 1 446 ? -51.739 -2.727 57.082 1.00 93.19 446 ASN A O 1
ATOM 3474 N N . PHE A 1 447 ? -50.151 -1.162 57.389 1.00 95.25 447 PHE A N 1
ATOM 3475 C CA . PHE A 1 447 ? -50.497 -0.766 58.738 1.00 95.25 447 PHE A CA 1
ATOM 3476 C C . PHE A 1 447 ? -50.538 0.758 58.804 1.00 95.25 447 PHE A C 1
ATOM 3478 O O . PHE A 1 447 ? -49.588 1.414 58.367 1.00 95.25 447 PHE A O 1
ATOM 3485 N N . LYS A 1 448 ? -51.614 1.317 59.361 1.00 95.62 448 LYS A N 1
ATOM 3486 C CA . LYS A 1 448 ? -51.741 2.743 59.666 1.00 95.62 448 LYS A CA 1
ATOM 3487 C C . LYS A 1 448 ? -51.945 2.948 61.157 1.00 95.62 448 LYS A C 1
ATOM 3489 O O . LYS A 1 448 ? -52.731 2.245 61.787 1.00 95.62 448 LYS A O 1
ATOM 3494 N N . LEU A 1 449 ? -51.307 3.984 61.677 1.00 96.00 449 LEU A N 1
ATOM 3495 C CA . LEU A 1 449 ? -51.545 4.508 63.014 1.00 96.00 449 LEU A CA 1
ATOM 3496 C C . LEU A 1 449 ? -51.725 6.012 62.895 1.00 96.00 449 LEU A C 1
ATOM 3498 O O . LEU A 1 449 ? -50.871 6.692 62.325 1.00 96.00 449 LEU A O 1
ATOM 3502 N N . GLY A 1 450 ? -52.820 6.536 63.425 1.00 95.69 450 GLY A N 1
ATOM 3503 C CA . GLY A 1 450 ? -53.114 7.949 63.277 1.00 95.69 450 GLY A CA 1
ATOM 3504 C C . GLY A 1 450 ? -54.154 8.466 64.242 1.00 95.69 450 GLY A C 1
ATOM 3505 O O . GLY A 1 450 ? -54.600 7.770 65.149 1.00 95.69 450 GLY A O 1
ATOM 3506 N N . TYR A 1 451 ? -54.540 9.711 64.015 1.00 95.06 451 TYR A N 1
ATOM 3507 C CA . TYR A 1 451 ? -55.604 10.384 64.733 1.00 95.06 451 TYR A CA 1
ATOM 3508 C C . TYR A 1 451 ? -56.581 10.978 63.727 1.00 95.06 451 TYR A C 1
ATOM 3510 O O . TYR A 1 451 ? -56.166 11.567 62.726 1.00 95.06 451 TYR A O 1
ATOM 3518 N N . GLN A 1 452 ? -57.874 10.818 63.987 1.00 94.25 452 GLN A N 1
ATOM 3519 C CA . GLN A 1 452 ? -58.930 11.437 63.196 1.00 94.25 452 GLN A CA 1
ATOM 3520 C C . GLN A 1 452 ? -59.789 12.339 64.079 1.00 94.25 452 GLN A C 1
ATOM 3522 O O . GLN A 1 452 ? -60.189 11.951 65.174 1.00 94.25 452 GLN A O 1
ATOM 3527 N N . GLN A 1 453 ? -60.074 13.543 63.588 1.00 93.50 453 GLN A N 1
ATOM 3528 C CA . GLN A 1 453 ? -60.867 14.555 64.272 1.00 93.50 453 GLN A CA 1
ATOM 3529 C C . GLN A 1 453 ? -62.101 14.886 63.442 1.00 93.50 453 GLN A C 1
ATOM 3531 O O . GLN A 1 453 ? -61.987 15.492 62.377 1.00 93.50 453 GLN A O 1
ATOM 3536 N N . TYR A 1 454 ? -63.279 14.536 63.953 1.00 89.94 454 TYR A N 1
ATOM 3537 C CA . TYR A 1 454 ? -64.549 15.019 63.421 1.00 89.94 454 TYR A CA 1
ATOM 3538 C C . TYR A 1 454 ? -64.809 16.432 63.929 1.00 89.94 454 TYR A C 1
ATOM 3540 O O . TYR A 1 454 ? -64.750 16.694 65.132 1.00 89.94 454 TYR A O 1
ATOM 3548 N N . PHE A 1 455 ? -65.104 17.333 62.998 1.00 87.69 455 PHE A N 1
ATOM 3549 C CA . PHE A 1 455 ? -65.513 18.705 63.299 1.00 87.69 455 PHE A CA 1
ATOM 3550 C C . PHE A 1 455 ? -67.031 18.820 63.430 1.00 87.69 455 PHE A C 1
ATOM 3552 O O . PHE A 1 455 ? -67.533 19.681 64.144 1.00 87.69 455 PHE A O 1
ATOM 3559 N N . ASN A 1 456 ? -67.756 17.929 62.756 1.00 84.06 456 ASN A N 1
ATOM 3560 C CA . ASN A 1 456 ? -69.191 17.731 62.896 1.00 84.06 456 ASN A CA 1
ATOM 3561 C C . ASN A 1 456 ? -69.538 16.266 62.566 1.00 84.06 456 ASN A C 1
ATOM 3563 O O . ASN A 1 456 ? -68.652 15.440 62.351 1.00 84.06 456 ASN A O 1
ATOM 3567 N N . ARG A 1 457 ? -70.830 15.923 62.519 1.00 80.06 457 ARG A N 1
ATOM 3568 C CA . ARG A 1 457 ? -71.293 14.545 62.260 1.00 80.06 457 ARG A CA 1
ATOM 3569 C C . ARG A 1 457 ? -71.005 14.026 60.840 1.00 80.06 457 ARG A C 1
ATOM 3571 O O . ARG A 1 457 ? -71.205 12.839 60.609 1.00 80.06 457 ARG A O 1
ATOM 3578 N N . TYR A 1 458 ? -70.548 14.882 59.925 1.00 83.31 458 TYR A N 1
ATOM 3579 C CA . TYR A 1 458 ? -70.336 14.559 58.512 1.00 83.31 458 TYR A CA 1
ATOM 3580 C C . TYR A 1 458 ? -68.875 14.701 58.074 1.00 83.31 458 TYR A C 1
ATOM 3582 O O . TYR A 1 458 ? -68.446 13.969 57.197 1.00 83.31 458 TYR A O 1
ATOM 3590 N N . PHE A 1 459 ? -68.101 15.620 58.654 1.00 90.06 459 PHE A N 1
ATOM 3591 C CA . PHE A 1 459 ? -66.769 15.982 58.173 1.00 90.06 459 PHE A CA 1
ATOM 3592 C C . PHE A 1 459 ? -65.681 15.773 59.228 1.00 90.06 459 PHE A C 1
ATOM 3594 O O . PHE A 1 459 ? -65.807 16.225 60.373 1.00 90.06 459 PHE A O 1
ATOM 3601 N N . ALA A 1 460 ? -64.575 15.155 58.809 1.00 91.75 460 ALA A N 1
ATOM 3602 C CA . ALA A 1 460 ? -63.387 14.965 59.629 1.00 91.75 460 ALA A CA 1
ATOM 3603 C C . ALA A 1 460 ? -62.084 15.097 58.836 1.00 91.75 460 ALA A C 1
ATOM 3605 O O . ALA A 1 460 ? -62.055 14.940 57.616 1.00 91.75 460 ALA A O 1
ATOM 3606 N N . LEU A 1 461 ? -60.993 15.326 59.565 1.00 95.00 461 LEU A N 1
ATOM 3607 C CA . LEU A 1 461 ? -59.628 15.217 59.054 1.00 95.00 461 LEU A CA 1
ATOM 3608 C C . LEU A 1 461 ? -58.882 14.117 59.805 1.00 95.00 461 LEU A C 1
ATOM 3610 O O . LEU A 1 461 ? -58.964 14.037 61.030 1.00 95.00 461 LEU A O 1
ATOM 3614 N N . ALA A 1 462 ? -58.142 13.291 59.074 1.00 94.56 462 ALA A N 1
ATOM 3615 C CA . ALA A 1 462 ? -57.308 12.230 59.617 1.00 94.56 462 ALA A CA 1
ATOM 3616 C C . ALA A 1 462 ? -55.849 12.427 59.210 1.00 94.56 462 ALA A C 1
ATOM 3618 O O . ALA A 1 462 ? -55.567 12.710 58.048 1.00 94.56 462 ALA A O 1
ATOM 3619 N N . TYR A 1 463 ? -54.934 12.223 60.155 1.00 95.94 463 TYR A N 1
ATOM 3620 C CA . TYR A 1 463 ? -53.490 12.237 59.929 1.00 95.94 463 TYR A CA 1
ATOM 3621 C C . TYR A 1 463 ? -52.888 10.947 60.469 1.00 95.94 463 TYR A C 1
ATOM 3623 O O . TYR A 1 463 ? -53.215 10.535 61.583 1.00 9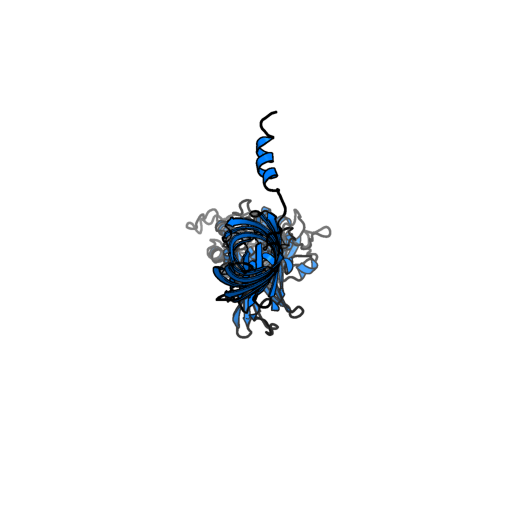5.94 463 TYR A O 1
ATOM 3631 N N . TYR A 1 464 ? -52.023 10.295 59.697 1.00 96.56 464 TYR A N 1
ATOM 3632 C CA . TYR A 1 464 ? -51.487 8.985 60.064 1.00 96.56 464 TYR A CA 1
ATOM 3633 C C . TYR A 1 464 ? -50.075 8.746 59.548 1.00 96.56 464 TYR A C 1
ATOM 3635 O O . TYR A 1 464 ? -49.666 9.292 58.526 1.00 96.56 464 TYR A O 1
ATOM 3643 N N . ALA A 1 465 ? -49.359 7.863 60.239 1.00 96.25 465 ALA A N 1
ATOM 3644 C CA . ALA A 1 465 ? -48.186 7.177 59.727 1.00 96.25 465 ALA A CA 1
ATOM 3645 C C . ALA A 1 465 ? -48.602 5.839 59.099 1.00 96.25 465 ALA A C 1
ATOM 3647 O O . ALA A 1 465 ? -49.552 5.198 59.551 1.00 96.25 465 ALA A O 1
ATOM 3648 N N . LEU A 1 466 ? -47.888 5.420 58.057 1.00 94.81 466 LEU A N 1
ATOM 3649 C CA . LEU A 1 466 ? -48.127 4.186 57.314 1.00 94.81 466 LEU A CA 1
ATOM 3650 C C . LEU A 1 466 ? -46.822 3.403 57.171 1.00 94.81 466 LEU A C 1
ATOM 3652 O O . LEU A 1 466 ? -45.803 3.959 56.760 1.00 94.81 466 LEU A O 1
ATOM 3656 N N . VAL A 1 467 ? -46.895 2.093 57.398 1.00 93.75 467 VAL A N 1
ATOM 3657 C CA . VAL A 1 467 ? -45.891 1.126 56.940 1.00 93.75 467 VAL A CA 1
ATOM 3658 C C . VAL A 1 467 ? -46.574 0.119 56.022 1.00 93.75 467 VAL A C 1
ATOM 3660 O O . VAL A 1 467 ? -47.676 -0.342 56.314 1.00 93.75 467 VAL A O 1
ATOM 3663 N N . LYS A 1 468 ? -45.941 -0.226 54.902 1.00 92.75 468 LYS A N 1
ATOM 3664 C CA . LYS A 1 468 ? -46.457 -1.215 53.952 1.00 92.75 468 LYS A CA 1
ATOM 3665 C C . LYS A 1 468 ? -45.367 -2.132 53.422 1.00 92.75 468 LYS A C 1
ATOM 3667 O O . LYS A 1 468 ? -44.213 -1.725 53.286 1.00 92.75 468 LYS A O 1
ATOM 3672 N N . TYR A 1 469 ? -45.755 -3.353 53.084 1.00 92.00 469 TYR A N 1
ATOM 3673 C CA . TYR A 1 469 ? -44.908 -4.341 52.435 1.00 92.00 469 TYR A CA 1
ATOM 3674 C C . TYR A 1 469 ? -45.654 -4.969 51.264 1.00 92.00 469 TYR A C 1
ATOM 3676 O O . TYR A 1 469 ? -46.745 -5.496 51.463 1.00 92.00 469 TYR A O 1
ATOM 3684 N N . ASN A 1 470 ? -45.045 -4.954 50.078 1.00 90.00 470 ASN A N 1
ATOM 3685 C CA . ASN A 1 470 ? -45.583 -5.600 48.884 1.00 90.00 470 ASN A CA 1
ATOM 3686 C C . ASN A 1 470 ? -44.601 -6.603 48.296 1.00 90.00 470 ASN A C 1
ATOM 3688 O O . ASN A 1 470 ? -43.384 -6.395 48.282 1.00 90.00 470 ASN A O 1
ATOM 3692 N N . TYR A 1 471 ? -45.176 -7.658 47.742 1.00 88.56 471 TYR A N 1
ATOM 3693 C CA . TYR A 1 471 ? -44.499 -8.752 47.082 1.00 88.56 471 TYR A CA 1
ATOM 3694 C C . TYR A 1 471 ? -45.087 -8.955 45.683 1.00 88.56 471 TYR A C 1
ATOM 3696 O O . TYR A 1 471 ? -46.304 -9.003 45.504 1.00 88.56 471 TYR A O 1
ATOM 3704 N N . ALA A 1 472 ? -44.216 -9.117 44.689 1.00 85.56 472 ALA A N 1
ATOM 3705 C CA . ALA A 1 472 ? -44.590 -9.602 43.364 1.00 85.56 472 ALA A CA 1
ATOM 3706 C C . ALA A 1 472 ? -43.663 -10.737 42.932 1.00 85.56 472 ALA A C 1
ATOM 3708 O O . ALA A 1 472 ? -42.433 -10.624 42.990 1.00 85.56 472 ALA A O 1
ATOM 3709 N N . LYS A 1 473 ? -44.262 -11.821 42.431 1.00 81.12 473 LYS A N 1
ATOM 3710 C CA . LYS A 1 473 ? -43.531 -12.903 41.770 1.00 81.12 473 LYS A CA 1
ATOM 3711 C C . LYS A 1 473 ? -43.285 -12.516 40.315 1.00 81.12 473 LYS A C 1
ATOM 3713 O O . LYS A 1 473 ? -44.226 -12.222 39.584 1.00 81.12 473 LYS A O 1
ATOM 3718 N N . ALA A 1 474 ? -42.024 -12.540 39.896 1.00 72.50 474 ALA A N 1
ATOM 3719 C CA . ALA A 1 474 ? -41.608 -12.152 38.552 1.00 72.50 474 ALA A CA 1
ATOM 3720 C C . ALA A 1 474 ? -40.953 -13.352 37.839 1.00 72.50 474 ALA A C 1
ATOM 3722 O O . ALA A 1 474 ? -40.034 -13.940 38.416 1.00 72.50 474 ALA A O 1
ATOM 3723 N N . PRO A 1 475 ? -41.366 -13.712 36.606 1.00 61.97 475 PRO A N 1
ATOM 3724 C CA . PRO A 1 475 ? -40.868 -14.904 35.909 1.00 61.97 475 PRO A CA 1
ATOM 3725 C C . PRO A 1 475 ? -39.337 -14.977 35.759 1.00 61.97 475 PRO A C 1
ATOM 3727 O O . PRO A 1 475 ? -38.761 -16.036 35.976 1.00 61.97 475 PRO A O 1
ATOM 3730 N N . MET A 1 476 ? -38.673 -13.857 35.444 1.00 58.25 476 MET A N 1
ATOM 3731 C CA . MET A 1 476 ? -37.221 -13.794 35.175 1.00 58.25 476 MET A CA 1
ATOM 3732 C C . MET A 1 476 ? -36.386 -13.343 36.394 1.00 58.25 476 MET A C 1
ATOM 3734 O O . MET A 1 476 ? -35.241 -13.747 36.564 1.00 58.25 476 MET A O 1
ATOM 3738 N N . ILE A 1 477 ? -36.967 -12.536 37.290 1.00 62.16 477 ILE A N 1
ATOM 3739 C CA . ILE A 1 477 ? -36.272 -11.863 38.414 1.00 62.16 477 ILE A CA 1
ATOM 3740 C C . ILE A 1 477 ? -36.465 -12.617 39.750 1.00 62.16 477 ILE A C 1
ATOM 3742 O O . ILE A 1 477 ? -35.927 -12.236 40.792 1.00 62.16 477 ILE A O 1
ATOM 3746 N N . LYS A 1 478 ? -37.226 -13.721 39.724 1.00 71.44 478 LYS A N 1
ATOM 3747 C CA . LYS A 1 478 ? -37.723 -14.514 40.864 1.00 71.44 478 LYS A CA 1
ATOM 3748 C C . LYS A 1 478 ? -38.711 -13.754 41.755 1.00 71.44 478 LYS A C 1
ATOM 3750 O O . LYS A 1 478 ? -39.843 -14.208 41.909 1.00 71.44 478 LYS A O 1
ATOM 3755 N N . GLN A 1 479 ? -38.324 -12.610 42.323 1.00 83.06 479 GLN A N 1
ATOM 3756 C CA . GLN A 1 479 ? -39.166 -11.839 43.246 1.00 83.06 479 GLN A CA 1
ATOM 3757 C C . GLN A 1 479 ? -38.796 -10.353 43.316 1.00 83.06 479 GLN A C 1
ATOM 3759 O O . GLN A 1 479 ? -37.621 -9.992 43.232 1.00 83.06 479 GLN A O 1
ATOM 3764 N N . ILE A 1 480 ? -39.806 -9.511 43.532 1.00 84.19 480 ILE A N 1
ATOM 3765 C CA . ILE A 1 480 ? -39.669 -8.087 43.850 1.00 84.19 480 ILE A CA 1
ATOM 3766 C C . ILE A 1 480 ? -40.266 -7.865 45.237 1.00 84.19 480 ILE A C 1
ATOM 3768 O O . ILE A 1 480 ? -41.437 -8.169 45.464 1.00 84.19 480 ILE A O 1
ATOM 3772 N N . ASN A 1 481 ? -39.458 -7.324 46.148 1.00 88.56 481 ASN A N 1
ATOM 3773 C CA . ASN A 1 481 ? -39.883 -6.947 47.493 1.00 88.56 481 ASN A CA 1
ATOM 3774 C C . ASN A 1 481 ? -39.906 -5.426 47.615 1.00 88.56 481 ASN A C 1
ATOM 3776 O O . ASN A 1 481 ? -38.914 -4.77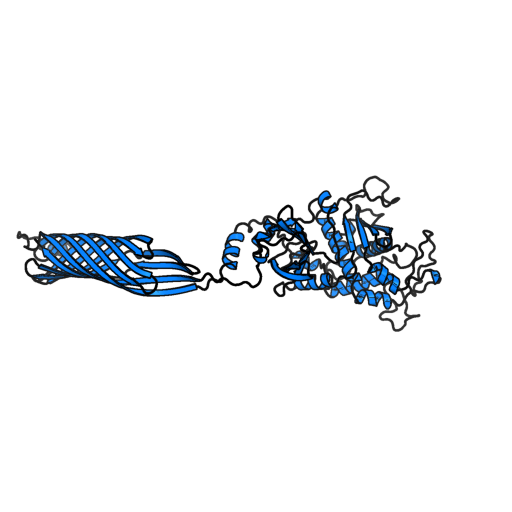7 47.286 1.00 88.56 481 ASN A O 1
ATOM 3780 N N . GLN A 1 482 ? -40.994 -4.863 48.128 1.00 89.88 482 GLN A N 1
ATOM 3781 C CA . GLN A 1 482 ? -41.133 -3.432 48.368 1.00 89.88 482 GLN A CA 1
ATOM 3782 C C . GLN A 1 482 ? -41.482 -3.183 49.833 1.00 89.88 482 GLN A C 1
ATOM 3784 O O . GLN A 1 482 ? -42.455 -3.734 50.333 1.00 89.88 482 GLN A O 1
ATOM 3789 N N . ILE A 1 483 ? -40.734 -2.306 50.498 1.00 90.50 483 ILE A N 1
ATOM 3790 C CA . ILE A 1 483 ? -41.068 -1.789 51.831 1.00 90.50 483 ILE A CA 1
ATOM 3791 C C . ILE A 1 483 ? -41.323 -0.293 51.698 1.00 90.50 483 ILE A C 1
ATOM 3793 O O . ILE A 1 483 ? -40.487 0.417 51.149 1.00 90.50 483 ILE A O 1
ATOM 3797 N N . GLY A 1 484 ? -42.468 0.186 52.173 1.00 91.00 484 GLY A N 1
ATOM 3798 C CA . GLY A 1 484 ? -42.838 1.597 52.163 1.00 91.00 484 GLY A CA 1
ATOM 3799 C C . GLY A 1 484 ? -43.086 2.121 53.569 1.00 91.00 484 GLY A C 1
ATOM 3800 O O . GLY A 1 484 ? -43.756 1.463 54.359 1.00 91.00 484 GLY A O 1
ATOM 3801 N N . VAL A 1 485 ? -42.584 3.316 53.862 1.00 93.06 485 VAL A N 1
ATOM 3802 C CA . VAL A 1 485 ? -42.869 4.061 55.093 1.00 93.06 485 VAL A CA 1
ATOM 3803 C C . VAL A 1 485 ? -43.290 5.470 54.707 1.00 93.06 485 VAL A C 1
ATOM 3805 O O . VAL A 1 485 ? -42.725 6.056 53.784 1.00 93.06 485 VAL A O 1
ATOM 3808 N N . GLY A 1 486 ? -44.287 6.026 55.382 1.00 94.62 486 GLY A N 1
ATOM 3809 C CA . GLY A 1 486 ? -44.728 7.374 55.070 1.00 94.62 486 GLY A CA 1
ATOM 3810 C C . GLY A 1 486 ? -45.789 7.926 55.998 1.00 94.62 486 GLY A C 1
ATOM 3811 O O . GLY A 1 486 ? -46.097 7.344 57.036 1.00 94.62 486 GLY A O 1
ATOM 3812 N N . VAL A 1 487 ? -46.340 9.066 55.598 1.00 96.00 487 VAL A N 1
ATOM 3813 C CA . VAL A 1 487 ? -47.366 9.804 56.339 1.00 96.00 487 VAL A CA 1
ATOM 3814 C C . VAL A 1 487 ? -48.460 10.279 55.391 1.00 96.00 487 VAL A C 1
ATOM 3816 O O . VAL A 1 487 ? -48.195 10.534 54.216 1.00 96.00 487 VAL A O 1
ATOM 3819 N N . GLY A 1 488 ? -49.690 10.389 55.881 1.00 96.00 488 GLY A N 1
ATOM 3820 C CA . GLY A 1 488 ? -50.836 10.796 55.075 1.00 96.00 488 GLY A CA 1
ATOM 3821 C C . GLY A 1 488 ? -51.810 11.696 55.813 1.00 96.00 488 GLY A C 1
ATOM 3822 O O . GLY A 1 488 ? -51.864 11.701 57.044 1.00 96.00 488 GLY A O 1
ATOM 3823 N N . ALA A 1 489 ? -52.567 12.452 55.021 1.00 96.38 489 ALA A N 1
ATOM 3824 C CA . ALA A 1 489 ? -53.663 13.295 55.462 1.00 96.38 489 ALA A CA 1
ATOM 3825 C C . ALA A 1 489 ? -54.897 13.023 54.592 1.00 96.38 489 ALA A C 1
ATOM 3827 O O . ALA A 1 489 ? -54.808 13.032 53.362 1.00 96.38 489 ALA A O 1
ATOM 3828 N N . GLU A 1 490 ? -56.041 12.781 55.224 1.00 95.81 490 GLU A N 1
ATOM 3829 C CA . GLU A 1 490 ? -57.306 12.446 54.566 1.00 95.81 490 GLU A CA 1
ATOM 3830 C C . GLU A 1 490 ? -58.440 13.332 55.087 1.00 95.81 490 GLU A C 1
ATOM 3832 O O . GLU A 1 490 ? -58.579 13.560 56.287 1.00 95.81 490 GLU A O 1
ATOM 3837 N N . MET A 1 491 ? -59.283 13.794 54.171 1.00 95.25 491 MET A N 1
ATOM 3838 C CA . MET A 1 491 ? -60.608 14.332 54.445 1.00 95.25 491 MET A CA 1
ATOM 3839 C C . MET A 1 491 ? -61.606 13.179 54.450 1.00 95.25 491 MET A C 1
ATOM 3841 O O . MET A 1 491 ? -61.644 12.394 53.503 1.00 95.25 491 MET A O 1
ATOM 3845 N N . LEU A 1 492 ? -62.422 13.091 55.495 1.00 93.38 492 LEU A N 1
ATOM 3846 C CA . LEU A 1 492 ? -63.502 12.116 55.621 1.00 93.38 492 LEU A CA 1
ATOM 3847 C C . LEU A 1 492 ? -64.841 12.846 55.491 1.00 93.38 492 LEU A C 1
ATOM 3849 O O . LEU A 1 492 ? -65.052 13.870 56.144 1.00 93.38 492 LEU A O 1
ATOM 3853 N N . LEU A 1 493 ? -65.734 12.309 54.662 1.00 90.75 493 LEU A N 1
ATOM 3854 C CA . LEU A 1 493 ? -67.102 12.785 54.475 1.00 90.75 493 LEU A CA 1
ATOM 3855 C C . LEU A 1 493 ? -68.073 11.618 54.671 1.00 90.75 493 LEU A C 1
ATOM 3857 O O . LEU A 1 493 ? -68.248 10.781 53.788 1.00 90.75 493 LEU A O 1
ATOM 3861 N N . ASP A 1 494 ? -68.702 11.559 55.836 1.00 89.31 494 ASP A N 1
ATOM 3862 C CA . ASP A 1 494 ? -69.702 10.557 56.183 1.00 89.31 494 ASP A CA 1
ATOM 3863 C C . ASP A 1 494 ? -71.090 11.006 55.703 1.00 89.31 494 ASP A C 1
ATOM 3865 O O . ASP A 1 494 ? -71.557 12.089 56.046 1.00 89.31 494 ASP A O 1
ATOM 3869 N N . PHE A 1 495 ? -71.776 10.161 54.928 1.00 87.81 495 PHE A N 1
ATOM 3870 C CA . PHE A 1 495 ? -73.148 10.421 54.466 1.00 87.81 495 PHE A CA 1
ATOM 3871 C C . PHE A 1 495 ? -74.193 9.812 55.402 1.00 87.81 495 PHE A C 1
ATOM 3873 O O . PHE A 1 495 ? -75.309 10.311 55.521 1.00 87.81 495 PHE A O 1
ATOM 3880 N N . THR A 1 496 ? -73.841 8.710 56.068 1.00 85.38 496 THR A N 1
ATOM 3881 C CA . THR A 1 496 ? -74.703 8.029 57.037 1.00 85.38 496 THR A CA 1
ATOM 3882 C C . THR A 1 496 ? -73.905 7.613 58.267 1.00 85.38 496 THR A C 1
ATOM 3884 O O . THR A 1 496 ? -72.674 7.623 58.282 1.00 85.38 496 THR A O 1
ATOM 3887 N N . LYS A 1 497 ? -74.603 7.123 59.298 1.00 81.19 497 LYS A N 1
ATOM 3888 C CA . LYS A 1 497 ? -73.955 6.496 60.458 1.00 81.19 497 LYS A CA 1
ATOM 3889 C C . LYS A 1 497 ? -73.146 5.240 60.108 1.00 81.19 497 LYS A C 1
ATOM 3891 O O . LYS A 1 497 ? -72.434 4.769 60.979 1.00 81.19 497 LYS A O 1
ATOM 3896 N N . SER A 1 498 ? -73.210 4.681 58.907 1.00 85.69 498 SER A N 1
ATOM 3897 C CA . SER A 1 498 ? -72.460 3.460 58.577 1.00 85.69 498 SER A CA 1
ATOM 3898 C C . SER A 1 498 ? -71.629 3.574 57.311 1.00 85.69 498 SER A C 1
ATOM 3900 O O . SER A 1 498 ? -70.939 2.617 56.983 1.00 85.69 498 SER A O 1
ATOM 3902 N N . PHE A 1 499 ? -71.663 4.713 56.621 1.00 88.62 499 PHE A N 1
ATOM 3903 C CA . PHE A 1 499 ? -71.048 4.867 55.309 1.00 88.62 499 PHE A CA 1
ATOM 3904 C C . PHE A 1 499 ? -70.550 6.292 55.074 1.00 88.62 499 PHE A C 1
ATOM 3906 O O . PHE A 1 499 ? -71.286 7.258 55.307 1.00 88.62 499 PHE A O 1
ATOM 3913 N N . GLY A 1 500 ? -69.339 6.393 54.539 1.00 90.12 500 GLY A N 1
ATOM 3914 C CA . GLY A 1 500 ? -68.711 7.638 54.124 1.00 90.12 500 GLY A CA 1
ATOM 3915 C C . GLY A 1 500 ? -67.689 7.430 53.019 1.00 90.12 500 GLY A C 1
ATOM 3916 O O . GLY A 1 500 ? -67.374 6.302 52.641 1.00 90.12 500 GLY A O 1
ATOM 3917 N N . ILE A 1 501 ? -67.156 8.534 52.515 1.00 92.56 501 ILE A N 1
ATOM 3918 C CA . ILE A 1 501 ? -66.021 8.566 51.596 1.00 92.56 501 ILE A CA 1
ATOM 3919 C C . ILE A 1 501 ? -64.818 9.199 52.278 1.00 92.56 501 ILE A C 1
ATOM 3921 O O . ILE A 1 501 ? -64.943 9.956 53.241 1.00 92.56 501 ILE A O 1
ATOM 3925 N N . PHE A 1 502 ? -63.642 8.910 51.748 1.00 94.44 502 PHE A N 1
ATOM 3926 C CA . PHE A 1 502 ? -62.426 9.611 52.113 1.00 94.44 502 PHE A CA 1
ATOM 3927 C C . PHE A 1 502 ? -61.639 9.994 50.872 1.00 94.44 502 PHE A C 1
ATOM 3929 O O . PHE A 1 502 ? -61.684 9.300 49.854 1.00 94.44 502 PHE A O 1
ATOM 3936 N N . MET A 1 503 ? -60.911 11.100 50.966 1.00 94.69 503 MET A N 1
ATOM 3937 C CA . MET A 1 503 ? -59.978 11.544 49.938 1.00 94.69 503 MET A CA 1
ATOM 3938 C C . MET A 1 503 ? -58.807 12.288 50.568 1.00 94.69 503 MET A C 1
ATOM 3940 O O . MET A 1 503 ? -58.980 13.022 51.535 1.00 94.69 503 MET A O 1
ATOM 3944 N N . GLY A 1 504 ? -57.609 12.117 50.032 1.00 94.88 504 GLY A N 1
ATOM 3945 C CA . GLY A 1 504 ? -56.413 12.675 50.636 1.00 94.88 504 GLY A CA 1
ATOM 3946 C C . GLY A 1 504 ? -55.151 12.422 49.835 1.00 94.88 504 GLY A C 1
ATOM 3947 O O . GLY A 1 504 ? -55.183 11.970 48.688 1.00 94.88 504 GLY A O 1
ATOM 3948 N N . ALA A 1 505 ? -54.025 12.709 50.473 1.00 95.06 505 ALA A N 1
ATOM 3949 C CA . ALA A 1 505 ? -52.703 12.468 49.924 1.00 95.06 505 ALA A CA 1
ATOM 3950 C C . ALA A 1 505 ? -51.794 11.845 50.984 1.00 95.06 505 ALA A C 1
ATOM 3952 O O . ALA A 1 505 ? -51.906 12.136 52.177 1.00 95.06 505 ALA A O 1
ATOM 3953 N N . ARG A 1 506 ? -50.863 11.002 50.540 1.00 93.69 506 ARG A N 1
ATOM 3954 C CA . ARG A 1 506 ? -49.820 10.428 51.393 1.00 93.69 506 ARG A CA 1
ATOM 3955 C C . ARG A 1 506 ? -48.454 10.540 50.737 1.00 93.69 506 ARG A C 1
ATOM 3957 O O . ARG A 1 506 ? -48.305 10.229 49.561 1.00 93.69 506 ARG A O 1
ATOM 3964 N N . ALA A 1 507 ? -47.459 10.959 51.506 1.00 93.00 507 ALA A N 1
ATOM 3965 C CA . ALA A 1 507 ? -46.064 10.942 51.097 1.00 93.00 507 ALA A CA 1
ATOM 3966 C C . ALA A 1 507 ? -45.445 9.609 51.525 1.00 93.00 507 ALA A C 1
ATOM 3968 O O . ALA A 1 507 ? -45.528 9.235 52.695 1.00 93.00 507 ALA A O 1
ATOM 3969 N N . LEU A 1 508 ? -44.839 8.889 50.583 1.00 91.56 508 LEU A N 1
ATOM 3970 C CA . LEU A 1 508 ? -44.256 7.569 50.800 1.00 91.56 508 LEU A CA 1
ATOM 3971 C C . LEU A 1 508 ? -42.797 7.544 50.375 1.00 91.56 508 LEU A C 1
ATOM 3973 O O . LEU A 1 508 ? -42.472 7.891 49.243 1.00 91.56 508 LEU A O 1
ATOM 3977 N N . TYR A 1 509 ? -41.946 7.015 51.244 1.00 90.69 509 TYR A N 1
ATOM 3978 C CA . TYR A 1 509 ? -40.612 6.555 50.902 1.00 90.69 509 TYR A CA 1
ATOM 3979 C C . TYR A 1 509 ? -40.637 5.033 50.753 1.00 90.69 509 TYR A C 1
ATOM 3981 O O . TYR A 1 509 ? -40.981 4.320 51.696 1.00 90.69 509 TYR A O 1
ATOM 3989 N N . LYS A 1 510 ? -40.314 4.520 49.564 1.00 88.81 510 LYS A N 1
ATOM 3990 C CA . LYS A 1 510 ? -40.369 3.092 49.232 1.00 88.81 510 LYS A CA 1
ATOM 3991 C C . LYS A 1 510 ? -38.975 2.587 48.864 1.00 88.81 510 LYS A C 1
ATOM 3993 O O . LYS A 1 510 ? -38.275 3.203 48.066 1.00 88.81 510 LYS A O 1
ATOM 3998 N N . ARG A 1 511 ? -38.600 1.427 49.394 1.00 87.31 511 ARG A N 1
ATOM 3999 C CA . ARG A 1 511 ? -37.400 0.673 49.030 1.00 87.31 511 ARG A CA 1
ATOM 4000 C C . ARG A 1 511 ? -37.798 -0.593 48.287 1.00 87.31 511 ARG A C 1
ATOM 4002 O O . ARG A 1 511 ? -38.488 -1.444 48.842 1.00 87.31 511 ARG A O 1
ATOM 4009 N N . TYR A 1 512 ? -37.330 -0.716 47.054 1.00 84.94 512 TYR A N 1
ATOM 4010 C CA . TYR A 1 512 ? -37.466 -1.894 46.209 1.00 84.94 512 TYR A CA 1
ATOM 4011 C C . TYR A 1 512 ? -36.197 -2.735 46.267 1.00 84.94 512 TYR A C 1
ATOM 4013 O O . TYR A 1 512 ? -35.104 -2.222 46.039 1.00 84.94 512 TYR A O 1
ATOM 4021 N N . THR A 1 513 ? -36.341 -4.032 46.517 1.00 81.25 513 THR A N 1
ATOM 4022 C CA . THR A 1 513 ? -35.250 -5.006 46.487 1.00 81.25 513 THR A CA 1
ATOM 4023 C C . THR A 1 513 ? -35.517 -6.024 45.385 1.00 81.25 513 THR A C 1
ATOM 4025 O O . THR A 1 513 ? -36.476 -6.796 45.469 1.00 81.25 513 THR A O 1
ATOM 4028 N N . LEU A 1 514 ? -34.655 -6.037 44.365 1.00 79.00 514 LEU A N 1
ATOM 4029 C CA . LEU A 1 514 ? -34.679 -6.992 43.252 1.00 79.00 514 LEU A CA 1
ATOM 4030 C C . LEU A 1 514 ? -33.240 -7.333 42.834 1.00 79.00 514 LEU A C 1
ATOM 4032 O O . LEU A 1 514 ? -32.359 -6.484 42.924 1.00 79.00 514 LEU A O 1
ATOM 4036 N N . LEU A 1 515 ? -32.970 -8.579 42.426 1.00 69.12 515 LEU A N 1
ATOM 4037 C CA . LEU A 1 515 ? -31.620 -9.051 42.039 1.00 69.12 515 LEU A CA 1
ATOM 4038 C C . LEU A 1 515 ? -30.496 -8.694 43.043 1.00 69.12 515 LEU A C 1
ATOM 4040 O O . LEU A 1 515 ? -29.379 -8.375 42.649 1.00 69.12 515 LEU A O 1
ATOM 4044 N N . LYS A 1 516 ? -30.790 -8.741 44.352 1.00 70.12 516 LYS A N 1
ATOM 4045 C CA . LYS A 1 516 ? -29.888 -8.327 45.455 1.00 70.12 516 LYS A CA 1
ATOM 4046 C C . LYS A 1 516 ? -29.467 -6.845 45.442 1.00 70.12 516 LYS A C 1
ATOM 4048 O O . LYS A 1 516 ? -28.642 -6.453 46.260 1.00 70.12 516 LYS A O 1
ATOM 4053 N N . GLN A 1 517 ? -30.051 -6.016 44.582 1.00 67.25 517 GLN A N 1
ATOM 4054 C CA . GLN A 1 517 ? -29.861 -4.567 44.572 1.00 67.25 517 GLN A CA 1
ATOM 4055 C C . GLN A 1 517 ? -31.067 -3.877 45.215 1.00 67.25 517 GLN A C 1
ATOM 4057 O O . GLN A 1 517 ? -32.195 -4.370 45.151 1.00 67.25 517 GLN A O 1
ATOM 4062 N N . SER A 1 518 ? -30.822 -2.746 45.875 1.00 76.81 518 SER A N 1
ATOM 4063 C CA . SER A 1 518 ? -31.861 -1.920 46.493 1.00 76.81 518 SER A CA 1
ATOM 4064 C C . SER A 1 518 ? -31.971 -0.589 45.766 1.00 76.81 518 SER A C 1
ATOM 4066 O O . SER A 1 518 ? -30.958 0.075 45.570 1.00 76.81 518 SER A O 1
ATOM 4068 N N . GLN A 1 519 ? -33.191 -0.190 45.420 1.00 73.69 519 GLN A N 1
ATOM 4069 C CA . GLN A 1 519 ? -33.498 1.139 44.902 1.00 73.69 519 GLN A CA 1
ATOM 4070 C C . GLN A 1 519 ? -34.522 1.823 45.791 1.00 73.69 519 GLN A C 1
ATOM 4072 O O . GLN A 1 519 ? -35.494 1.204 46.220 1.00 73.69 519 GLN A O 1
ATOM 4077 N N . ASN A 1 520 ? -34.310 3.109 46.038 1.00 83.56 520 ASN A N 1
ATOM 4078 C CA . ASN A 1 520 ? -35.187 3.912 46.873 1.00 83.56 520 ASN A CA 1
ATOM 4079 C C . ASN A 1 520 ? -35.938 4.926 46.010 1.00 83.56 520 ASN A C 1
ATOM 4081 O O . ASN A 1 520 ? -35.373 5.502 45.085 1.00 83.56 520 ASN A O 1
ATOM 4085 N N . THR A 1 521 ? -37.201 5.166 46.336 1.00 83.56 521 THR A N 1
ATOM 4086 C CA . THR A 1 521 ? -38.040 6.186 45.706 1.00 83.56 521 THR A CA 1
ATOM 4087 C C . THR A 1 521 ? -38.847 6.927 46.763 1.00 83.56 521 THR A C 1
ATOM 4089 O O . THR A 1 521 ? -39.223 6.354 47.786 1.00 83.56 521 THR A O 1
ATOM 4092 N N . GLY A 1 522 ? -39.115 8.205 46.509 1.00 86.75 522 GLY A N 1
ATOM 4093 C CA . GLY A 1 522 ? -40.134 8.977 47.208 1.00 86.75 522 GLY A CA 1
ATOM 4094 C C . GLY A 1 522 ? -41.267 9.320 46.246 1.00 86.75 522 GLY A C 1
ATOM 4095 O O . GLY A 1 522 ? -40.991 9.782 45.142 1.00 86.75 522 GLY A O 1
ATOM 4096 N N . ASN A 1 523 ? -42.521 9.127 46.648 1.00 88.12 523 ASN A N 1
ATOM 4097 C CA . ASN A 1 523 ? -43.691 9.510 45.855 1.00 88.12 523 ASN A CA 1
ATOM 4098 C C . ASN A 1 523 ? -44.757 10.173 46.736 1.00 88.12 523 ASN A C 1
ATOM 4100 O O . ASN A 1 523 ? -44.783 9.976 47.952 1.00 88.12 523 ASN A O 1
ATOM 4104 N N . ILE A 1 524 ? -45.640 10.944 46.108 1.00 90.06 524 ILE A N 1
ATOM 4105 C CA . ILE A 1 524 ? -46.871 11.431 46.723 1.00 90.06 524 ILE A CA 1
ATOM 4106 C C . ILE A 1 524 ? -48.007 10.688 46.036 1.00 90.06 524 ILE A C 1
ATOM 4108 O O . ILE A 1 524 ? -48.189 10.810 44.827 1.00 90.06 524 ILE A O 1
ATOM 4112 N N . ASP A 1 525 ? -48.762 9.915 46.801 1.00 90.50 525 ASP A N 1
ATOM 4113 C CA . ASP A 1 525 ? -49.907 9.185 46.286 1.00 90.50 525 ASP A CA 1
ATOM 4114 C C . ASP A 1 525 ? -51.190 9.953 46.626 1.00 90.50 525 ASP A C 1
ATOM 4116 O O . ASP A 1 525 ? -51.401 10.346 47.776 1.00 90.50 525 ASP A O 1
ATOM 4120 N N . PHE A 1 526 ? -52.083 10.096 45.650 1.00 92.81 526 PHE A N 1
ATOM 4121 C CA . PHE A 1 526 ? -53.488 10.372 45.923 1.00 92.81 526 PHE A CA 1
ATOM 4122 C C . PHE A 1 526 ? -54.128 9.124 46.522 1.00 92.81 526 PHE A C 1
ATOM 4124 O O . PHE A 1 526 ? -53.850 8.001 46.093 1.00 92.81 526 PHE A O 1
ATOM 4131 N N . VAL A 1 527 ? -54.992 9.315 47.509 1.00 93.06 527 VAL A N 1
ATOM 4132 C CA . VAL A 1 527 ? -55.753 8.248 48.149 1.00 93.06 527 VAL A CA 1
ATOM 4133 C C . VAL A 1 527 ? -57.217 8.645 48.173 1.00 93.06 527 VAL A C 1
ATOM 4135 O O . VAL A 1 527 ? -57.552 9.769 48.533 1.00 93.06 527 VAL A O 1
ATOM 4138 N N . GLY A 1 528 ? -58.096 7.717 47.817 1.00 91.12 528 GLY A N 1
ATOM 4139 C CA . GLY 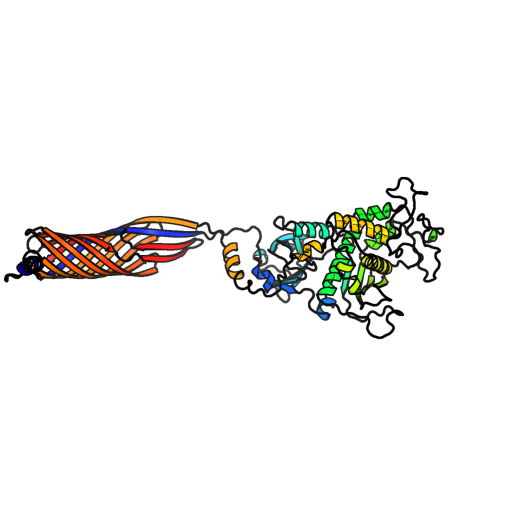A 1 528 ? -59.530 7.935 47.924 1.00 91.12 528 GLY A CA 1
ATOM 4140 C C . GLY A 1 528 ? -60.302 6.631 47.980 1.00 91.12 528 GLY A C 1
ATOM 4141 O O . GLY A 1 528 ? -59.825 5.599 47.508 1.00 91.12 528 GLY A O 1
ATOM 4142 N N . GLY A 1 529 ? -61.487 6.659 48.573 1.00 94.00 529 GLY A N 1
ATOM 4143 C CA . GLY A 1 529 ? -62.280 5.453 48.744 1.00 94.00 529 GLY A CA 1
ATOM 4144 C C . GLY A 1 529 ? -63.520 5.648 49.593 1.00 94.00 529 GLY A C 1
ATOM 4145 O O . GLY A 1 529 ? -63.991 6.766 49.803 1.00 94.00 529 GLY A O 1
ATOM 4146 N N . ILE A 1 530 ? -64.038 4.524 50.075 1.00 90.88 530 ILE A N 1
ATOM 4147 C CA . ILE A 1 530 ? -65.230 4.430 50.911 1.00 90.88 530 ILE A CA 1
ATOM 4148 C C . ILE A 1 530 ? -64.893 3.798 52.258 1.00 90.88 530 ILE A C 1
ATOM 4150 O O . ILE A 1 530 ? -64.088 2.870 52.343 1.00 90.88 530 ILE A O 1
ATOM 4154 N N . ASN A 1 531 ? -65.549 4.286 53.303 1.00 90.81 531 ASN A N 1
ATOM 4155 C CA . ASN A 1 531 ? -65.467 3.754 54.653 1.00 90.81 531 ASN A CA 1
ATOM 4156 C C . ASN A 1 531 ? -66.829 3.216 55.089 1.00 90.81 531 ASN A C 1
ATOM 4158 O O . ASN A 1 531 ? -67.849 3.887 54.924 1.00 90.81 531 ASN A O 1
ATOM 4162 N N . PHE A 1 532 ? -66.826 2.043 55.715 1.00 91.12 532 PHE A N 1
ATOM 4163 C CA . PHE A 1 532 ? -67.967 1.485 56.426 1.00 91.12 532 PHE A CA 1
ATOM 4164 C C . PHE A 1 532 ? -67.708 1.486 57.929 1.00 91.12 532 PHE A C 1
ATOM 4166 O O . PHE A 1 532 ? -66.631 1.104 58.389 1.00 91.12 532 PHE A O 1
ATOM 4173 N N . TRP A 1 533 ? -68.714 1.883 58.702 1.00 85.81 533 TRP A N 1
ATOM 4174 C CA . TRP A 1 533 ? -68.610 2.026 60.152 1.00 85.81 533 TRP A CA 1
ATOM 4175 C C . TRP A 1 533 ? -69.513 1.039 60.890 1.00 85.81 533 TRP A C 1
ATOM 4177 O O . TRP A 1 533 ? -70.715 0.951 60.624 1.00 85.81 533 TRP A O 1
ATOM 4187 N N . GLY A 1 534 ? -68.942 0.369 61.892 1.00 82.12 534 GLY A N 1
ATOM 4188 C CA . GLY A 1 534 ? -69.648 -0.465 62.863 1.00 82.12 534 GLY A CA 1
ATOM 4189 C C . GLY A 1 534 ? -69.210 -0.119 64.284 1.00 82.12 534 GLY A C 1
ATOM 4190 O O . GLY A 1 534 ? -68.199 -0.622 64.762 1.00 82.12 534 GLY A O 1
ATOM 4191 N N . LYS A 1 535 ? -69.959 0.742 64.985 1.00 83.69 535 LYS A N 1
ATOM 4192 C CA . LYS A 1 535 ? -69.542 1.327 66.280 1.00 83.69 535 LYS A CA 1
ATOM 4193 C C . LYS A 1 535 ? -68.143 1.972 66.173 1.00 83.69 535 LYS A C 1
ATOM 4195 O O . LYS A 1 535 ? -68.025 3.004 65.518 1.00 83.69 535 LYS A O 1
ATOM 4200 N N . LYS A 1 536 ? -67.123 1.372 66.803 1.00 87.44 536 LYS A N 1
ATOM 4201 C CA . LYS A 1 536 ? -65.707 1.787 66.775 1.00 87.44 536 LYS A CA 1
ATOM 4202 C C . LYS A 1 536 ? -64.891 1.108 65.663 1.00 87.44 536 LYS A C 1
ATOM 4204 O O . LYS A 1 536 ? -63.773 1.535 65.389 1.00 87.44 536 LYS A O 1
ATOM 4209 N N . SER A 1 537 ? -65.444 0.084 65.010 1.00 90.56 537 SER A N 1
ATOM 4210 C CA . SER A 1 537 ? -64.836 -0.568 63.850 1.00 90.56 537 SER A CA 1
ATOM 4211 C C . SER A 1 537 ? -65.008 0.274 62.588 1.00 90.56 537 SER A C 1
ATOM 4213 O O . SER A 1 537 ? -66.097 0.791 62.315 1.00 90.56 537 SER A O 1
ATOM 4215 N N . LYS A 1 538 ? -63.944 0.335 61.792 1.00 90.88 538 LYS A N 1
ATOM 4216 C CA . LYS A 1 538 ? -63.862 1.019 60.502 1.00 90.88 538 LYS A CA 1
ATOM 4217 C C . LYS A 1 538 ? -63.372 0.033 59.446 1.00 90.88 538 LYS A C 1
ATOM 4219 O O . LYS A 1 538 ? -62.371 -0.639 59.662 1.00 90.88 538 LYS A O 1
ATOM 4224 N N . TYR A 1 539 ? -64.052 -0.042 58.312 1.00 92.12 539 TYR A N 1
ATOM 4225 C CA . TYR A 1 539 ? -63.611 -0.816 57.154 1.00 92.12 539 TYR A CA 1
ATOM 4226 C C . TYR A 1 539 ? -63.394 0.141 55.993 1.00 92.12 539 TYR A C 1
ATOM 4228 O O . TYR A 1 539 ? -64.331 0.829 55.601 1.00 92.12 539 TYR A O 1
ATOM 4236 N N . SER A 1 540 ? -62.187 0.184 55.446 1.00 92.50 540 SER A N 1
ATOM 4237 C CA . SER A 1 540 ? -61.805 1.148 54.415 1.00 92.50 540 SER A CA 1
ATOM 4238 C C . SER A 1 540 ? -61.468 0.402 53.132 1.00 92.50 540 SER A C 1
ATOM 4240 O O . SER A 1 540 ? -60.558 -0.428 53.124 1.00 92.50 540 SER A O 1
ATOM 4242 N N . ILE A 1 541 ? -62.173 0.709 52.046 1.00 92.44 541 ILE A N 1
ATOM 4243 C CA . ILE A 1 541 ? -61.854 0.217 50.702 1.00 92.44 541 ILE A CA 1
ATOM 4244 C C . ILE A 1 541 ? -61.435 1.417 49.877 1.00 92.44 541 ILE A C 1
ATOM 4246 O O . ILE A 1 541 ? -62.228 2.338 49.682 1.00 92.44 541 ILE A O 1
ATOM 4250 N N . GLY A 1 542 ? -60.196 1.425 49.401 1.00 91.50 542 GLY A N 1
ATOM 4251 C CA . GLY A 1 542 ? -59.674 2.579 48.686 1.00 91.50 542 GLY A CA 1
ATOM 4252 C C . GLY A 1 542 ? -58.695 2.240 47.591 1.00 91.50 542 GLY A C 1
ATOM 4253 O O . GLY A 1 542 ? -58.165 1.135 47.500 1.00 91.50 542 GLY A O 1
ATOM 4254 N N . VAL A 1 543 ? -58.455 3.247 46.765 1.00 90.00 543 VAL A N 1
ATOM 4255 C CA . VAL A 1 543 ? -57.421 3.264 45.743 1.00 90.00 543 VAL A CA 1
ATOM 4256 C C . VAL A 1 543 ? -56.318 4.216 46.173 1.00 90.00 543 VAL A C 1
ATOM 4258 O O . VAL A 1 543 ? -56.555 5.234 46.825 1.00 90.00 543 VAL A O 1
ATOM 4261 N N . SER A 1 544 ? -55.095 3.883 45.794 1.00 89.62 544 SER A N 1
ATOM 4262 C CA . SER A 1 544 ? -53.933 4.733 45.959 1.00 89.62 544 SER A CA 1
ATOM 4263 C C . SER A 1 544 ? -53.198 4.854 44.637 1.00 89.62 544 SER A C 1
ATOM 4265 O O . SER A 1 544 ? -52.764 3.850 44.072 1.00 89.62 544 SER A O 1
ATOM 4267 N N . ILE A 1 545 ? -53.077 6.086 44.155 1.00 87.44 545 ILE A N 1
ATOM 4268 C CA . ILE A 1 545 ? -52.560 6.417 42.831 1.00 87.44 545 ILE A CA 1
ATOM 4269 C C . ILE A 1 545 ? -51.297 7.263 43.013 1.00 87.44 545 ILE A C 1
ATOM 4271 O O . ILE A 1 545 ? -51.405 8.377 43.526 1.00 87.44 545 ILE A O 1
ATOM 4275 N N . PRO A 1 546 ? -50.110 6.785 42.607 1.00 85.50 546 PRO A N 1
ATOM 4276 C CA . PRO A 1 546 ? -48.902 7.602 42.645 1.00 85.50 546 PRO A CA 1
ATOM 4277 C C . PRO A 1 546 ? -49.033 8.775 41.667 1.00 85.50 546 PRO A C 1
ATOM 4279 O O . PRO A 1 546 ? -49.365 8.581 40.495 1.00 85.50 546 PRO A O 1
ATOM 4282 N N . LEU A 1 547 ? -48.780 9.994 42.145 1.00 85.75 547 LEU A N 1
ATOM 4283 C CA . LEU A 1 547 ? -48.957 11.218 41.359 1.00 85.75 547 LEU A CA 1
ATOM 4284 C C . LEU A 1 547 ? -47.719 11.589 40.548 1.00 85.75 547 LEU A C 1
ATOM 4286 O O . LEU A 1 547 ? -47.841 12.298 39.553 1.00 85.75 547 LEU A O 1
ATOM 4290 N N . ILE A 1 548 ? -46.539 11.116 40.955 1.00 81.69 548 ILE A N 1
ATOM 4291 C CA . ILE A 1 548 ? -45.282 11.385 40.260 1.00 81.69 548 ILE A CA 1
ATOM 4292 C C . ILE A 1 548 ? -44.886 10.119 39.497 1.00 81.69 548 ILE A C 1
ATOM 4294 O O . ILE A 1 548 ? -44.525 9.122 40.132 1.00 81.69 548 ILE A O 1
ATOM 4298 N N . PRO A 1 549 ? -44.943 10.123 38.151 1.00 78.75 549 PRO A N 1
ATOM 4299 C CA . PRO A 1 549 ? -44.432 9.020 37.357 1.00 78.75 549 PRO A CA 1
ATOM 4300 C C . PRO A 1 549 ? -42.923 8.869 37.558 1.00 78.75 549 PRO A C 1
ATOM 4302 O O . PRO A 1 549 ? -42.178 9.842 37.437 1.00 78.75 549 PRO A O 1
ATOM 4305 N N . GLN A 1 550 ? -42.459 7.657 37.852 1.00 76.44 550 GLN A N 1
ATOM 4306 C CA . GLN A 1 550 ? -41.045 7.364 38.067 1.00 76.44 550 GLN A CA 1
ATOM 4307 C C . GLN A 1 550 ? -40.643 6.052 37.407 1.00 76.44 550 GLN A C 1
ATOM 4309 O O . GLN A 1 550 ? -41.356 5.054 37.472 1.00 76.44 550 GLN A O 1
ATOM 4314 N N . ASN A 1 551 ? -39.451 6.055 36.817 1.00 75.50 551 ASN A N 1
ATOM 4315 C CA . ASN A 1 551 ? -38.845 4.887 36.195 1.00 75.50 551 ASN A CA 1
ATOM 4316 C C . ASN A 1 551 ? -37.615 4.481 37.007 1.00 75.50 551 ASN A C 1
ATOM 4318 O O . ASN A 1 551 ? -36.558 5.102 36.896 1.00 75.50 551 ASN A O 1
ATOM 4322 N N . LEU A 1 552 ? -37.745 3.433 37.815 1.00 72.38 552 LEU A N 1
ATOM 4323 C CA . LEU A 1 552 ? -36.644 2.896 38.607 1.00 72.38 552 LEU A CA 1
ATOM 4324 C C . LEU A 1 552 ? -35.865 1.889 37.774 1.00 72.38 552 LEU A C 1
ATOM 4326 O O . LEU A 1 552 ? -36.383 0.830 37.429 1.00 72.38 552 LEU A O 1
ATOM 4330 N N . LYS A 1 553 ? -34.616 2.223 37.452 1.00 63.84 553 LYS A N 1
ATOM 4331 C CA . LYS A 1 553 ? -33.732 1.364 36.663 1.00 63.84 553 LYS A CA 1
ATOM 4332 C C . LYS A 1 553 ? -32.852 0.521 37.582 1.00 63.84 553 LYS A C 1
ATOM 4334 O O . LYS A 1 553 ? -32.166 1.051 38.455 1.00 63.84 553 LYS A O 1
ATOM 4339 N N . VAL A 1 554 ? -32.842 -0.787 37.359 1.00 62.62 554 VAL A N 1
ATOM 4340 C CA . VAL A 1 554 ? -31.938 -1.733 38.019 1.00 62.62 554 VAL A CA 1
ATOM 4341 C C . VAL A 1 554 ? -31.169 -2.492 36.954 1.00 62.62 554 VAL A C 1
ATOM 4343 O O . VAL A 1 554 ? -31.764 -3.160 36.111 1.00 62.62 554 VAL A O 1
ATOM 4346 N N . SER A 1 555 ? -29.847 -2.367 36.980 1.00 59.53 555 SER A N 1
ATOM 4347 C CA . SER A 1 555 ? -28.964 -3.009 36.009 1.00 59.53 555 SER A CA 1
ATOM 4348 C C . SER A 1 555 ? -28.583 -4.410 36.472 1.00 59.53 555 SER A C 1
ATOM 4350 O O . SER A 1 555 ? -28.312 -4.633 37.653 1.00 59.53 555 SER A O 1
ATOM 4352 N N . PHE A 1 556 ? -28.504 -5.348 35.535 1.00 58.66 556 PHE A N 1
ATOM 4353 C CA . PHE A 1 556 ? -28.052 -6.708 35.803 1.00 58.66 556 PHE A CA 1
ATOM 4354 C C . PHE A 1 556 ? -26.997 -7.153 34.793 1.00 58.66 556 PHE A C 1
ATOM 4356 O O . PHE A 1 556 ? -26.962 -6.698 33.649 1.00 58.66 556 PHE A O 1
ATOM 4363 N N . ASN A 1 557 ? -26.123 -8.049 35.242 1.00 53.88 557 ASN A N 1
ATOM 4364 C CA . ASN A 1 557 ? -25.078 -8.663 34.435 1.00 53.88 557 ASN A CA 1
ATOM 4365 C C . ASN A 1 557 ? -24.958 -10.126 34.874 1.00 53.88 557 ASN A C 1
ATOM 4367 O O . ASN A 1 557 ? -24.587 -10.397 36.019 1.00 53.88 557 ASN A O 1
ATOM 4371 N N . HIS A 1 558 ? -25.348 -11.057 34.003 1.00 51.50 558 HIS A N 1
ATOM 4372 C CA . HIS A 1 558 ? -25.339 -12.488 34.288 1.00 51.50 558 HIS A CA 1
ATOM 4373 C C . HIS A 1 558 ? -24.838 -13.262 33.063 1.00 51.50 558 HIS A C 1
ATOM 4375 O O . HIS A 1 558 ? -25.548 -13.399 32.069 1.00 51.50 558 HIS A O 1
ATOM 4381 N N . GLY A 1 559 ? -23.594 -13.747 33.129 1.00 60.69 559 GLY A N 1
ATOM 4382 C CA . GLY A 1 559 ? -22.945 -14.455 32.021 1.00 60.69 559 GLY A CA 1
ATOM 4383 C C . GLY A 1 559 ? -22.864 -13.606 30.745 1.00 60.69 559 GLY A C 1
ATOM 4384 O O . GLY A 1 559 ? -22.306 -12.501 30.748 1.00 60.69 559 GLY A O 1
ATOM 4385 N N . ASP A 1 560 ? -23.454 -14.125 29.668 1.00 54.66 560 ASP A N 1
ATOM 4386 C CA . ASP A 1 560 ? -23.492 -13.501 28.342 1.00 54.66 560 ASP A CA 1
ATOM 4387 C C . ASP A 1 560 ? -24.691 -12.566 28.137 1.00 54.66 560 ASP A C 1
ATOM 4389 O O . ASP A 1 560 ? -24.946 -12.132 27.022 1.00 54.66 560 ASP A O 1
ATOM 4393 N N . ILE A 1 561 ? -25.445 -12.224 29.184 1.00 50.94 561 ILE A N 1
ATOM 4394 C CA . ILE A 1 561 ? -26.587 -11.311 29.082 1.00 50.94 561 ILE A CA 1
ATOM 4395 C C . ILE A 1 561 ? -26.401 -10.175 30.085 1.00 50.94 561 ILE A C 1
ATOM 4397 O O . ILE A 1 561 ? -26.169 -10.389 31.278 1.00 50.94 561 ILE A O 1
ATOM 4401 N N . TYR A 1 562 ? -26.503 -8.945 29.595 1.00 56.09 562 TYR A N 1
ATOM 4402 C CA . TYR A 1 562 ? -26.535 -7.746 30.424 1.00 56.09 562 TYR A CA 1
ATOM 4403 C C . TYR A 1 562 ? -27.741 -6.904 30.041 1.00 56.09 562 TYR A C 1
ATOM 4405 O O . TYR A 1 562 ? -28.282 -7.024 28.947 1.00 56.09 562 TYR A O 1
ATOM 4413 N N . GLY A 1 563 ? -28.206 -6.063 30.947 1.00 61.97 563 GLY A N 1
ATOM 4414 C CA . GLY A 1 563 ? -29.427 -5.329 30.685 1.00 61.97 563 GLY A CA 1
ATOM 4415 C C . GLY A 1 563 ? -29.861 -4.469 31.844 1.00 61.97 563 GLY A C 1
ATOM 4416 O O . GLY A 1 563 ? -29.167 -4.331 32.855 1.00 61.97 563 GLY A O 1
ATOM 4417 N N . ASN A 1 564 ? -31.040 -3.888 31.685 1.00 57.75 564 ASN A N 1
ATOM 4418 C CA . ASN A 1 564 ? -31.714 -3.195 32.761 1.00 57.75 564 ASN A CA 1
ATOM 4419 C C . ASN A 1 564 ? -33.175 -3.617 32.853 1.00 57.75 564 ASN A C 1
ATOM 4421 O O . ASN A 1 564 ? -33.826 -3.975 31.874 1.00 57.75 564 ASN A O 1
ATOM 4425 N N . ILE A 1 565 ? -33.678 -3.566 34.075 1.00 68.94 565 ILE A N 1
ATOM 4426 C CA . ILE A 1 565 ? -35.091 -3.683 34.385 1.00 68.94 565 ILE A CA 1
ATOM 4427 C C . ILE A 1 565 ? -35.548 -2.302 34.814 1.00 68.94 565 ILE A C 1
ATOM 4429 O O . ILE A 1 565 ? -34.950 -1.685 35.696 1.00 68.94 565 ILE A O 1
ATOM 4433 N N . VAL A 1 566 ? -36.606 -1.816 34.182 1.00 75.69 566 VAL A N 1
ATOM 4434 C CA . VAL A 1 566 ? -37.265 -0.566 34.536 1.00 75.69 566 VAL A CA 1
ATOM 4435 C C . VAL A 1 566 ? -38.571 -0.906 35.237 1.00 75.69 566 VAL A C 1
ATOM 4437 O O . VAL A 1 566 ? -39.469 -1.474 34.618 1.00 75.69 566 VAL A O 1
ATOM 4440 N N . LEU A 1 567 ? -38.686 -0.561 36.518 1.00 77.50 567 LEU A N 1
ATOM 4441 C CA . LEU A 1 567 ? -39.969 -0.555 37.218 1.00 77.50 567 LEU A CA 1
ATOM 4442 C C . LEU A 1 567 ? -40.636 0.793 36.963 1.00 77.50 567 LEU A C 1
ATOM 4444 O O . LEU A 1 567 ? -40.034 1.833 37.241 1.00 77.50 567 LEU A O 1
ATOM 4448 N N . LYS A 1 568 ? -41.860 0.780 36.439 1.00 78.62 568 LYS A N 1
ATOM 4449 C CA . LYS A 1 568 ? -42.628 2.002 36.193 1.00 78.62 568 LYS A CA 1
ATOM 4450 C C . LYS A 1 568 ? -43.628 2.208 37.326 1.00 78.62 568 LYS A C 1
ATOM 4452 O O . LYS A 1 568 ? -44.576 1.442 37.465 1.00 78.62 568 LYS A O 1
ATOM 4457 N N . GLU A 1 569 ? -43.437 3.255 38.118 1.00 76.25 569 GLU A N 1
ATOM 4458 C CA . GLU A 1 569 ? -44.494 3.806 38.965 1.00 76.25 569 GLU A CA 1
ATOM 4459 C C . GLU A 1 569 ? -45.219 4.897 38.177 1.00 76.25 569 GLU A C 1
ATOM 4461 O O . GLU A 1 569 ? -44.589 5.825 37.679 1.00 76.25 569 GLU A O 1
ATOM 4466 N N . SER A 1 570 ? -46.537 4.806 38.040 1.00 74.88 570 SER A N 1
ATOM 4467 C CA . SER A 1 570 ? -47.347 5.849 37.400 1.00 74.88 570 SER A CA 1
ATOM 4468 C C . SER A 1 570 ? -48.821 5.670 37.754 1.00 74.88 570 SER A C 1
ATOM 4470 O O . SER A 1 570 ? -49.206 4.670 38.362 1.00 74.88 570 SER A O 1
ATOM 4472 N N . ALA A 1 571 ? -49.667 6.609 37.328 1.00 70.06 571 ALA A N 1
ATOM 4473 C CA . ALA A 1 571 ? -51.107 6.553 37.565 1.00 70.06 571 ALA A CA 1
ATOM 4474 C C . ALA A 1 571 ? -51.795 5.281 37.014 1.00 70.06 571 ALA A C 1
ATOM 4476 O O . ALA A 1 571 ? -52.867 4.916 37.489 1.00 70.06 571 ALA A O 1
ATOM 4477 N N . SER A 1 572 ? -51.176 4.565 36.065 1.00 60.38 572 SER A N 1
ATOM 4478 C CA . SER A 1 572 ? -51.667 3.272 35.558 1.00 60.38 572 SER A CA 1
ATOM 4479 C C . SER A 1 572 ? -51.363 2.077 36.480 1.00 60.38 572 SER A C 1
ATOM 4481 O O . SER A 1 572 ? -51.764 0.956 36.175 1.00 60.38 572 SER A O 1
ATOM 4483 N N . HIS A 1 573 ? -50.673 2.310 37.602 1.00 68.44 573 HIS A N 1
ATOM 4484 C CA . HIS A 1 573 ? -50.174 1.317 38.562 1.00 68.44 573 HIS A CA 1
ATOM 4485 C C . HIS A 1 573 ? -50.698 1.604 39.975 1.00 68.44 573 HIS A C 1
ATOM 4487 O O . HIS A 1 573 ? -49.941 1.708 40.942 1.00 68.44 573 HIS A O 1
ATOM 4493 N N . PHE A 1 574 ? -52.011 1.808 40.084 1.00 76.69 574 PHE A N 1
ATOM 4494 C CA . PHE A 1 574 ? -52.663 2.083 41.358 1.00 76.69 574 PHE A CA 1
ATOM 4495 C C . PHE A 1 574 ? -52.782 0.818 42.216 1.00 76.69 574 PHE A C 1
ATOM 4497 O O . PHE A 1 574 ? -52.878 -0.302 41.710 1.00 76.69 574 PHE A O 1
ATOM 4504 N N . ASN A 1 575 ? -52.794 1.010 43.533 1.00 83.69 575 ASN A N 1
ATOM 4505 C CA . ASN A 1 575 ? -53.052 -0.055 44.497 1.00 83.69 575 ASN A CA 1
ATOM 4506 C C . ASN A 1 575 ? -54.484 0.062 45.004 1.00 83.69 575 ASN A C 1
ATOM 4508 O O . ASN A 1 575 ? -54.924 1.157 45.347 1.00 83.69 575 ASN A O 1
ATOM 4512 N N . VAL A 1 576 ? -55.183 -1.059 45.095 1.00 88.25 576 VAL A N 1
ATOM 4513 C CA . VAL A 1 576 ? -56.445 -1.183 45.820 1.00 88.25 576 VAL A CA 1
ATOM 4514 C C . VAL A 1 576 ? -56.131 -1.773 47.184 1.00 88.25 576 VAL A C 1
ATOM 4516 O O . VAL A 1 576 ? -55.443 -2.789 47.270 1.00 88.25 576 VAL A O 1
ATOM 4519 N N . PHE A 1 577 ? -56.620 -1.153 48.250 1.00 91.50 577 PHE A N 1
ATOM 4520 C CA . PHE A 1 577 ? -56.440 -1.650 49.607 1.00 91.50 577 PHE A CA 1
ATOM 4521 C C . PHE A 1 577 ? -57.777 -1.888 50.296 1.00 91.50 577 PHE A C 1
ATOM 4523 O O . PHE A 1 577 ? -58.754 -1.168 50.076 1.00 91.50 577 PHE A O 1
ATOM 4530 N N . PHE A 1 578 ? -57.779 -2.897 51.157 1.00 93.69 578 PHE A N 1
ATOM 4531 C CA . PHE A 1 578 ? -58.854 -3.202 52.083 1.00 93.69 578 PHE A CA 1
ATOM 4532 C C . PHE A 1 578 ? -58.281 -3.196 53.494 1.00 93.69 578 PHE A C 1
ATOM 4534 O O . PHE A 1 578 ? -57.448 -4.041 53.827 1.00 93.69 578 PHE A O 1
ATOM 4541 N N . ASN A 1 579 ? -58.746 -2.264 54.318 1.00 94.50 579 ASN A N 1
ATOM 4542 C CA . ASN A 1 579 ? -58.301 -2.117 55.693 1.00 94.50 579 ASN A CA 1
ATOM 4543 C C . ASN A 1 579 ? -59.445 -2.364 56.667 1.00 94.50 579 ASN A C 1
ATOM 4545 O O . ASN A 1 579 ? -60.566 -1.907 56.458 1.00 94.50 579 ASN A O 1
ATOM 4549 N N . TYR A 1 580 ? -59.120 -3.017 57.773 1.00 95.00 580 TYR A N 1
ATOM 4550 C CA . TYR A 1 580 ? -59.917 -3.008 58.986 1.00 95.00 580 TYR A CA 1
ATOM 4551 C C . TYR A 1 580 ? -59.201 -2.160 60.029 1.00 95.00 580 TYR A C 1
ATOM 4553 O O . TYR A 1 580 ? -57.991 -2.284 60.214 1.00 95.00 580 TYR A O 1
ATOM 4561 N N . GLY A 1 581 ? -59.941 -1.322 60.738 1.00 91.75 581 GLY A N 1
ATOM 4562 C CA . GLY A 1 581 ? -59.403 -0.526 61.819 1.00 91.75 581 GLY A CA 1
ATOM 4563 C C . GLY A 1 581 ? -60.340 -0.373 62.994 1.00 91.75 581 GLY A C 1
ATOM 4564 O O . GLY A 1 581 ? -61.539 -0.647 62.927 1.00 91.75 581 GLY A O 1
ATOM 4565 N N . TRP A 1 582 ? -59.751 0.092 64.084 1.00 93.06 582 TRP A N 1
ATOM 4566 C CA . TRP A 1 582 ? -60.435 0.393 65.325 1.00 93.06 582 TRP A CA 1
ATOM 4567 C C . TRP A 1 582 ? -60.086 1.807 65.768 1.00 93.06 582 TRP A C 1
ATOM 4569 O O . TRP A 1 582 ? -58.914 2.188 65.747 1.00 93.06 582 TRP A O 1
ATOM 4579 N N . VAL A 1 583 ? -61.102 2.568 66.166 1.00 92.00 583 VAL A N 1
ATOM 4580 C CA . VAL A 1 583 ? -60.954 3.920 66.714 1.00 92.00 583 VAL A CA 1
ATOM 4581 C C . VAL A 1 583 ? -61.157 3.865 68.224 1.00 92.00 583 VAL A C 1
ATOM 4583 O O . VAL A 1 583 ? -62.178 3.357 68.691 1.00 92.00 583 VAL A O 1
ATOM 4586 N N . PHE A 1 584 ? -60.173 4.347 68.979 1.00 88.94 584 PHE A N 1
ATOM 4587 C CA . PHE A 1 584 ? -60.140 4.289 70.439 1.00 88.94 584 PHE A CA 1
ATOM 4588 C C . PHE A 1 584 ? -60.883 5.446 71.087 1.00 88.94 584 PHE A C 1
ATOM 4590 O O . PHE A 1 584 ? -60.652 6.603 70.678 1.00 88.94 584 PHE A O 1
#